Protein AF-A0AAU3BD87-F1 (afdb_monomer)

Nearest PDB structures (foldseek):
  7ux8-assembly1_B  TM=5.134E-01  e=1.910E-01  Streptomyces drozdowiczii
  3jth-assembly1_A  TM=5.938E-01  e=3.793E-01  Vibrio vulnificus CMCP6
  3cta-assembly1_A-2  TM=6.039E-01  e=5.991E-01  Thermoplasma acidophilum DSM 1728
  3f6v-assembly1_A-2  TM=6.103E-01  e=1.715E+00  Rhodococcus jostii RHA1
  7ux6-assembly1_A  TM=3.553E-01  e=5.223E-01  Streptomyces drozdowiczii

Sequence (509 aa):
MDAFKGHGGWPTFHQVDRRLDQYGIDAVAVLGTLTPHLLTGWPDPTRRVPSPETELRLTIAGVAHCPGSADVVDAFVSLVKTMTNLETGWPNPTSRPTLRSPDAIKRVELAHSPRKELLRRAFLLAREEPWAVYSNSGALALPVWDEAQSNRTVDAHGIEGWELGVDRRVRAYREVQDIGDYWNRRSWQLADAQSLVPPPPPPSASELFTPRHVRYPGMEANTALLAVWLLQQTDGDTTRYESPDGFAQERDLPSGRLRGVLVYAQQHHWVEVLDTLSGTSVRLTVAGVEMAEELLRLRSSRRVRFDYLTSALVSVAMDTYPMCRLRVEDFLISPASWLHGDSLTVDEVLRAVEYLREKGLAAIDYGQGGPAVELSLTGLGIDCGTDDDVNVRNFMSNQPGFSIGTVNNYGGAPQIGMNNTQHNTFGSSAKELAEFAQQVLAAAHTIDLPEDQRTRLLQDAQSLADQAESGTPEPGRVRQLMVRVRDSLTQNATDAVVQGLLNAAQNWL

Solvent-accessible surface area (backbone atoms only — not comparable to full-atom values): 29506 Å² total; per-residue (Å²): 108,67,56,40,71,73,70,73,43,66,45,29,40,46,60,51,34,61,58,31,47,77,72,74,39,62,45,62,69,57,57,70,71,55,52,74,71,31,39,42,60,72,57,60,88,90,48,88,68,66,57,56,79,34,49,43,37,58,31,62,62,32,40,69,74,37,90,89,32,61,69,41,51,52,34,30,48,32,44,49,46,44,50,26,52,47,52,72,69,51,88,53,91,92,56,70,44,66,48,39,41,76,54,44,71,74,65,40,79,63,97,61,82,68,53,74,62,35,47,51,53,16,46,62,36,46,64,76,35,90,35,40,41,82,77,81,84,50,96,69,66,77,79,79,80,51,89,91,53,92,70,76,71,48,46,103,81,74,47,76,61,57,75,47,30,43,50,79,64,37,58,78,47,64,80,46,84,46,71,66,51,43,47,61,50,49,51,52,55,50,52,54,54,53,72,72,45,78,72,74,76,74,78,51,77,75,69,57,60,56,70,85,55,70,86,50,73,47,62,63,34,48,27,53,45,49,34,37,50,50,36,67,76,47,74,66,43,54,85,49,72,42,61,57,62,60,60,28,62,79,65,74,47,54,69,74,57,49,52,52,24,52,54,52,26,40,75,70,47,26,31,49,79,46,82,50,98,93,44,60,32,34,23,41,30,73,62,12,47,56,52,21,52,50,44,54,53,48,63,68,30,66,66,55,49,49,56,48,48,43,17,26,55,43,47,58,12,47,76,41,62,92,70,20,46,37,46,54,70,62,43,65,76,33,58,67,29,43,52,89,86,42,75,65,50,71,70,56,53,52,52,34,55,50,50,35,36,78,72,53,27,28,46,77,47,71,45,98,89,55,93,57,47,34,42,30,53,32,75,62,24,47,66,49,40,69,47,95,74,47,44,54,68,63,49,50,55,70,39,95,88,43,86,71,81,86,76,82,82,86,83,78,83,84,82,89,58,101,82,69,87,72,86,72,75,74,91,65,57,50,63,58,50,28,52,50,22,50,50,50,46,61,44,56,75,71,52,97,57,60,69,73,58,37,55,50,41,44,52,36,23,50,54,36,24,55,39,33,68,60,84,68,58,52,70,70,57,51,51,55,32,51,51,52,36,50,55,57,41,59,79,52,54,87,39,74,68,40,45,53,51,52,58,58,54,59,80,76,112

Secondary structure (DSSP, 8-state):
-HHHHHHSSPPBHHHHHHHHHTTT--HHHHHTTS-TTTEES---TTSSS--TT-B-EE-HHHHHTSTT-HHHHHHHHHHHHHHHHHHHT---TTS--EEEHHHHHHHS--SSS-HHHHHHHHHHHHTTSTTEE--TTS--------TT-----B-TTS-B--EEEE-GGGGGGTT--SHHHHHHHHHHHHHHHHHHSPPPPPPPTTGGG-TT--SS--HHHHHHHHHHHHHHHHTT-SS--B-THHHHHHTT--HHHHHHHHHHHHHTTSEEEEEETTEEEEEE-HHHHHHHHHHHHHHH-HHHHHHHHHHHHHHHHHTTTTT-EEEHHHHHTSGGGEETTEEPPHHHHHHHHHHHHHTTSEEEEE-TTSS-EEEEE-HHHHHHHSSSS--HHHHHHTSTT----------------TT--------S-HHHHHHHHHHHHHHHTTS---HHHHHHHHHHHHHHHHHHHSSS--HHHHHHHHHHHHHHHHTTTTSHHHHHHHHHHHTT-

pLDDT: mean 81.14, std 18.24, range [26.39, 97.38]

Mean predicted aligned error: 18.89 Å

Structure (mmCIF, N/CA/C/O backbone):
data_AF-A0AAU3BD87-F1
#
_entry.id   AF-A0AAU3BD87-F1
#
loop_
_atom_site.group_PDB
_atom_site.id
_atom_site.type_symbol
_atom_site.label_atom_id
_atom_site.label_alt_id
_atom_site.label_comp_id
_atom_site.label_asym_id
_atom_site.label_entity_id
_atom_site.label_seq_id
_atom_site.pdbx_PDB_ins_code
_atom_site.Cartn_x
_atom_site.Cartn_y
_atom_site.Cartn_z
_atom_site.occupancy
_atom_site.B_iso_or_equiv
_atom_site.auth_seq_id
_atom_site.auth_comp_id
_atom_site.auth_asym_id
_atom_site.auth_atom_id
_atom_site.pdbx_PDB_model_num
ATOM 1 N N . MET A 1 1 ? -4.354 6.499 -25.940 1.00 84.88 1 MET A N 1
ATOM 2 C CA . MET A 1 1 ? -3.513 6.495 -27.160 1.00 84.88 1 MET A CA 1
ATOM 3 C C . MET A 1 1 ? -3.954 7.540 -28.179 1.00 84.88 1 MET A C 1
ATOM 5 O O . MET A 1 1 ? -3.104 8.271 -28.666 1.00 84.88 1 MET A O 1
ATOM 9 N N . ASP A 1 2 ? -5.247 7.651 -28.491 1.00 82.56 2 ASP A N 1
ATOM 10 C CA . ASP A 1 2 ? -5.723 8.569 -29.542 1.00 82.56 2 ASP A CA 1
ATOM 11 C C . ASP A 1 2 ? -5.400 10.040 -29.265 1.00 82.56 2 ASP A C 1
ATOM 13 O O . ASP A 1 2 ? -4.872 10.710 -30.144 1.00 82.56 2 ASP A O 1
ATOM 17 N N . ALA A 1 3 ? -5.585 10.515 -28.027 1.00 82.69 3 ALA A N 1
ATOM 18 C CA . ALA A 1 3 ? -5.179 11.867 -27.624 1.00 82.69 3 ALA A CA 1
ATOM 19 C C . ALA A 1 3 ? -3.664 12.100 -27.801 1.00 82.69 3 ALA A C 1
ATOM 21 O O . ALA A 1 3 ? -3.246 13.093 -28.392 1.00 82.69 3 ALA A O 1
ATOM 22 N N . PHE A 1 4 ? -2.843 11.124 -27.394 1.00 84.75 4 PHE A N 1
ATOM 23 C CA . PHE A 1 4 ? -1.388 11.152 -27.576 1.00 84.75 4 PHE A CA 1
ATOM 24 C C . PHE A 1 4 ? -0.983 11.198 -29.055 1.00 84.75 4 PHE A C 1
ATOM 26 O O . PHE A 1 4 ? -0.042 11.898 -29.429 1.00 84.75 4 PHE A O 1
ATOM 33 N N . LYS A 1 5 ? -1.727 10.509 -29.928 1.00 83.38 5 LYS A N 1
ATOM 34 C CA . LYS A 1 5 ? -1.525 10.560 -31.380 1.00 83.38 5 LYS A CA 1
ATOM 35 C C . LYS A 1 5 ? -2.082 11.822 -32.043 1.00 83.38 5 LYS A C 1
ATOM 37 O O . LYS A 1 5 ? -1.555 12.219 -33.078 1.00 83.38 5 LYS A O 1
ATOM 42 N N . GLY A 1 6 ? -3.150 12.406 -31.516 1.00 81.00 6 GLY A N 1
ATOM 43 C CA . GLY A 1 6 ? -3.815 13.567 -32.108 1.00 81.00 6 GLY A CA 1
ATOM 44 C C . GLY A 1 6 ? -3.111 14.876 -31.770 1.00 81.00 6 GLY A C 1
ATOM 45 O O . GLY A 1 6 ? -2.877 15.696 -32.652 1.00 81.00 6 GLY A O 1
ATOM 46 N N . HIS A 1 7 ? -2.723 15.037 -30.504 1.00 77.88 7 HIS A N 1
ATOM 47 C CA . HIS A 1 7 ? -2.238 16.310 -29.960 1.00 77.88 7 HIS A CA 1
ATOM 48 C C . HIS A 1 7 ? -0.732 16.288 -29.641 1.00 77.88 7 HIS A C 1
ATOM 50 O O . HIS A 1 7 ? -0.119 17.327 -29.396 1.00 77.88 7 HIS A O 1
ATOM 56 N N . GLY A 1 8 ? -0.102 15.106 -29.660 1.00 74.12 8 GLY A N 1
ATOM 57 C CA . GLY A 1 8 ? 1.319 14.942 -29.336 1.00 74.12 8 GLY A CA 1
ATOM 58 C C . GLY A 1 8 ? 1.657 15.238 -27.868 1.00 74.12 8 GLY A C 1
ATOM 59 O O . GLY A 1 8 ? 2.821 15.479 -27.548 1.00 74.12 8 GLY A O 1
ATOM 60 N N . GLY A 1 9 ? 0.642 15.237 -26.998 1.00 83.69 9 GLY A N 1
ATOM 61 C CA . GLY A 1 9 ? 0.729 15.401 -25.548 1.00 83.69 9 GLY A CA 1
ATOM 62 C C . GLY A 1 9 ? -0.088 14.331 -24.821 1.00 83.69 9 GLY A C 1
ATOM 63 O O . GLY A 1 9 ? -0.907 13.637 -25.430 1.00 83.69 9 GLY A O 1
ATOM 64 N N . TRP A 1 10 ? 0.165 14.159 -23.527 1.00 91.06 10 TRP A N 1
ATOM 65 C CA . TRP A 1 10 ? -0.596 13.229 -22.695 1.00 91.06 10 TRP A CA 1
ATOM 66 C C . TRP A 1 10 ? -1.935 13.853 -22.283 1.00 91.06 10 TRP A C 1
ATOM 68 O O . TRP A 1 10 ? -1.977 15.058 -22.047 1.00 91.06 10 TRP A O 1
ATOM 78 N N . PRO A 1 11 ? -3.033 13.078 -22.218 1.00 94.19 11 PRO A N 1
ATOM 79 C CA . PRO A 1 11 ? -4.310 13.616 -21.777 1.00 94.19 11 PRO A CA 1
ATOM 80 C C . PRO A 1 11 ? -4.310 13.883 -20.268 1.00 94.19 11 PRO A C 1
ATOM 82 O O . PRO A 1 11 ? -3.619 13.199 -19.507 1.00 94.19 11 PRO A O 1
ATOM 85 N N . THR A 1 12 ? -5.131 14.828 -19.820 1.00 94.44 12 THR A N 1
ATOM 86 C CA . THR A 1 12 ? -5.408 15.018 -18.389 1.00 94.44 12 THR A CA 1
ATOM 87 C C . THR A 1 12 ? -6.434 14.003 -17.883 1.00 94.44 12 THR A C 1
ATOM 89 O O . THR A 1 12 ? -7.199 13.427 -18.665 1.00 94.44 12 THR A O 1
ATOM 92 N N . PHE A 1 13 ? -6.487 13.791 -16.565 1.00 94.69 13 PHE A N 1
ATOM 93 C CA . PHE A 1 13 ? -7.501 12.951 -15.930 1.00 94.69 13 PHE A CA 1
ATOM 94 C C . PHE A 1 13 ? -8.907 13.403 -16.328 1.00 94.69 13 PHE A C 1
ATOM 96 O O . PHE A 1 13 ? -9.705 12.568 -16.735 1.00 94.69 13 PHE A O 1
ATOM 103 N N . HIS A 1 14 ? -9.179 14.712 -16.342 1.00 95.00 14 HIS A N 1
ATOM 104 C CA . HIS A 1 14 ? -10.470 15.256 -16.768 1.00 95.00 14 HIS A CA 1
ATOM 105 C C . HIS A 1 14 ? -10.861 14.855 -18.198 1.00 95.00 14 HIS A C 1
ATOM 107 O O . HIS A 1 14 ? -12.013 14.512 -18.461 1.00 95.00 14 HIS A O 1
ATOM 113 N N . GLN A 1 15 ? -9.911 14.885 -19.137 1.00 94.44 15 GLN A N 1
ATOM 114 C CA . GLN A 1 15 ? -10.168 14.494 -20.525 1.00 94.44 15 GLN A CA 1
ATOM 115 C C . GLN A 1 15 ? -10.474 12.998 -20.645 1.00 94.44 15 GLN A C 1
ATOM 117 O O . GLN A 1 15 ? -11.366 12.613 -21.404 1.00 94.44 15 GLN A O 1
ATOM 122 N N . VAL A 1 16 ? -9.744 12.158 -19.904 1.00 94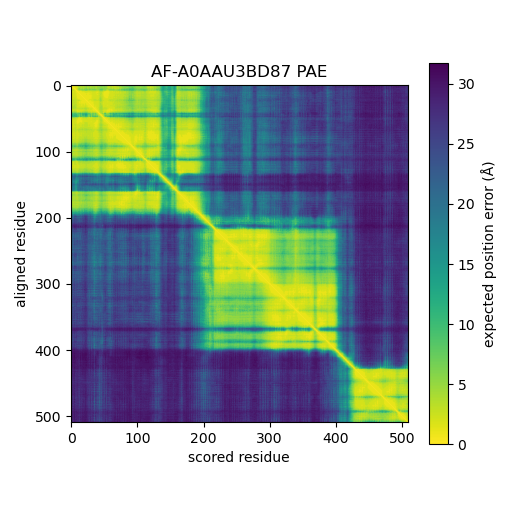.81 16 VAL A N 1
ATOM 123 C CA . VAL A 1 16 ? -9.971 10.706 -19.887 1.00 94.81 16 VAL A CA 1
ATOM 124 C C . VAL A 1 16 ? -11.302 10.374 -19.219 1.00 94.81 16 VAL A C 1
ATOM 126 O O . VAL A 1 16 ? -12.084 9.618 -19.788 1.00 94.81 16 VAL A O 1
ATOM 129 N N . ASP A 1 17 ? -11.584 10.990 -18.075 1.00 95.94 17 ASP A N 1
ATOM 130 C CA . ASP A 1 17 ? -12.817 10.824 -17.308 1.00 95.94 17 ASP A CA 1
ATOM 131 C C . ASP A 1 17 ? -14.051 11.171 -18.146 1.00 95.94 17 ASP A C 1
ATOM 133 O O . ASP A 1 17 ? -14.885 10.307 -18.407 1.00 95.94 17 ASP A O 1
ATOM 137 N N . ARG A 1 18 ? -14.094 12.374 -18.740 1.00 96.00 18 ARG A N 1
ATOM 138 C CA . ARG A 1 18 ? -15.196 12.775 -19.635 1.00 96.00 18 ARG A CA 1
ATOM 139 C C . ARG A 1 18 ? -15.360 11.862 -20.842 1.00 96.00 18 ARG A C 1
ATOM 141 O O . ARG A 1 18 ? -16.466 11.738 -21.368 1.00 96.00 18 ARG A O 1
ATOM 148 N N . ARG A 1 19 ? -14.272 11.270 -21.340 1.00 94.44 19 ARG A N 1
ATOM 149 C CA . ARG A 1 19 ? -14.336 10.350 -22.478 1.00 94.44 19 ARG A CA 1
ATOM 150 C C . ARG A 1 19 ? -14.890 8.990 -22.070 1.00 94.44 19 ARG A C 1
ATOM 152 O O . ARG A 1 19 ? -15.629 8.418 -22.861 1.00 94.44 19 ARG A O 1
ATOM 159 N N . LEU A 1 20 ? -14.543 8.481 -20.890 1.00 94.06 20 LEU A N 1
ATOM 160 C CA . LEU A 1 20 ? -15.052 7.213 -20.359 1.00 94.06 20 LEU A CA 1
ATOM 161 C C . LEU A 1 20 ? -16.508 7.333 -19.884 1.00 94.06 20 LEU A C 1
ATOM 163 O O . LEU A 1 20 ? -17.309 6.441 -20.169 1.00 94.06 20 LEU A O 1
ATOM 167 N N . ASP A 1 21 ? -16.882 8.470 -19.298 1.00 95.94 21 ASP A N 1
ATOM 168 C CA . ASP A 1 21 ? -18.254 8.779 -18.879 1.00 95.94 21 ASP A CA 1
ATOM 169 C C . ASP A 1 21 ? -19.253 8.749 -20.053 1.00 95.94 21 ASP A C 1
ATOM 171 O O . ASP A 1 21 ? -20.356 8.223 -19.929 1.00 95.94 21 ASP A O 1
ATOM 175 N N . GLN A 1 22 ? -18.836 9.166 -21.258 1.00 96.44 22 GLN A N 1
ATOM 176 C CA . GLN A 1 22 ? -19.647 9.032 -22.486 1.00 96.44 22 GLN A CA 1
ATOM 177 C C . GLN A 1 22 ? -20.043 7.583 -22.816 1.00 96.44 22 GLN A C 1
ATOM 179 O O . GLN A 1 22 ? -20.994 7.365 -23.568 1.00 96.44 22 GLN A O 1
ATOM 184 N N . TYR A 1 23 ? -19.313 6.604 -22.283 1.00 95.25 23 TYR A N 1
ATOM 185 C CA . TYR A 1 23 ? -19.591 5.176 -22.427 1.00 95.25 23 TYR A CA 1
ATOM 186 C C . TYR A 1 23 ? -20.171 4.556 -21.145 1.00 95.25 23 TYR A C 1
ATOM 188 O O . TYR A 1 23 ? -20.351 3.340 -21.097 1.00 95.25 23 TYR A O 1
ATOM 196 N N . GLY A 1 24 ? -20.465 5.361 -20.116 1.00 94.25 24 GLY A N 1
ATOM 197 C CA . GLY A 1 24 ? -20.932 4.894 -18.809 1.00 94.25 24 GLY A CA 1
ATOM 198 C C . GLY A 1 24 ? -19.863 4.145 -18.008 1.00 94.25 24 GLY A C 1
ATOM 199 O O . GLY A 1 24 ? -20.199 3.253 -17.231 1.00 94.25 24 GLY A O 1
ATOM 200 N N . ILE A 1 25 ? -18.581 4.449 -18.236 1.00 95.38 25 ILE A N 1
ATOM 201 C CA . ILE A 1 25 ? -17.447 3.794 -17.575 1.00 95.38 25 ILE A CA 1
ATOM 202 C C . ILE A 1 25 ? -16.890 4.717 -16.487 1.00 95.38 25 ILE A C 1
ATOM 204 O O . ILE A 1 25 ? -16.477 5.835 -16.781 1.00 95.38 25 ILE A O 1
ATOM 208 N N . ASP A 1 26 ? -16.811 4.219 -15.250 1.00 93.88 26 ASP A N 1
ATOM 209 C CA . ASP A 1 26 ? -16.150 4.912 -14.137 1.00 93.88 26 ASP A CA 1
ATOM 210 C C . ASP A 1 26 ? -14.623 4.895 -14.329 1.00 93.88 26 ASP A C 1
ATOM 212 O O . ASP A 1 26 ? -13.965 3.850 -14.230 1.00 93.88 26 ASP A O 1
ATOM 216 N N . ALA A 1 27 ? -14.052 6.067 -14.614 1.00 93.25 27 ALA A N 1
ATOM 217 C CA . ALA A 1 27 ? -12.626 6.219 -14.862 1.00 93.25 27 ALA A CA 1
ATOM 218 C C . ALA A 1 27 ? -11.770 5.896 -13.633 1.00 93.25 27 ALA A C 1
ATOM 220 O O . ALA A 1 27 ? -10.684 5.340 -13.792 1.00 93.25 27 ALA A O 1
ATOM 221 N N . VAL A 1 28 ? -12.242 6.197 -12.421 1.00 92.12 28 VAL A N 1
ATOM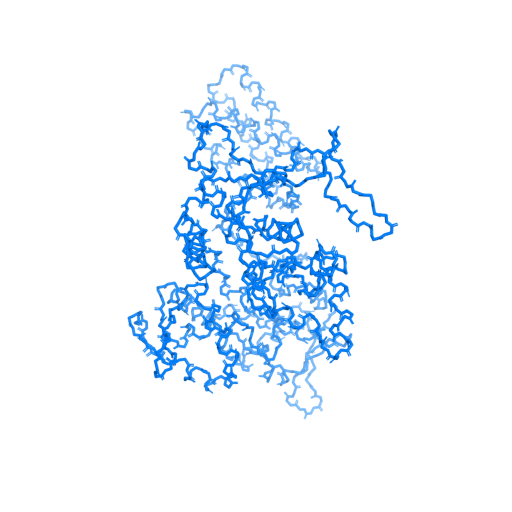 222 C CA . VAL A 1 28 ? -11.503 5.914 -11.183 1.00 92.12 28 VAL A CA 1
ATOM 223 C C . VAL A 1 28 ? -11.431 4.417 -10.948 1.00 92.12 28 VAL A C 1
ATOM 225 O O . VAL A 1 28 ? -10.346 3.887 -10.698 1.00 92.12 28 VAL A O 1
ATOM 228 N N . ALA A 1 29 ? -12.563 3.729 -11.101 1.00 87.44 29 ALA A N 1
ATOM 229 C CA . ALA A 1 29 ? -12.618 2.281 -10.961 1.00 87.44 29 ALA A CA 1
ATOM 230 C C . ALA A 1 29 ? -11.701 1.584 -11.975 1.00 87.44 29 ALA A C 1
ATOM 232 O O . ALA A 1 29 ? -10.932 0.708 -11.594 1.00 87.44 29 ALA A O 1
ATOM 233 N N . VAL A 1 30 ? -11.734 1.986 -13.252 1.00 89.56 30 VAL A N 1
ATOM 234 C CA . VAL A 1 30 ? -10.922 1.343 -14.299 1.00 89.56 30 VAL A CA 1
ATOM 235 C C . VAL A 1 30 ? -9.440 1.674 -14.156 1.00 89.56 30 VAL A C 1
ATOM 237 O O . VAL A 1 30 ? -8.613 0.761 -14.137 1.00 89.56 30 VAL A O 1
ATOM 240 N N . LEU A 1 31 ? -9.078 2.954 -14.041 1.00 90.06 31 LEU A N 1
ATOM 241 C CA . LEU A 1 31 ? -7.672 3.362 -13.976 1.00 90.06 31 LEU A CA 1
ATOM 242 C C . LEU A 1 31 ? -7.001 2.890 -12.681 1.00 90.06 31 LEU A C 1
ATOM 244 O O . LEU A 1 31 ? -5.824 2.541 -12.718 1.00 90.06 31 LEU A O 1
ATOM 248 N N . GLY A 1 32 ? -7.754 2.765 -11.583 1.00 85.94 32 GLY A N 1
ATOM 249 C CA . GLY A 1 32 ? -7.271 2.183 -10.329 1.00 85.94 32 GLY A CA 1
ATOM 250 C C . GLY A 1 32 ? -6.902 0.696 -10.417 1.00 85.94 32 GLY A C 1
ATOM 251 O O . GLY A 1 32 ? -6.167 0.207 -9.564 1.00 85.94 32 GLY A O 1
ATOM 252 N N . THR A 1 33 ? -7.356 -0.029 -11.449 1.00 84.50 33 THR A N 1
ATOM 253 C CA . THR A 1 33 ? -6.918 -1.419 -11.696 1.00 84.50 33 THR A CA 1
ATOM 254 C C . THR A 1 33 ? -5.613 -1.519 -12.484 1.00 84.50 33 THR A C 1
ATOM 256 O O . THR A 1 33 ? -5.022 -2.599 -12.561 1.00 84.50 33 THR A O 1
ATOM 259 N N . LEU A 1 34 ? -5.152 -0.422 -13.095 1.00 85.31 34 LEU A N 1
ATOM 260 C CA . LEU A 1 34 ? -3.943 -0.434 -13.907 1.00 85.31 34 LEU A CA 1
ATOM 261 C C . LEU A 1 34 ? -2.707 -0.396 -13.015 1.00 85.31 34 LEU A C 1
ATOM 263 O O . LEU A 1 34 ? -2.598 0.394 -12.081 1.00 85.31 34 LEU A O 1
ATOM 267 N N . THR A 1 35 ? -1.733 -1.244 -13.334 1.00 83.94 35 THR A N 1
ATOM 268 C CA . THR A 1 35 ? -0.471 -1.248 -12.599 1.00 83.94 35 THR A CA 1
ATOM 269 C C . THR A 1 35 ? 0.341 0.013 -12.930 1.00 83.94 35 THR A C 1
ATOM 271 O O . THR A 1 35 ? 0.304 0.486 -14.074 1.00 83.94 35 THR A O 1
ATOM 274 N N . PRO A 1 36 ? 1.185 0.504 -12.001 1.00 82.00 36 PRO A N 1
ATOM 275 C CA . PRO A 1 36 ? 2.119 1.606 -12.273 1.00 82.00 36 PRO A CA 1
ATOM 276 C C . PRO A 1 36 ? 3.089 1.330 -13.434 1.00 82.00 36 PRO A C 1
ATOM 278 O O . PRO A 1 36 ? 3.767 2.221 -13.934 1.00 82.00 36 PRO A O 1
ATOM 281 N N . HIS A 1 37 ? 3.173 0.068 -13.866 1.00 83.69 37 HIS A N 1
ATOM 282 C CA . HIS A 1 37 ? 4.002 -0.363 -14.982 1.00 83.69 37 HIS A CA 1
ATOM 283 C C . HIS A 1 37 ? 3.365 -0.041 -16.334 1.00 83.69 37 HIS A C 1
ATOM 285 O O . HIS A 1 37 ? 4.077 -0.043 -17.334 1.00 83.69 37 HIS A O 1
ATOM 291 N N . LEU A 1 38 ? 2.058 0.237 -16.383 1.00 89.69 38 LEU A N 1
ATOM 292 C CA . LEU A 1 38 ? 1.317 0.596 -17.595 1.00 89.69 38 LEU A CA 1
ATOM 293 C C . LEU A 1 38 ? 0.983 2.091 -17.650 1.00 89.69 38 LEU A C 1
ATOM 295 O O . LEU A 1 38 ? 0.942 2.663 -18.741 1.00 89.69 38 LEU A O 1
ATOM 299 N N . LEU A 1 39 ? 0.767 2.718 -16.492 1.00 92.31 39 LEU A N 1
ATOM 300 C CA . LEU A 1 39 ? 0.306 4.098 -16.366 1.00 92.31 39 LEU A CA 1
ATOM 301 C C . LEU A 1 39 ? 1.075 4.835 -15.260 1.00 92.31 39 LEU A C 1
ATOM 303 O O . LEU A 1 39 ? 1.208 4.331 -14.149 1.00 92.31 39 LEU A O 1
ATOM 307 N N . THR A 1 40 ? 1.528 6.052 -15.549 1.00 89.44 40 THR A N 1
ATOM 308 C CA . THR A 1 40 ? 2.067 7.009 -14.577 1.00 89.44 40 THR A CA 1
ATOM 309 C C . THR A 1 40 ? 1.184 8.257 -14.511 1.00 89.44 40 THR A C 1
ATOM 311 O O . THR A 1 40 ? 0.343 8.502 -15.381 1.00 89.44 40 THR A O 1
ATOM 314 N N . GLY A 1 41 ? 1.334 9.033 -13.435 1.00 86.31 41 GLY A N 1
ATOM 315 C CA . GLY A 1 41 ? 0.451 10.165 -13.132 1.00 86.31 41 GLY A CA 1
ATOM 316 C C . GLY A 1 41 ? -0.801 9.778 -12.342 1.00 86.31 41 GLY A C 1
ATOM 317 O O . GLY A 1 41 ? -1.520 10.655 -11.880 1.00 86.31 41 GLY A O 1
ATOM 318 N N . TRP A 1 42 ? -1.043 8.485 -12.103 1.00 86.81 42 TRP A N 1
ATOM 319 C CA . TRP A 1 42 ? -2.015 8.065 -11.097 1.00 86.81 42 TRP A CA 1
ATOM 320 C C . TRP A 1 42 ? -1.441 8.317 -9.693 1.00 86.81 42 TRP A C 1
ATOM 322 O O . TRP A 1 42 ? -0.286 7.952 -9.451 1.00 86.81 42 TRP A O 1
ATOM 332 N N . PRO A 1 43 ? -2.178 8.980 -8.786 1.00 75.12 43 PRO A N 1
ATOM 333 C CA . PRO A 1 43 ? -1.676 9.285 -7.460 1.00 75.12 43 PRO A CA 1
ATOM 334 C C . PRO A 1 43 ? -1.516 8.011 -6.620 1.00 75.12 43 PRO A C 1
ATOM 336 O O . PRO A 1 43 ? -2.101 6.968 -6.905 1.00 75.12 43 PRO A O 1
ATOM 339 N N . ASP A 1 44 ? -0.698 8.134 -5.576 1.00 65.12 44 ASP A N 1
ATOM 340 C CA . ASP A 1 44 ? -0.508 7.131 -4.527 1.00 65.12 44 ASP A CA 1
ATOM 341 C C . ASP A 1 44 ? -1.864 6.559 -4.042 1.00 65.12 44 ASP A C 1
ATOM 343 O O . ASP A 1 44 ? -2.826 7.330 -3.945 1.00 65.12 44 ASP A O 1
ATOM 347 N N . PRO A 1 45 ? -1.965 5.251 -3.718 1.00 56.19 45 PRO A N 1
ATOM 348 C CA . PRO A 1 45 ? -3.191 4.608 -3.220 1.00 56.19 45 PRO A CA 1
ATOM 349 C C . PRO A 1 45 ? -3.887 5.333 -2.051 1.00 56.19 45 PRO A C 1
ATOM 351 O O . PRO A 1 45 ? -5.089 5.161 -1.849 1.00 56.19 45 PRO A O 1
ATOM 354 N N . THR A 1 46 ? -3.175 6.180 -1.306 1.00 53.59 46 THR A N 1
ATOM 355 C CA . THR A 1 46 ? -3.740 7.049 -0.257 1.00 53.59 46 THR A CA 1
ATOM 356 C C . THR A 1 46 ? -4.653 8.170 -0.783 1.00 53.59 46 THR A C 1
ATOM 358 O O . THR A 1 46 ? -5.506 8.667 -0.045 1.00 53.59 46 THR A O 1
ATOM 361 N N . ARG A 1 47 ? -4.540 8.571 -2.057 1.00 62.44 47 ARG A N 1
ATOM 362 C CA . ARG A 1 47 ? -5.429 9.548 -2.711 1.00 62.44 47 ARG A CA 1
ATOM 363 C C . ARG A 1 47 ? -6.369 8.835 -3.678 1.00 62.44 47 ARG A C 1
ATOM 365 O O . ARG A 1 47 ? -5.957 8.351 -4.724 1.00 62.44 47 ARG A O 1
ATOM 372 N N . ARG A 1 48 ? -7.666 8.844 -3.357 1.00 69.94 48 ARG A N 1
ATOM 373 C CA . ARG A 1 48 ? -8.685 8.094 -4.115 1.00 69.94 48 ARG A CA 1
ATOM 374 C C . ARG A 1 48 ? -8.935 8.603 -5.541 1.00 69.94 48 ARG A C 1
ATOM 376 O O . ARG A 1 48 ? -9.416 7.826 -6.354 1.00 69.94 48 ARG A O 1
ATOM 383 N N . VAL A 1 49 ? -8.644 9.872 -5.850 1.00 85.81 49 VAL A N 1
ATOM 384 C CA . VAL A 1 49 ? -8.927 10.472 -7.170 1.00 85.81 49 VAL A CA 1
ATOM 385 C C . VAL A 1 49 ? -7.815 11.465 -7.562 1.00 85.81 49 VAL A C 1
ATOM 387 O O . VAL A 1 49 ? -7.454 12.309 -6.733 1.00 85.81 49 VAL A O 1
ATOM 390 N N . PRO A 1 50 ? -7.255 11.399 -8.789 1.00 87.38 50 PRO A N 1
ATOM 391 C CA . PRO A 1 50 ? -6.332 12.413 -9.306 1.00 87.38 50 PRO A CA 1
ATOM 392 C C . PRO A 1 50 ? -6.988 13.796 -9.398 1.00 87.38 50 PRO A C 1
ATOM 394 O O . PRO A 1 50 ? -8.207 13.913 -9.517 1.00 87.38 50 PRO A O 1
ATOM 397 N N . SER A 1 51 ? -6.189 14.868 -9.405 1.00 90.12 51 SER A N 1
ATOM 398 C CA . SER A 1 51 ? -6.753 16.178 -9.749 1.00 90.12 51 SER A CA 1
ATOM 399 C C . SER A 1 51 ? -7.181 16.186 -11.228 1.00 90.12 51 SER A C 1
ATOM 401 O O . SER A 1 51 ? -6.536 15.515 -12.038 1.00 90.12 51 SER A O 1
ATOM 403 N N . PRO A 1 52 ? -8.210 16.963 -11.616 1.00 92.88 52 PRO A N 1
ATOM 404 C CA . PRO A 1 52 ? -8.658 17.063 -13.010 1.00 92.88 52 PRO A CA 1
ATOM 405 C C . PRO A 1 52 ? -7.526 17.362 -14.007 1.00 92.88 52 PRO A C 1
ATOM 407 O O . PRO A 1 52 ? -7.499 16.797 -15.098 1.00 92.88 52 PRO A O 1
ATOM 410 N N . GLU A 1 53 ? -6.555 18.178 -13.592 1.00 93.06 53 GLU A N 1
ATOM 411 C CA . GLU A 1 53 ? -5.410 18.610 -14.406 1.00 93.06 53 GLU A CA 1
ATOM 412 C C . GLU A 1 53 ? -4.224 17.636 -14.386 1.00 93.06 53 GLU A C 1
ATOM 414 O O . GLU A 1 53 ? -3.188 17.895 -14.996 1.00 93.06 53 GLU A O 1
ATOM 419 N N . THR A 1 54 ? -4.332 16.517 -13.668 1.00 91.25 54 THR A N 1
ATOM 420 C CA . THR A 1 54 ? -3.250 15.533 -13.600 1.00 91.25 54 THR A CA 1
ATOM 421 C C . THR A 1 54 ? -3.068 14.875 -14.965 1.00 91.25 54 THR A C 1
ATOM 423 O O . THR A 1 54 ? -3.982 14.223 -15.464 1.00 91.25 54 THR A O 1
ATOM 426 N N . GLU A 1 55 ? -1.891 15.020 -15.575 1.00 92.50 55 GLU A N 1
ATOM 427 C CA . GLU A 1 55 ? -1.552 14.305 -16.807 1.00 92.50 55 GLU A CA 1
ATOM 428 C C . GLU A 1 55 ? -1.450 12.799 -16.551 1.00 92.50 55 GLU A C 1
ATOM 430 O O . GLU A 1 55 ? -0.684 12.349 -15.698 1.00 92.50 55 GLU A O 1
ATOM 435 N N . LEU A 1 56 ? -2.169 12.018 -17.352 1.00 93.31 56 LEU A N 1
ATOM 436 C CA . LEU A 1 56 ? -2.108 10.564 -17.349 1.00 93.31 56 LEU A CA 1
ATOM 437 C C . LEU A 1 56 ? -1.210 10.090 -18.485 1.00 93.31 56 LEU A C 1
ATOM 439 O O . LEU A 1 56 ? -1.519 10.281 -19.666 1.00 93.31 56 LEU A O 1
ATOM 443 N N . ARG A 1 57 ? -0.095 9.447 -18.139 1.00 94.00 57 ARG A N 1
ATOM 444 C CA . ARG A 1 57 ? 0.927 9.056 -19.114 1.00 94.00 57 ARG A CA 1
ATOM 445 C C . ARG A 1 57 ? 1.033 7.547 -19.181 1.00 94.00 57 ARG A C 1
ATOM 447 O O . ARG A 1 57 ? 1.185 6.887 -18.162 1.00 94.00 57 ARG A O 1
ATOM 454 N N . LEU A 1 58 ? 0.972 6.983 -20.381 1.00 93.44 58 LEU A N 1
ATOM 455 C CA . LEU A 1 58 ? 1.263 5.562 -20.543 1.00 93.44 58 LEU A CA 1
ATOM 456 C C . LEU A 1 58 ? 2.776 5.360 -20.554 1.00 93.44 58 LEU A C 1
ATOM 458 O O . LEU A 1 58 ? 3.512 6.117 -21.188 1.00 93.44 58 LEU A O 1
ATOM 462 N N . THR A 1 59 ? 3.229 4.296 -19.904 1.00 92.25 59 THR A N 1
ATOM 463 C CA . THR A 1 59 ? 4.589 3.792 -20.112 1.00 92.25 59 THR A CA 1
ATOM 464 C C . THR A 1 59 ? 4.698 3.171 -21.508 1.00 92.25 59 THR A C 1
ATOM 466 O O . THR A 1 59 ? 3.688 2.942 -22.185 1.00 92.25 59 THR A O 1
ATOM 469 N N . ILE A 1 60 ? 5.909 2.808 -21.944 1.00 94.25 60 ILE A N 1
ATOM 470 C CA . ILE A 1 60 ? 6.059 2.031 -23.183 1.00 94.25 60 ILE A CA 1
ATOM 471 C C . ILE A 1 60 ? 5.272 0.708 -23.147 1.00 94.25 60 ILE A C 1
ATOM 473 O O . ILE A 1 60 ? 4.706 0.323 -24.166 1.00 94.25 60 ILE A O 1
ATOM 477 N N . ALA A 1 61 ? 5.154 0.054 -21.984 1.00 90.25 61 ALA A N 1
ATOM 478 C CA . ALA A 1 61 ? 4.339 -1.153 -21.843 1.00 90.25 61 ALA A CA 1
ATOM 479 C C . ALA A 1 61 ? 2.851 -0.842 -22.058 1.00 90.25 61 ALA A C 1
ATOM 481 O O . ALA A 1 61 ? 2.192 -1.503 -22.859 1.00 90.25 61 ALA A O 1
ATOM 482 N N . GLY A 1 62 ? 2.336 0.224 -21.437 1.00 91.69 62 GLY A N 1
ATOM 483 C CA . GLY A 1 62 ? 0.963 0.683 -21.665 1.00 91.69 62 GLY A CA 1
ATOM 484 C C . GLY A 1 62 ? 0.687 1.025 -23.133 1.00 91.69 62 GLY A C 1
ATOM 485 O O . GLY A 1 62 ? -0.352 0.654 -23.680 1.00 91.69 62 GLY A O 1
ATOM 486 N N . VAL A 1 63 ? 1.638 1.680 -23.807 1.00 94.31 63 VAL A N 1
ATOM 487 C CA . VAL A 1 63 ? 1.534 1.990 -25.241 1.00 94.31 63 VAL A CA 1
ATOM 488 C C . VAL A 1 63 ? 1.561 0.730 -26.106 1.00 94.31 63 VAL A C 1
ATOM 490 O O . VAL A 1 63 ? 0.770 0.641 -27.045 1.00 94.31 63 VAL A O 1
ATOM 493 N N . ALA A 1 64 ? 2.400 -0.259 -25.795 1.00 93.12 64 ALA A N 1
ATOM 494 C CA . ALA A 1 64 ? 2.474 -1.513 -26.549 1.00 93.12 64 ALA A CA 1
ATOM 495 C C . ALA A 1 64 ? 1.151 -2.305 -26.524 1.00 93.12 64 ALA A C 1
ATOM 497 O O . ALA A 1 64 ? 0.827 -2.983 -27.494 1.00 93.12 64 ALA A O 1
ATOM 498 N N . HIS A 1 65 ? 0.343 -2.152 -25.469 1.00 90.56 65 HIS A N 1
ATOM 499 C CA . HIS A 1 65 ? -0.998 -2.744 -25.374 1.00 90.56 65 HIS A CA 1
ATOM 500 C C . HIS A 1 65 ? -2.096 -1.961 -26.117 1.00 90.56 65 HIS A C 1
ATOM 502 O O . HIS A 1 65 ? -3.228 -2.435 -26.222 1.00 90.56 65 HIS A O 1
ATOM 508 N N . CYS A 1 66 ? -1.800 -0.770 -26.644 1.00 92.62 66 CYS A N 1
ATOM 509 C CA . CYS A 1 66 ? -2.782 0.044 -27.356 1.00 92.62 66 CYS A CA 1
ATOM 510 C C . CYS A 1 66 ? -2.845 -0.301 -28.857 1.00 92.62 66 CYS A C 1
ATOM 512 O O . CYS A 1 66 ? -1.807 -0.341 -29.518 1.00 92.62 66 CYS A O 1
ATOM 514 N N . PRO A 1 67 ? -4.043 -0.427 -29.459 1.00 91.06 67 PRO A N 1
ATOM 515 C CA . PRO A 1 67 ? -4.177 -0.618 -30.901 1.00 91.06 67 PRO A CA 1
ATOM 516 C C . PRO A 1 67 ? -3.488 0.478 -31.735 1.00 91.06 67 PRO A C 1
ATOM 518 O O . PRO A 1 67 ? -3.577 1.679 -31.459 1.00 91.06 67 PRO A O 1
ATOM 521 N N . GLY A 1 68 ? -2.794 0.052 -32.794 1.00 90.50 68 GLY A N 1
ATOM 522 C CA . GLY A 1 68 ? -2.097 0.934 -33.733 1.00 90.50 68 GLY A CA 1
ATOM 523 C C . GLY A 1 68 ? -0.855 1.631 -33.162 1.00 90.50 68 GLY A C 1
ATOM 524 O O . GLY A 1 68 ? -0.438 2.647 -33.712 1.00 90.50 68 GLY A O 1
ATOM 525 N N . SER A 1 69 ? -0.289 1.173 -32.049 1.00 93.88 69 SER A N 1
ATOM 526 C CA . SER A 1 69 ? 0.911 1.776 -31.454 1.00 93.88 69 SER A CA 1
ATOM 527 C C . SER A 1 69 ? 2.234 1.343 -32.092 1.00 93.88 69 SER A C 1
ATOM 529 O O . SER A 1 69 ? 3.259 1.926 -31.743 1.00 93.88 69 SER A O 1
ATOM 531 N N . ALA A 1 70 ? 2.210 0.393 -33.036 1.00 92.88 70 ALA A N 1
ATOM 532 C CA . ALA A 1 70 ? 3.392 -0.226 -33.644 1.00 92.88 70 ALA A CA 1
ATOM 533 C C . ALA A 1 70 ? 4.467 0.793 -34.060 1.00 92.88 70 ALA A C 1
ATOM 535 O O . ALA A 1 70 ? 5.578 0.732 -33.552 1.00 92.88 70 ALA A O 1
ATOM 536 N N . ASP A 1 71 ? 4.116 1.814 -34.848 1.00 93.31 71 ASP A N 1
ATOM 537 C CA . ASP A 1 71 ? 5.091 2.813 -35.318 1.00 93.31 71 ASP A CA 1
ATOM 538 C C . ASP A 1 71 ? 5.785 3.583 -34.184 1.00 93.31 71 ASP A C 1
ATOM 540 O O . ASP A 1 71 ? 6.946 3.975 -34.301 1.00 93.31 71 ASP A O 1
ATOM 544 N N . VAL A 1 72 ? 5.067 3.842 -33.086 1.00 93.56 72 VAL A N 1
ATOM 545 C CA . VAL A 1 72 ? 5.608 4.552 -31.918 1.00 93.56 72 VAL A CA 1
ATOM 546 C C . VAL A 1 72 ? 6.503 3.625 -31.102 1.00 93.56 72 VAL A C 1
ATOM 548 O O . VAL A 1 72 ? 7.542 4.065 -30.612 1.00 93.56 72 VAL A O 1
ATOM 551 N N . VAL A 1 73 ? 6.118 2.354 -30.973 1.00 95.38 73 VAL A N 1
ATOM 552 C CA . VAL A 1 73 ? 6.914 1.321 -30.302 1.00 95.38 73 VAL A CA 1
ATOM 553 C C . VAL A 1 73 ? 8.212 1.069 -31.069 1.00 95.38 73 VAL A C 1
ATOM 555 O O . VAL A 1 73 ? 9.285 1.104 -30.469 1.00 95.38 73 VAL A O 1
ATOM 558 N N . ASP A 1 74 ? 8.144 0.932 -32.392 1.00 94.75 74 ASP A N 1
ATOM 559 C CA . ASP A 1 74 ? 9.317 0.785 -33.255 1.00 94.75 74 ASP A CA 1
ATOM 560 C C . ASP A 1 74 ? 10.229 2.009 -33.153 1.00 94.75 74 ASP A C 1
ATOM 562 O O . ASP A 1 74 ? 11.442 1.881 -32.982 1.00 94.75 74 ASP A O 1
ATOM 566 N N . ALA A 1 75 ? 9.650 3.216 -33.178 1.00 94.62 75 ALA A N 1
ATOM 567 C CA . ALA A 1 75 ? 10.419 4.443 -33.013 1.00 94.62 75 ALA A CA 1
ATOM 568 C C . ALA A 1 75 ? 11.096 4.539 -31.641 1.00 94.62 75 ALA A C 1
ATOM 570 O O . ALA A 1 75 ? 12.226 5.022 -31.549 1.00 94.62 75 ALA A O 1
ATOM 571 N N . PHE A 1 76 ? 10.435 4.065 -30.584 1.00 96.25 76 PHE A N 1
ATOM 572 C CA . PHE A 1 76 ? 11.014 3.970 -29.249 1.00 96.25 76 PHE A CA 1
ATOM 573 C C . PHE A 1 76 ? 12.186 2.986 -29.214 1.00 96.25 76 PHE A C 1
ATOM 575 O O . PHE A 1 76 ? 13.258 3.346 -28.732 1.00 96.25 76 PHE A O 1
ATOM 582 N N . VAL A 1 77 ? 12.034 1.782 -29.770 1.00 96.81 77 VAL A N 1
ATOM 583 C CA . VAL A 1 77 ? 13.116 0.785 -29.813 1.00 96.81 77 VAL A CA 1
ATOM 584 C C . VAL A 1 77 ? 14.306 1.306 -30.623 1.00 96.81 77 VAL A C 1
ATOM 586 O O . VAL A 1 77 ? 15.448 1.213 -30.165 1.00 96.81 77 VAL A O 1
ATOM 589 N N . SER A 1 78 ? 14.065 1.930 -31.780 1.00 96.44 78 SER A N 1
ATOM 590 C CA . SER A 1 78 ? 15.123 2.577 -32.564 1.00 96.44 78 SER A CA 1
ATOM 591 C C . SER A 1 78 ? 15.810 3.699 -31.782 1.00 96.44 78 SER A C 1
ATOM 593 O O . SER A 1 78 ? 17.036 3.803 -31.818 1.00 96.44 78 SER A O 1
ATOM 595 N N . LEU A 1 79 ? 15.056 4.504 -31.025 1.00 96.25 79 LEU A N 1
ATOM 596 C CA . LEU A 1 79 ? 15.623 5.536 -30.156 1.00 96.25 79 LEU A CA 1
ATOM 597 C C . LEU A 1 79 ? 16.511 4.921 -29.063 1.00 96.25 79 LEU A C 1
ATOM 599 O O . LEU A 1 79 ? 17.634 5.387 -28.878 1.00 96.25 79 LEU A O 1
ATOM 603 N N . VAL A 1 80 ? 16.069 3.851 -28.392 1.00 96.88 80 VAL A N 1
ATOM 604 C CA . VAL A 1 80 ? 16.876 3.118 -27.397 1.00 96.88 80 VAL A CA 1
ATOM 605 C C . VAL A 1 80 ? 18.183 2.629 -28.021 1.00 96.88 80 VAL A C 1
ATOM 607 O O . VAL A 1 80 ? 19.252 2.918 -27.481 1.00 96.88 80 VAL A O 1
ATOM 610 N N . LYS A 1 81 ? 18.134 1.985 -29.196 1.00 97.00 81 LYS A N 1
ATOM 611 C CA . LYS A 1 81 ? 19.335 1.553 -29.936 1.00 97.00 81 LYS A CA 1
ATOM 612 C C . LYS A 1 81 ? 20.280 2.731 -30.192 1.00 97.00 81 LYS A C 1
ATOM 614 O O . LYS A 1 81 ? 21.466 2.655 -29.864 1.00 97.00 81 LYS A O 1
ATOM 619 N N . THR A 1 82 ? 19.767 3.859 -30.683 1.00 96.88 82 THR A N 1
ATOM 620 C CA . THR A 1 82 ? 20.573 5.073 -30.889 1.00 96.88 82 THR A CA 1
ATOM 621 C C . THR A 1 82 ? 21.205 5.579 -29.589 1.00 96.88 82 THR A C 1
ATOM 623 O O . THR A 1 82 ? 22.388 5.925 -29.595 1.00 96.88 82 THR A O 1
ATOM 626 N N . MET A 1 83 ? 20.473 5.580 -28.470 1.00 96.44 83 MET A N 1
ATOM 627 C CA . MET A 1 83 ? 21.006 6.008 -27.171 1.00 96.44 83 MET A CA 1
ATOM 628 C C . MET A 1 83 ? 22.087 5.062 -26.642 1.00 96.44 83 MET A C 1
ATOM 630 O O . MET A 1 83 ? 23.103 5.528 -26.128 1.00 96.44 83 MET A O 1
ATOM 634 N N . THR A 1 84 ? 21.924 3.748 -26.811 1.00 96.81 84 THR A N 1
ATOM 635 C CA . THR A 1 84 ? 22.949 2.767 -26.411 1.00 96.81 84 THR A CA 1
ATOM 636 C C . THR A 1 84 ? 24.245 2.934 -27.202 1.00 96.81 84 THR A C 1
ATOM 638 O O . THR A 1 84 ? 25.333 2.882 -26.623 1.00 96.81 84 THR A O 1
ATOM 641 N N . ASN A 1 85 ? 24.143 3.206 -28.506 1.00 96.06 85 ASN A N 1
ATOM 642 C CA . ASN A 1 85 ? 25.293 3.468 -29.368 1.00 96.06 85 ASN A CA 1
ATOM 643 C C . ASN A 1 85 ? 25.977 4.789 -29.004 1.00 96.06 85 ASN A C 1
ATOM 645 O O . ASN A 1 85 ? 27.205 4.847 -28.930 1.00 96.06 85 ASN A O 1
ATOM 649 N N . LEU A 1 86 ? 25.186 5.832 -28.727 1.00 95.75 86 LEU A N 1
ATOM 650 C CA . LEU A 1 86 ? 25.696 7.127 -28.284 1.00 95.75 86 LEU A CA 1
ATOM 651 C C . LEU A 1 86 ? 26.480 7.002 -26.973 1.00 95.75 86 LEU A C 1
ATOM 653 O O . LEU A 1 86 ? 27.565 7.562 -26.865 1.00 95.75 86 LEU A O 1
ATOM 657 N N . GLU A 1 87 ? 25.948 6.257 -26.004 1.00 95.81 87 GLU A N 1
ATOM 658 C CA . GLU A 1 87 ? 26.601 6.025 -24.714 1.00 95.81 87 GLU A CA 1
ATOM 659 C C . GLU A 1 87 ? 27.882 5.200 -24.857 1.00 95.81 87 GLU A C 1
ATOM 661 O O . GLU A 1 87 ? 28.904 5.542 -24.269 1.00 95.81 87 GLU A O 1
ATOM 666 N N . THR A 1 88 ? 27.856 4.162 -25.695 1.00 94.56 88 THR A N 1
ATOM 667 C CA . THR A 1 88 ? 29.008 3.272 -25.909 1.00 94.56 88 THR A CA 1
ATOM 668 C C . THR A 1 88 ? 30.176 3.995 -26.580 1.00 94.56 88 THR A C 1
ATOM 670 O O . THR A 1 88 ? 31.331 3.729 -26.256 1.00 94.56 88 THR A O 1
ATOM 673 N N . GLY A 1 89 ? 29.885 4.917 -27.500 1.00 92.94 89 GLY A N 1
ATOM 674 C CA . GLY A 1 89 ? 30.891 5.732 -28.180 1.00 92.94 89 GLY A CA 1
ATOM 675 C C . GLY A 1 89 ? 31.302 6.999 -27.425 1.00 92.94 89 GLY A C 1
ATOM 676 O O . GLY A 1 89 ? 32.068 7.792 -27.974 1.00 92.94 89 GLY A O 1
ATOM 677 N N . TRP A 1 90 ? 30.782 7.242 -26.216 1.00 95.31 90 TRP A N 1
ATOM 678 C CA . TRP A 1 90 ? 30.995 8.508 -25.520 1.00 95.31 90 TRP A CA 1
ATOM 679 C C . TRP A 1 90 ? 32.394 8.580 -24.882 1.00 95.31 90 TRP A C 1
ATOM 681 O O . TRP A 1 90 ? 32.703 7.789 -23.990 1.00 95.31 90 TRP A O 1
ATOM 691 N N . PRO A 1 91 ? 33.257 9.532 -25.289 1.00 92.31 91 PRO A N 1
ATOM 692 C CA . PRO A 1 91 ? 34.664 9.530 -24.887 1.00 92.31 91 PRO A CA 1
ATOM 693 C C . PRO A 1 91 ? 34.904 10.097 -23.484 1.00 92.31 91 PRO A C 1
ATOM 695 O O . PRO A 1 91 ? 35.956 9.852 -22.898 1.00 92.31 91 PRO A O 1
ATOM 698 N N . ASN A 1 92 ? 33.969 10.891 -22.951 1.00 90.62 92 ASN A N 1
ATOM 699 C CA . ASN A 1 92 ? 34.187 11.640 -21.720 1.00 90.62 92 ASN A CA 1
ATOM 700 C C . ASN A 1 92 ? 33.393 11.046 -20.540 1.00 90.62 92 ASN A C 1
ATOM 702 O O . ASN A 1 92 ? 32.188 11.288 -20.455 1.00 90.62 92 ASN A O 1
ATOM 706 N N . PRO A 1 93 ? 34.051 10.373 -19.577 1.00 86.50 93 PRO A N 1
ATOM 707 C CA . PRO A 1 93 ? 33.376 9.745 -18.441 1.00 86.50 93 PRO A CA 1
ATOM 708 C C . PRO A 1 93 ? 32.765 10.743 -17.445 1.00 86.50 93 PRO A C 1
ATOM 710 O O . PRO A 1 93 ? 31.942 10.342 -16.625 1.00 86.50 93 PRO A O 1
ATOM 713 N N . THR A 1 94 ? 33.149 12.026 -17.484 1.00 85.25 94 THR A N 1
ATOM 714 C CA . THR A 1 94 ? 32.640 13.054 -16.554 1.00 85.25 94 THR A CA 1
ATOM 715 C C . THR A 1 94 ? 31.411 13.793 -17.078 1.00 85.25 94 THR A C 1
ATOM 717 O O . THR A 1 94 ? 30.768 14.524 -16.327 1.00 85.25 94 THR A O 1
ATOM 720 N N . SER A 1 95 ? 31.056 13.596 -18.349 1.00 88.88 95 SER A N 1
ATOM 721 C CA . SER A 1 95 ? 29.874 14.201 -18.971 1.00 88.88 95 SER A CA 1
ATOM 722 C C . SER A 1 95 ? 28.897 13.125 -19.415 1.00 88.88 95 SER A C 1
ATOM 724 O O . SER A 1 95 ? 29.284 11.983 -19.658 1.00 88.88 95 SER A O 1
ATOM 726 N N . ARG A 1 96 ? 27.620 13.488 -19.523 1.00 88.56 96 ARG A N 1
ATOM 727 C CA . ARG A 1 96 ? 26.586 12.557 -19.967 1.00 88.56 96 ARG A CA 1
ATOM 728 C C . ARG A 1 96 ? 26.393 12.674 -21.480 1.00 88.56 96 ARG A C 1
ATOM 730 O O . ARG A 1 96 ? 26.354 13.798 -21.982 1.00 88.56 96 ARG A O 1
ATOM 737 N N . PRO A 1 97 ? 26.272 11.548 -22.198 1.00 93.88 97 PRO A N 1
ATOM 738 C CA . PRO A 1 97 ? 25.846 11.560 -23.585 1.00 93.88 97 PRO A CA 1
ATOM 739 C C . PRO A 1 97 ? 24.416 12.084 -23.672 1.00 93.88 97 PRO A C 1
ATOM 741 O O . PRO A 1 97 ? 23.529 11.658 -22.924 1.00 93.88 97 PRO A O 1
ATOM 744 N N . THR A 1 98 ? 24.199 12.971 -24.633 1.00 92.44 98 THR A N 1
ATOM 745 C CA . THR A 1 98 ? 22.915 13.628 -24.817 1.00 92.44 98 THR A CA 1
ATOM 746 C C . THR A 1 98 ? 22.531 13.659 -26.290 1.00 92.44 98 THR A C 1
ATOM 748 O O . THR A 1 98 ? 23.337 14.034 -27.144 1.00 92.44 98 THR A O 1
ATOM 751 N N . LEU A 1 99 ? 21.297 13.256 -26.594 1.00 92.75 99 LEU A N 1
ATOM 752 C CA . LEU A 1 99 ? 20.729 13.295 -27.937 1.00 92.75 99 LEU A CA 1
ATOM 753 C C . LEU A 1 99 ? 19.739 14.454 -28.062 1.00 92.75 99 LEU A C 1
ATOM 755 O O . LEU A 1 99 ? 18.773 14.546 -27.305 1.00 92.75 99 LEU A O 1
ATOM 759 N N . ARG A 1 100 ? 19.963 15.319 -29.053 1.00 90.69 100 ARG A N 1
ATOM 760 C CA . ARG A 1 100 ? 19.066 16.427 -29.400 1.00 90.69 100 ARG A CA 1
ATOM 761 C C . ARG A 1 100 ? 18.160 16.046 -30.561 1.00 90.69 100 ARG A C 1
ATOM 763 O O . ARG A 1 100 ? 18.576 15.311 -31.453 1.00 90.69 100 ARG A O 1
ATOM 770 N N . SER A 1 101 ? 16.953 16.605 -30.600 1.00 89.00 101 SER A N 1
ATOM 771 C CA . SER A 1 101 ? 15.955 16.340 -31.651 1.00 89.00 101 SER A CA 1
ATOM 772 C C . SER A 1 101 ? 16.502 16.422 -33.095 1.00 89.00 101 SER A C 1
ATOM 774 O O . SER A 1 101 ? 16.294 15.467 -33.850 1.00 89.00 101 SER A O 1
ATOM 776 N N . PRO A 1 102 ? 17.269 17.459 -33.508 1.00 86.75 102 PRO A N 1
ATOM 777 C CA . PRO A 1 102 ? 17.829 17.509 -34.864 1.00 86.75 102 PRO A CA 1
ATOM 778 C C . PRO A 1 102 ? 18.801 16.364 -35.176 1.00 86.75 102 PRO A C 1
ATOM 780 O O . PRO A 1 102 ? 18.864 15.901 -36.316 1.00 86.75 102 PRO A O 1
ATOM 783 N N . ASP A 1 103 ? 19.545 15.893 -34.174 1.00 88.88 103 ASP A N 1
ATOM 784 C CA . ASP A 1 103 ? 20.466 14.765 -34.314 1.00 88.88 103 ASP A CA 1
ATOM 785 C C . ASP A 1 103 ? 19.717 13.434 -34.299 1.00 88.88 103 ASP A C 1
ATOM 787 O O . ASP A 1 103 ? 20.050 12.538 -35.072 1.00 88.88 103 ASP A O 1
ATOM 791 N N . ALA A 1 104 ? 18.661 13.319 -33.491 1.00 90.06 104 ALA A N 1
ATOM 792 C CA . ALA A 1 104 ? 17.783 12.155 -33.477 1.00 90.06 104 ALA A CA 1
ATOM 793 C C . ALA A 1 104 ? 17.135 11.925 -34.848 1.00 90.06 104 ALA A C 1
ATOM 795 O O . ALA A 1 104 ? 17.151 10.807 -35.350 1.00 90.06 104 ALA A O 1
ATOM 796 N N . ILE A 1 105 ? 16.656 12.985 -35.509 1.00 88.56 105 ILE A N 1
ATOM 797 C CA . ILE A 1 105 ? 16.070 12.902 -36.860 1.00 88.56 105 ILE A CA 1
ATOM 798 C C . ILE A 1 105 ? 17.062 12.333 -37.887 1.00 88.56 105 ILE A C 1
ATOM 800 O O . ILE A 1 105 ? 16.650 11.655 -38.828 1.00 88.56 105 ILE A O 1
ATOM 804 N N . LYS A 1 106 ? 18.361 12.606 -37.717 1.00 89.00 106 LYS A N 1
ATOM 805 C CA . LYS A 1 106 ? 19.420 12.116 -38.611 1.00 89.00 106 LYS A CA 1
ATOM 806 C C . LYS A 1 106 ? 19.883 10.701 -38.270 1.00 89.00 106 LYS A C 1
ATOM 808 O O . LYS A 1 106 ? 20.296 9.982 -39.171 1.00 89.00 106 LYS A O 1
ATOM 813 N N . ARG A 1 107 ? 19.886 10.339 -36.984 1.00 90.00 107 ARG A N 1
ATOM 814 C CA . ARG A 1 107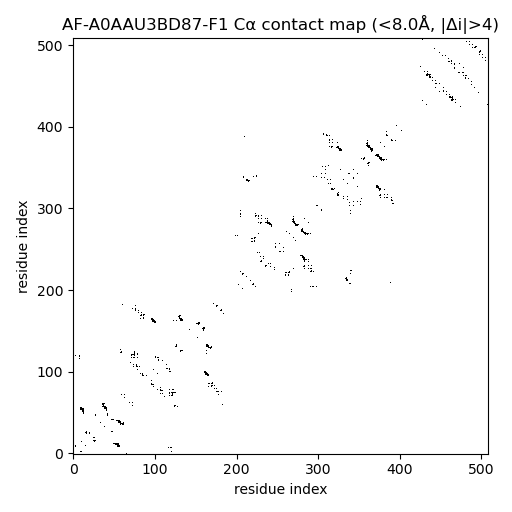 ? 20.531 9.120 -36.465 1.00 90.00 107 ARG A CA 1
ATOM 815 C C . ARG A 1 107 ? 19.571 7.969 -36.195 1.00 90.00 107 ARG A C 1
ATOM 817 O O . ARG A 1 107 ? 20.012 6.827 -36.183 1.00 90.00 107 ARG A O 1
ATOM 824 N N . VAL A 1 108 ? 18.299 8.257 -35.928 1.00 89.88 108 VAL A N 1
ATOM 825 C CA . VAL A 1 108 ? 17.302 7.225 -35.640 1.00 89.88 108 VAL A CA 1
ATOM 826 C C . VAL A 1 108 ? 16.708 6.742 -36.958 1.00 89.88 108 VAL A C 1
ATOM 828 O O . VAL A 1 108 ? 16.048 7.492 -37.682 1.00 89.88 108 VAL A O 1
ATOM 831 N N . GLU A 1 109 ? 16.941 5.473 -37.269 1.00 87.88 109 GLU A N 1
ATOM 832 C CA . GLU A 1 109 ? 16.391 4.830 -38.455 1.00 87.88 109 GLU A CA 1
ATOM 833 C C . GLU A 1 109 ? 14.913 4.496 -38.228 1.00 87.88 109 GLU A C 1
ATOM 835 O O . GLU A 1 109 ? 14.561 3.648 -37.407 1.00 87.88 109 GLU A O 1
ATOM 840 N N . LEU A 1 110 ? 14.038 5.196 -38.956 1.00 86.19 110 LEU A N 1
ATOM 841 C CA . LEU A 1 110 ? 12.595 4.970 -38.946 1.00 86.19 110 LEU A CA 1
ATOM 842 C C . LEU A 1 110 ? 12.102 4.583 -40.340 1.00 86.19 110 LEU A C 1
ATOM 844 O O . LEU A 1 110 ? 12.343 5.308 -41.317 1.00 86.19 110 LEU A O 1
ATOM 848 N N . ALA A 1 111 ? 11.357 3.476 -40.400 1.00 78.06 111 ALA A N 1
ATOM 849 C CA . ALA A 1 111 ? 10.699 2.986 -41.611 1.00 78.06 111 ALA A CA 1
ATOM 850 C C . ALA A 1 111 ? 9.538 3.894 -42.065 1.00 78.06 111 ALA A C 1
ATOM 852 O O . ALA A 1 111 ? 9.264 3.994 -43.259 1.00 78.06 111 ALA A O 1
ATOM 853 N N . HIS A 1 112 ? 8.896 4.603 -41.130 1.00 75.00 112 HIS A N 1
ATOM 854 C CA . HIS A 1 112 ? 7.650 5.333 -41.368 1.00 75.00 112 HIS A CA 1
ATOM 855 C C . HIS A 1 112 ? 7.817 6.865 -41.359 1.00 75.00 112 HIS A C 1
ATOM 857 O O . HIS A 1 112 ? 8.705 7.430 -40.713 1.00 75.00 112 HIS A O 1
ATOM 863 N N . SER A 1 113 ? 6.927 7.550 -42.083 1.00 66.69 113 SER A N 1
ATOM 864 C CA . SER A 1 113 ? 6.752 9.009 -42.097 1.00 66.69 113 SER A CA 1
ATOM 865 C C . SER A 1 113 ? 5.380 9.346 -41.493 1.00 66.69 113 SER A C 1
ATOM 867 O O . SER A 1 113 ? 4.435 8.615 -41.788 1.00 66.69 113 SER A O 1
ATOM 869 N N . PRO A 1 114 ? 5.214 10.417 -40.688 1.00 77.56 114 PRO A N 1
ATOM 870 C CA . PRO A 1 114 ? 6.162 11.502 -40.414 1.00 77.56 114 PRO A CA 1
ATOM 871 C C . PRO A 1 114 ? 7.176 11.197 -39.297 1.00 77.56 114 PRO A C 1
ATOM 873 O O . PRO A 1 114 ? 6.827 11.028 -38.130 1.00 77.56 114 PRO A O 1
ATOM 876 N N . ARG A 1 115 ? 8.473 11.244 -39.644 1.00 81.69 115 ARG A N 1
ATOM 877 C CA . ARG A 1 115 ? 9.590 10.936 -38.727 1.00 81.69 115 ARG A CA 1
ATOM 878 C C . ARG A 1 115 ? 9.663 11.859 -37.507 1.00 81.69 115 ARG A C 1
ATOM 880 O O . ARG A 1 115 ? 9.898 11.386 -36.403 1.00 81.69 115 ARG A O 1
ATOM 887 N N . LYS A 1 116 ? 9.448 13.170 -37.687 1.00 85.94 116 LYS A N 1
ATOM 888 C CA . LYS A 1 116 ? 9.574 14.168 -36.603 1.00 85.94 116 LYS A CA 1
ATOM 889 C C . LYS A 1 116 ? 8.593 13.894 -35.457 1.00 85.94 116 LYS A C 1
ATOM 891 O O . LYS A 1 116 ? 8.977 13.955 -34.294 1.00 85.94 116 LYS A O 1
ATOM 896 N N . GLU A 1 117 ? 7.348 13.571 -35.790 1.00 86.06 117 GLU A N 1
ATOM 897 C CA . GLU A 1 117 ? 6.289 13.360 -34.802 1.00 86.06 117 GLU A CA 1
ATOM 898 C C . GLU A 1 117 ? 6.409 11.992 -34.113 1.00 86.06 117 GLU A C 1
ATOM 900 O O . GLU A 1 117 ? 6.259 11.904 -32.895 1.00 86.06 117 GLU A O 1
ATOM 905 N N . LEU A 1 118 ? 6.776 10.936 -34.851 1.00 90.38 118 LEU A N 1
ATOM 906 C CA . LEU A 1 118 ? 7.075 9.630 -34.251 1.00 90.38 118 LEU A CA 1
ATOM 907 C C . LEU A 1 118 ? 8.248 9.710 -33.265 1.00 90.38 118 LEU A C 1
ATOM 909 O O . LEU A 1 118 ? 8.146 9.195 -32.153 1.00 90.38 118 LEU A O 1
ATOM 913 N N . LEU A 1 119 ? 9.323 10.424 -33.620 1.00 90.62 119 LEU A N 1
ATOM 914 C CA . LEU A 1 119 ? 10.459 10.637 -32.717 1.00 90.62 119 LEU A CA 1
ATOM 915 C C . LEU A 1 119 ? 10.089 11.447 -31.480 1.00 90.62 119 LEU A C 1
ATOM 917 O O . LEU A 1 119 ? 10.568 11.144 -30.391 1.00 90.62 119 LEU A O 1
ATOM 921 N N . ARG A 1 120 ? 9.224 12.455 -31.622 1.00 88.88 120 ARG A N 1
ATOM 922 C CA . ARG A 1 120 ? 8.713 13.215 -30.476 1.00 88.88 120 ARG A CA 1
ATOM 923 C C . ARG A 1 120 ? 7.972 12.303 -29.496 1.00 88.88 120 ARG A C 1
ATOM 925 O O . ARG A 1 120 ? 8.196 12.396 -28.294 1.00 88.88 120 ARG A O 1
ATOM 932 N N . ARG A 1 121 ? 7.129 11.397 -29.994 1.00 91.00 121 ARG A N 1
ATOM 933 C CA . ARG A 1 121 ? 6.392 10.434 -29.156 1.00 91.00 121 ARG A CA 1
ATOM 934 C C . ARG A 1 121 ? 7.316 9.418 -28.498 1.00 91.00 121 ARG A C 1
ATOM 936 O O . ARG A 1 121 ? 7.191 9.177 -27.302 1.00 91.00 121 ARG A O 1
ATOM 943 N N . ALA A 1 122 ? 8.271 8.882 -29.255 1.00 93.69 122 ALA A N 1
ATOM 944 C CA . ALA A 1 122 ? 9.309 8.004 -28.727 1.00 93.69 122 ALA A CA 1
ATOM 945 C C . ALA A 1 122 ? 10.113 8.685 -27.607 1.00 93.69 122 ALA A C 1
ATOM 947 O O . ALA A 1 122 ? 10.357 8.072 -26.573 1.00 93.69 122 ALA A O 1
ATOM 948 N N . PHE A 1 123 ? 10.456 9.967 -27.771 1.00 93.06 123 PHE A N 1
ATOM 949 C CA . PHE A 1 123 ? 11.106 10.771 -26.734 1.00 93.06 123 PHE A CA 1
ATOM 950 C C . PHE A 1 123 ? 10.248 10.901 -25.469 1.00 93.06 123 PHE A C 1
ATOM 952 O O . PHE A 1 123 ? 10.756 10.691 -24.370 1.00 93.06 123 PHE A O 1
ATOM 959 N N . LEU A 1 124 ? 8.955 11.219 -25.606 1.00 91.00 124 LEU A N 1
ATOM 960 C CA . LEU A 1 124 ? 8.053 11.348 -24.455 1.00 91.00 124 LEU A CA 1
ATOM 961 C C . LEU A 1 124 ? 7.941 10.043 -23.660 1.00 91.00 124 LEU A C 1
ATOM 963 O O . LEU A 1 124 ? 7.825 10.103 -22.442 1.00 91.00 124 LEU A O 1
ATOM 967 N N . LEU A 1 125 ? 8.018 8.892 -24.333 1.00 93.44 125 LEU A N 1
ATOM 968 C CA . LEU A 1 125 ? 8.058 7.579 -23.686 1.00 93.44 125 LEU A CA 1
ATOM 969 C C . LEU A 1 125 ? 9.412 7.314 -23.027 1.00 93.44 125 LEU A C 1
ATOM 971 O O . LEU A 1 125 ? 9.462 6.949 -21.859 1.00 93.44 125 LEU A O 1
ATOM 975 N N . ALA A 1 126 ? 10.507 7.561 -23.748 1.00 93.81 126 ALA A N 1
ATOM 976 C CA . ALA A 1 126 ? 11.869 7.400 -23.246 1.00 93.81 126 ALA A CA 1
ATOM 977 C C . ALA A 1 126 ? 12.148 8.237 -21.995 1.00 93.81 126 ALA A C 1
ATOM 979 O O . ALA A 1 126 ? 12.869 7.789 -21.114 1.00 93.81 126 ALA A O 1
ATOM 980 N N . ARG A 1 127 ? 11.558 9.429 -21.881 1.00 90.38 127 ARG A N 1
ATOM 981 C CA . ARG A 1 127 ? 11.716 10.298 -20.707 1.00 90.38 127 ARG A CA 1
ATOM 982 C C . ARG A 1 127 ? 11.214 9.656 -19.409 1.00 90.38 127 ARG A C 1
ATOM 984 O O . ARG A 1 127 ? 11.722 9.988 -18.345 1.00 90.38 127 ARG A O 1
ATOM 991 N N . GLU A 1 128 ? 10.231 8.766 -19.493 1.00 89.38 128 GLU A N 1
ATOM 992 C CA . GLU A 1 128 ? 9.668 8.066 -18.333 1.00 89.38 128 GLU A CA 1
ATOM 993 C C . GLU A 1 128 ? 10.465 6.786 -17.993 1.00 89.38 128 GLU A C 1
ATOM 995 O O . GLU A 1 128 ? 10.107 6.041 -17.079 1.00 89.38 128 GLU A O 1
ATOM 1000 N N . GLU A 1 129 ? 11.549 6.501 -18.725 1.00 91.19 129 GLU A N 1
ATOM 1001 C CA . GLU A 1 129 ? 12.358 5.306 -18.520 1.00 91.19 129 GLU A CA 1
ATOM 1002 C C . GLU A 1 129 ? 13.477 5.519 -17.491 1.00 91.19 129 GLU A C 1
ATOM 1004 O O . GLU A 1 129 ? 14.105 6.578 -17.461 1.00 91.19 129 GLU A O 1
ATOM 1009 N N . PRO A 1 130 ? 13.821 4.494 -16.686 1.00 87.62 130 PRO A N 1
ATOM 1010 C CA . PRO A 1 130 ? 14.805 4.641 -15.615 1.00 87.62 130 PRO A CA 1
ATOM 1011 C C . PRO A 1 130 ? 16.186 5.091 -16.093 1.00 87.62 130 PRO A C 1
ATOM 1013 O O . PRO A 1 130 ? 16.889 5.769 -15.357 1.00 87.62 130 PRO A O 1
ATOM 1016 N N . TRP A 1 131 ? 16.597 4.702 -17.301 1.00 91.31 131 TRP A N 1
ATOM 1017 C CA . TRP A 1 131 ? 17.906 5.037 -17.873 1.00 91.31 131 TRP A CA 1
ATOM 1018 C C . TRP A 1 131 ? 17.978 6.455 -18.456 1.00 91.31 131 TRP A C 1
ATOM 1020 O O . TRP A 1 131 ? 19.076 6.924 -18.781 1.00 91.31 131 TRP A O 1
ATOM 1030 N N . ALA A 1 132 ? 16.837 7.132 -18.600 1.00 91.38 132 ALA A N 1
ATOM 1031 C CA . ALA A 1 132 ? 16.791 8.504 -19.061 1.00 91.38 132 ALA A CA 1
ATOM 1032 C C . ALA A 1 132 ? 17.167 9.460 -17.930 1.00 91.38 132 ALA A C 1
ATOM 1034 O O . ALA A 1 132 ? 16.761 9.327 -16.776 1.00 91.38 132 ALA A O 1
ATOM 1035 N N . VAL A 1 133 ? 17.963 10.457 -18.288 1.00 84.38 133 VAL A N 1
ATOM 1036 C CA . VAL A 1 133 ? 18.373 11.529 -17.397 1.00 84.38 133 VAL A CA 1
ATOM 1037 C C . VAL A 1 133 ? 17.876 12.826 -17.996 1.00 84.38 133 VAL A C 1
ATOM 1039 O O . VAL A 1 133 ? 18.346 13.266 -19.046 1.00 84.38 133 VAL A O 1
ATOM 1042 N N . TYR A 1 134 ? 16.956 13.466 -17.287 1.00 69.81 134 TYR A N 1
ATOM 1043 C CA . TYR A 1 134 ? 16.491 14.798 -17.626 1.00 69.81 134 TYR A CA 1
ATOM 1044 C C . TYR A 1 134 ? 17.089 15.812 -16.650 1.00 69.81 134 TYR A C 1
ATOM 1046 O O . TYR A 1 134 ? 16.907 15.707 -15.436 1.00 69.81 134 TYR A O 1
ATOM 1054 N N . SER A 1 135 ? 17.838 16.789 -17.161 1.00 53.69 135 SER A N 1
ATOM 1055 C CA . SER A 1 135 ? 18.318 17.904 -16.351 1.00 53.69 135 SER A CA 1
ATOM 1056 C C . SER A 1 135 ? 17.243 18.990 -16.295 1.00 53.69 135 SER A C 1
ATOM 1058 O O . SER A 1 135 ? 17.096 19.763 -17.236 1.00 53.69 135 SER A O 1
ATOM 1060 N N . ASN A 1 136 ? 16.549 19.113 -15.161 1.00 48.94 136 ASN A N 1
ATOM 1061 C CA . ASN A 1 136 ? 15.691 20.272 -14.856 1.00 48.94 136 ASN A CA 1
ATOM 1062 C C . ASN A 1 136 ? 16.489 21.588 -14.667 1.00 48.94 136 ASN A C 1
ATOM 1064 O O . ASN A 1 136 ? 15.922 22.603 -14.280 1.00 48.94 136 ASN A O 1
ATOM 1068 N N . SER A 1 137 ? 17.811 21.592 -14.881 1.00 40.12 137 SER A N 1
ATOM 1069 C CA . SER A 1 137 ? 18.711 22.692 -14.505 1.00 40.12 137 SER A CA 1
ATOM 1070 C C . SER A 1 137 ? 18.788 23.847 -15.509 1.00 40.12 137 SER A C 1
ATOM 1072 O O . SER A 1 137 ? 19.538 24.791 -15.282 1.00 40.12 137 SER A O 1
ATOM 1074 N N . GLY A 1 138 ? 18.041 23.802 -16.610 1.00 38.50 138 GLY A N 1
ATOM 1075 C CA . GLY A 1 138 ? 17.832 24.957 -17.478 1.00 38.50 138 GLY A CA 1
ATOM 1076 C C . G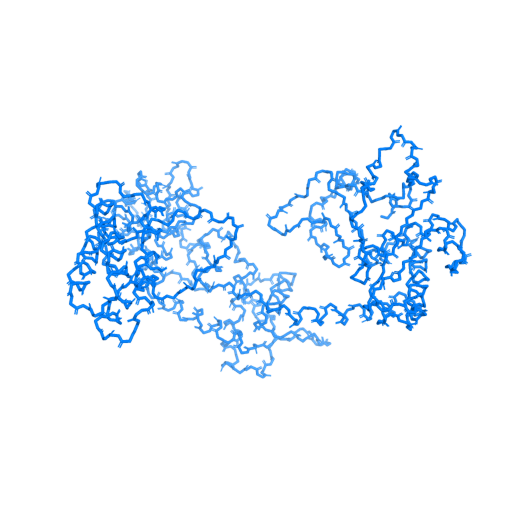LY A 1 138 ? 16.389 25.412 -17.346 1.00 38.50 138 GLY A C 1
ATOM 1077 O O . GLY A 1 138 ? 15.496 24.578 -17.418 1.00 38.50 138 GLY A O 1
ATOM 1078 N N . ALA A 1 139 ? 16.158 26.713 -17.188 1.00 33.00 139 ALA A N 1
ATOM 1079 C CA . ALA A 1 139 ? 14.851 27.371 -17.152 1.00 33.00 139 ALA A CA 1
ATOM 1080 C C . ALA A 1 139 ? 14.045 27.261 -18.471 1.00 33.00 139 ALA A C 1
ATOM 1082 O O . ALA A 1 139 ? 13.391 28.208 -18.897 1.00 33.00 139 ALA A O 1
ATOM 1083 N N . LEU A 1 140 ? 14.076 26.107 -19.132 1.00 40.22 140 LEU A N 1
ATOM 1084 C CA . LEU A 1 140 ? 13.005 25.664 -20.001 1.00 40.22 140 LEU A CA 1
ATOM 1085 C C . LEU A 1 140 ? 11.965 25.054 -19.068 1.00 40.22 140 LEU A C 1
ATOM 1087 O O . LEU A 1 140 ? 12.022 23.871 -18.728 1.00 40.22 140 LEU A O 1
ATOM 1091 N N . ALA A 1 141 ? 11.048 25.907 -18.603 1.00 38.28 141 ALA A N 1
ATOM 1092 C CA . ALA A 1 141 ? 9.775 25.453 -18.072 1.00 38.28 141 ALA A CA 1
ATOM 1093 C C . ALA A 1 141 ? 9.268 24.313 -18.966 1.00 38.28 141 ALA A C 1
ATOM 1095 O O . ALA A 1 141 ? 9.400 24.393 -20.193 1.00 38.28 141 ALA A O 1
ATOM 1096 N N . LEU A 1 142 ? 8.711 23.257 -18.359 1.00 43.44 142 LEU A N 1
ATOM 1097 C CA . LEU A 1 142 ? 7.839 22.340 -19.091 1.00 43.44 142 LEU A CA 1
ATOM 1098 C C . LEU A 1 142 ? 6.986 23.214 -20.014 1.00 43.44 142 LEU A C 1
ATOM 1100 O O . LEU A 1 142 ? 6.410 24.178 -19.501 1.00 43.44 142 LEU A O 1
ATOM 1104 N N . PRO A 1 143 ? 6.956 22.981 -21.338 1.00 43.94 143 PRO A N 1
ATOM 1105 C CA . PRO A 1 143 ? 6.061 23.754 -22.167 1.00 43.94 143 PRO A CA 1
ATOM 1106 C C . PRO A 1 143 ? 4.671 23.482 -21.598 1.00 43.94 143 PRO A C 1
ATOM 1108 O O . PRO A 1 143 ? 4.186 22.352 -21.643 1.00 43.94 143 PRO A O 1
ATOM 1111 N N . VAL A 1 144 ? 4.083 24.488 -20.957 1.00 40.75 144 VAL A N 1
ATOM 1112 C CA . VAL A 1 144 ? 2.657 24.504 -20.675 1.00 40.75 144 VAL A CA 1
ATOM 1113 C C . VAL A 1 144 ? 2.053 24.632 -22.063 1.00 40.75 144 V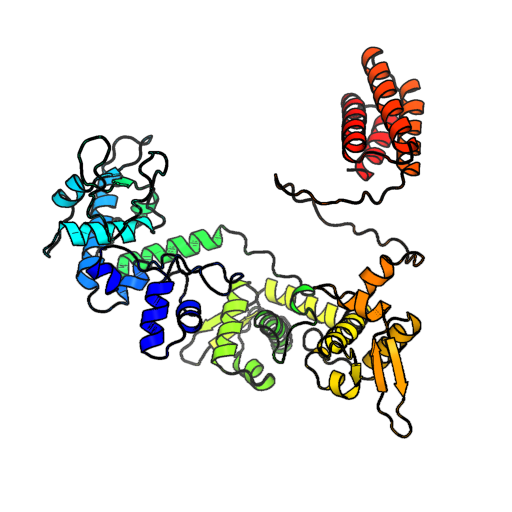AL A C 1
ATOM 1115 O O . VAL A 1 144 ? 2.095 25.701 -22.669 1.00 40.75 144 VAL A O 1
ATOM 1118 N N . TRP A 1 145 ? 1.664 23.495 -22.637 1.00 49.03 145 TRP A N 1
ATOM 1119 C CA . TRP A 1 145 ? 1.091 23.435 -23.974 1.00 49.03 145 TRP A CA 1
ATOM 1120 C C . TRP A 1 145 ? -0.343 23.955 -23.880 1.00 49.03 145 TRP A C 1
ATOM 1122 O O . TRP A 1 145 ? -1.281 23.187 -23.702 1.00 49.03 145 TRP A O 1
ATOM 1132 N N . ASP A 1 146 ? -0.497 25.274 -23.938 1.00 42.09 146 ASP A N 1
ATOM 1133 C CA . ASP A 1 146 ? -1.795 25.911 -24.127 1.00 42.09 146 ASP A CA 1
ATOM 1134 C C . ASP A 1 146 ? -2.243 25.681 -25.581 1.00 42.09 146 ASP A C 1
ATOM 1136 O O . ASP A 1 146 ? -1.603 26.151 -26.527 1.00 42.09 146 ASP A O 1
ATOM 1140 N N . GLU A 1 147 ? -3.333 24.931 -25.770 1.00 44.75 147 GLU A N 1
ATOM 1141 C CA . GLU A 1 147 ? -3.942 24.651 -27.080 1.00 44.75 147 GLU A CA 1
ATOM 1142 C C . GLU A 1 147 ? -4.328 25.933 -27.842 1.00 44.75 147 GLU A C 1
ATOM 1144 O O . GLU A 1 147 ? -4.447 25.903 -29.069 1.00 44.75 147 GLU A O 1
ATOM 1149 N N . ALA A 1 148 ? -4.477 27.070 -27.150 1.00 41.09 148 ALA A N 1
ATOM 1150 C CA . ALA A 1 148 ? -4.848 28.341 -27.763 1.00 41.09 148 ALA A CA 1
ATOM 1151 C C . ALA A 1 148 ? -3.668 29.124 -28.374 1.00 41.09 148 ALA A C 1
ATOM 1153 O O . ALA A 1 148 ? -3.897 30.087 -29.112 1.00 41.09 148 ALA A O 1
ATOM 1154 N N . GLN A 1 149 ? -2.411 28.725 -28.136 1.00 37.12 149 GLN A N 1
ATOM 1155 C CA . GLN A 1 149 ? -1.249 29.343 -28.779 1.00 37.12 149 GLN A CA 1
ATOM 1156 C C . GLN A 1 149 ? -0.269 28.293 -29.299 1.00 37.12 149 GLN A C 1
ATOM 1158 O O . GLN A 1 149 ? 0.513 27.700 -28.565 1.00 37.12 149 GLN A O 1
ATOM 1163 N N . SER A 1 150 ? -0.218 28.156 -30.623 1.00 37.38 150 SER A N 1
ATOM 1164 C CA . SER A 1 150 ? 0.799 27.423 -31.384 1.00 37.38 150 SER A CA 1
ATOM 1165 C C . SER A 1 150 ? 2.205 28.053 -31.296 1.00 37.38 150 SER A C 1
ATOM 1167 O O . SER A 1 150 ? 2.906 28.157 -32.308 1.00 37.38 150 SER A O 1
ATOM 1169 N N . ASN A 1 151 ? 2.628 28.520 -30.121 1.00 35.56 151 ASN A N 1
ATOM 1170 C CA . ASN A 1 151 ? 3.973 29.024 -29.901 1.00 35.56 151 ASN A CA 1
ATOM 1171 C C . ASN A 1 151 ? 4.897 27.848 -29.598 1.00 35.56 151 ASN A C 1
ATOM 1173 O O . ASN A 1 151 ? 5.013 27.360 -28.478 1.00 35.56 151 ASN A O 1
ATOM 1177 N N . ARG A 1 152 ? 5.559 27.399 -30.667 1.00 47.47 152 ARG A N 1
ATOM 1178 C CA . ARG A 1 152 ? 6.776 26.589 -30.649 1.00 47.47 152 ARG A CA 1
ATOM 1179 C C . ARG A 1 152 ? 7.676 27.113 -29.527 1.00 47.47 152 ARG A C 1
ATOM 1181 O O . ARG A 1 152 ? 8.153 28.240 -29.620 1.00 47.47 152 ARG A O 1
ATOM 1188 N N . THR A 1 153 ? 7.908 26.336 -28.472 1.00 43.78 153 THR A N 1
ATOM 1189 C CA . THR A 1 153 ? 8.972 26.656 -27.516 1.00 43.78 153 THR A CA 1
ATOM 1190 C C . THR A 1 153 ? 10.290 26.442 -28.230 1.00 43.78 153 THR A C 1
ATOM 1192 O O . THR A 1 153 ? 10.790 25.325 -28.367 1.00 43.78 153 THR A O 1
ATOM 1195 N N . VAL A 1 154 ? 10.775 27.538 -28.781 1.00 49.06 154 VAL A N 1
ATOM 1196 C CA . VAL A 1 154 ? 12.106 27.668 -29.320 1.00 49.06 154 VAL A CA 1
ATOM 1197 C C . VAL A 1 154 ? 13.030 27.858 -28.122 1.00 49.06 154 VAL A C 1
ATOM 1199 O O . VAL A 1 154 ? 12.720 28.666 -27.244 1.00 49.06 154 VAL A O 1
ATOM 1202 N N . ASP A 1 155 ? 14.117 27.095 -28.026 1.00 55.03 155 ASP A N 1
ATOM 1203 C CA . ASP A 1 155 ? 15.107 27.373 -26.985 1.00 55.03 155 ASP A CA 1
ATOM 1204 C C . ASP A 1 155 ? 15.693 28.791 -27.160 1.00 55.03 155 ASP A C 1
ATOM 1206 O O . ASP A 1 155 ? 15.456 29.471 -28.165 1.00 55.03 155 ASP A O 1
ATOM 1210 N N . ALA A 1 156 ? 16.493 29.254 -26.194 1.00 43.69 156 ALA A N 1
ATOM 1211 C CA . ALA A 1 156 ? 17.148 30.568 -26.254 1.00 43.69 156 ALA A CA 1
ATOM 1212 C C . ALA A 1 156 ? 18.026 30.788 -27.515 1.00 43.69 156 ALA A C 1
ATOM 1214 O O . ALA A 1 156 ? 18.523 31.892 -27.725 1.00 43.69 156 ALA A O 1
ATOM 1215 N N . HIS A 1 157 ? 18.219 29.755 -28.345 1.00 43.19 157 HIS A N 1
ATOM 1216 C CA . HIS A 1 157 ? 19.041 29.744 -29.551 1.00 43.19 157 HIS A CA 1
ATOM 1217 C C . HIS A 1 157 ? 18.222 29.606 -30.842 1.00 43.19 157 HIS A C 1
ATOM 1219 O O . HIS A 1 157 ? 18.807 29.466 -31.917 1.00 43.19 157 HIS A O 1
ATOM 1225 N N . GLY A 1 158 ? 16.889 29.653 -30.790 1.00 45.97 158 GLY A N 1
ATOM 1226 C CA . GLY A 1 158 ? 16.093 29.579 -32.014 1.00 45.97 158 GLY A CA 1
ATOM 1227 C C . GLY A 1 158 ? 15.838 28.146 -32.519 1.00 45.97 158 GLY A C 1
ATOM 1228 O O . GLY A 1 158 ? 15.310 27.982 -33.621 1.00 45.97 158 GLY A O 1
ATOM 1229 N N . ILE A 1 159 ? 16.155 27.109 -31.731 1.00 46.69 159 ILE A N 1
ATOM 1230 C CA . ILE A 1 159 ? 16.004 25.705 -32.129 1.00 46.69 159 ILE A CA 1
ATOM 1231 C C . ILE A 1 159 ? 14.752 25.091 -31.484 1.00 46.69 159 ILE A C 1
ATOM 1233 O O . ILE A 1 159 ? 14.645 24.950 -30.268 1.00 46.69 159 ILE A O 1
ATOM 1237 N N . GLU A 1 160 ? 13.795 24.667 -32.315 1.00 61.88 160 GLU A N 1
ATOM 1238 C CA . GLU A 1 160 ? 12.754 23.719 -31.901 1.00 61.88 160 GLU A CA 1
ATOM 1239 C C . GLU A 1 160 ? 13.403 22.362 -31.599 1.00 61.88 160 GLU A C 1
ATOM 1241 O O . GLU A 1 160 ? 13.827 21.650 -32.517 1.00 61.88 160 GLU A O 1
ATOM 1246 N N . GLY A 1 161 ? 13.460 21.951 -30.334 1.00 71.81 161 GLY A N 1
ATOM 1247 C CA . GLY A 1 161 ? 14.024 20.648 -30.016 1.00 71.81 161 GLY A CA 1
ATOM 1248 C C . GLY A 1 161 ? 13.798 20.189 -28.589 1.00 71.81 161 GLY A C 1
ATOM 1249 O O . GLY A 1 161 ? 13.684 20.980 -27.664 1.00 71.81 161 GLY A O 1
ATOM 1250 N N . TRP A 1 162 ? 13.743 18.873 -28.431 1.00 85.94 162 TRP A N 1
ATOM 1251 C CA . TRP A 1 162 ? 13.905 18.201 -27.152 1.00 85.94 162 TRP A CA 1
ATOM 1252 C C . TRP A 1 162 ? 15.349 17.712 -27.009 1.00 85.94 162 TRP A C 1
ATOM 1254 O O . TRP A 1 162 ? 16.056 17.514 -28.005 1.00 85.94 162 TRP A O 1
ATOM 1264 N N . GLU A 1 163 ? 15.768 17.508 -25.765 1.00 88.94 163 GLU A N 1
ATOM 1265 C CA . GLU A 1 163 ? 17.074 16.979 -25.390 1.00 88.94 163 GLU A CA 1
ATOM 1266 C C . GLU A 1 163 ? 16.874 15.794 -24.430 1.00 88.94 163 GLU A C 1
ATOM 1268 O O . GLU A 1 163 ? 16.098 15.890 -23.478 1.00 88.94 163 GLU A O 1
ATOM 1273 N N . LEU A 1 164 ? 17.540 14.667 -24.699 1.00 91.19 164 LEU A N 1
ATOM 1274 C CA . LEU A 1 164 ? 17.469 13.450 -23.888 1.00 91.19 164 LEU A CA 1
ATOM 1275 C C . LEU A 1 164 ? 18.878 13.009 -23.487 1.00 91.19 164 LEU A C 1
ATOM 1277 O O . LEU A 1 164 ? 19.651 12.546 -24.328 1.00 91.19 164 LEU A O 1
ATOM 1281 N N . GLY A 1 165 ? 19.208 13.153 -22.204 1.00 92.62 165 GLY A N 1
ATOM 1282 C CA . GLY A 1 165 ? 20.421 12.592 -21.618 1.00 92.62 165 GLY A CA 1
ATOM 1283 C C . GLY A 1 165 ? 20.215 11.137 -21.203 1.00 92.62 165 GLY A C 1
ATOM 1284 O O . GLY A 1 165 ? 19.094 10.729 -20.890 1.00 92.62 165 GLY A O 1
ATOM 1285 N N . VAL A 1 166 ? 21.289 10.350 -21.169 1.00 94.25 166 VAL A N 1
ATOM 1286 C CA . VAL A 1 166 ? 21.256 8.972 -20.641 1.00 94.25 166 VAL A CA 1
ATOM 1287 C C . VAL A 1 166 ? 22.420 8.692 -19.708 1.00 94.25 166 VAL A C 1
ATOM 1289 O O . VAL A 1 166 ? 23.466 9.342 -19.772 1.00 94.25 166 VAL A O 1
ATOM 1292 N N . ASP A 1 167 ? 22.229 7.717 -18.824 1.00 90.94 167 ASP A N 1
ATOM 1293 C CA . ASP A 1 167 ? 23.288 7.185 -17.971 1.00 90.94 167 ASP A CA 1
ATOM 1294 C C . ASP A 1 167 ? 23.651 5.733 -18.319 1.00 90.94 167 ASP A C 1
ATOM 1296 O O . ASP A 1 167 ? 23.115 5.122 -19.245 1.00 90.94 167 ASP A O 1
ATOM 1300 N N . ARG A 1 168 ? 24.578 5.159 -17.540 1.00 92.44 168 ARG A N 1
ATOM 1301 C CA . ARG A 1 168 ? 25.098 3.799 -17.737 1.00 92.44 168 ARG A CA 1
ATOM 1302 C C . ARG A 1 168 ? 24.022 2.705 -17.755 1.00 92.44 168 ARG A C 1
ATOM 1304 O O . ARG A 1 168 ? 24.299 1.623 -18.264 1.00 92.44 168 ARG A O 1
ATOM 1311 N N . ARG A 1 169 ? 22.828 2.935 -17.195 1.00 93.38 169 ARG A N 1
ATOM 1312 C CA . ARG A 1 169 ? 21.736 1.946 -17.158 1.00 93.38 169 ARG A CA 1
ATOM 1313 C C . ARG A 1 169 ? 21.206 1.636 -18.552 1.00 93.38 169 ARG A C 1
ATOM 1315 O O . ARG A 1 169 ? 20.719 0.527 -18.764 1.00 93.38 169 ARG A O 1
ATOM 1322 N N . VAL A 1 170 ? 21.385 2.550 -19.515 1.00 95.62 170 VAL A N 1
ATOM 1323 C CA . VAL A 1 170 ? 21.020 2.303 -20.917 1.00 95.62 170 VAL A CA 1
ATOM 1324 C C . VAL A 1 170 ? 21.821 1.131 -21.510 1.00 95.62 170 VAL A C 1
ATOM 1326 O O . VAL A 1 170 ? 21.329 0.428 -22.384 1.00 95.62 170 VAL A O 1
ATOM 1329 N N . ARG A 1 171 ? 23.023 0.826 -20.989 1.00 94.88 171 ARG A N 1
ATOM 1330 C CA . ARG A 1 171 ? 23.887 -0.268 -21.482 1.00 94.88 171 ARG A CA 1
ATOM 1331 C C . ARG A 1 171 ? 23.235 -1.644 -21.435 1.00 94.88 171 ARG A C 1
ATOM 1333 O O . ARG A 1 171 ? 23.566 -2.488 -22.264 1.00 94.88 171 ARG A O 1
ATOM 1340 N N . ALA A 1 172 ? 22.311 -1.866 -20.501 1.00 94.50 172 ALA A N 1
ATOM 1341 C CA . ALA A 1 172 ? 21.583 -3.127 -20.406 1.00 94.50 172 ALA A CA 1
ATOM 1342 C C . ALA A 1 172 ? 20.761 -3.423 -21.671 1.00 94.50 172 ALA A C 1
ATOM 1344 O O . ALA A 1 172 ? 20.451 -4.582 -21.927 1.00 94.50 172 ALA A O 1
ATOM 1345 N N . TYR A 1 173 ? 20.466 -2.403 -22.482 1.00 96.19 173 TYR A N 1
ATOM 1346 C CA . TYR A 1 173 ? 19.598 -2.481 -23.653 1.00 96.19 173 TYR A CA 1
ATOM 1347 C C . TYR A 1 173 ? 20.353 -2.553 -24.996 1.00 96.19 173 TYR A C 1
ATOM 1349 O O . TYR A 1 173 ? 19.721 -2.467 -26.043 1.00 96.19 173 TYR A O 1
ATOM 1357 N N . ARG A 1 174 ? 21.688 -2.729 -25.006 1.00 94.50 174 ARG A N 1
ATOM 1358 C CA . ARG A 1 174 ? 22.521 -2.736 -26.239 1.00 94.50 174 ARG A CA 1
ATOM 1359 C C . ARG A 1 174 ? 22.085 -3.742 -27.309 1.00 94.50 174 ARG A C 1
ATOM 1361 O O . ARG A 1 174 ? 22.291 -3.501 -28.491 1.00 94.50 174 ARG A O 1
ATOM 1368 N N . GLU A 1 175 ? 21.518 -4.866 -26.895 1.00 94.94 175 GLU A N 1
ATOM 1369 C CA . GLU A 1 175 ? 21.154 -5.973 -27.789 1.00 94.94 175 GLU A CA 1
ATOM 1370 C C . GLU A 1 175 ? 19.651 -6.045 -28.074 1.00 94.94 175 GLU A C 1
ATOM 1372 O O . GLU A 1 175 ? 19.212 -6.966 -28.754 1.00 94.94 175 GLU A O 1
ATOM 1377 N N . VAL A 1 176 ? 18.863 -5.095 -27.560 1.00 96.06 176 VAL A N 1
ATOM 1378 C CA . VAL A 1 176 ? 17.409 -5.060 -27.757 1.00 96.06 176 VAL A CA 1
ATOM 1379 C C . VAL A 1 176 ? 17.101 -4.983 -29.244 1.00 96.06 176 VAL A C 1
ATOM 1381 O O . VAL A 1 176 ? 17.499 -4.009 -29.881 1.00 96.06 176 VAL A O 1
ATOM 1384 N N . GLN A 1 177 ? 16.385 -5.965 -29.797 1.00 95.12 177 GLN A N 1
ATOM 1385 C CA . GLN A 1 177 ? 15.943 -5.923 -31.192 1.00 95.12 177 GLN A CA 1
ATOM 1386 C C . GLN A 1 177 ? 14.527 -5.390 -31.342 1.00 95.12 177 GLN A C 1
ATOM 1388 O O . GLN A 1 177 ? 14.287 -4.602 -32.262 1.00 95.12 177 GLN A O 1
ATOM 1393 N N . ASP A 1 178 ? 13.652 -5.761 -30.415 1.00 93.69 178 ASP A N 1
ATOM 1394 C CA . ASP A 1 178 ? 12.235 -5.424 -30.397 1.00 93.69 178 ASP A CA 1
ATOM 1395 C C . ASP A 1 178 ? 11.751 -5.056 -28.981 1.00 93.69 178 ASP A C 1
ATOM 1397 O O . ASP A 1 178 ? 12.524 -4.940 -28.026 1.00 93.69 178 ASP A O 1
ATOM 1401 N N . ILE A 1 179 ? 10.445 -4.830 -28.840 1.00 93.50 179 ILE A N 1
ATOM 1402 C CA . ILE A 1 179 ? 9.845 -4.457 -27.558 1.00 93.50 179 ILE A CA 1
ATOM 1403 C C . ILE A 1 179 ? 9.827 -5.602 -26.530 1.00 93.50 179 ILE A C 1
ATOM 1405 O O . ILE A 1 179 ? 9.854 -5.337 -25.327 1.00 93.50 179 ILE A O 1
ATOM 1409 N N . GLY A 1 180 ? 9.815 -6.862 -26.973 1.00 87.44 180 GLY A N 1
ATOM 1410 C CA . GLY A 1 180 ? 9.865 -8.030 -26.093 1.00 87.44 180 GLY A CA 1
ATOM 1411 C C . GLY A 1 180 ? 11.226 -8.152 -25.410 1.00 87.44 180 GLY A C 1
ATOM 1412 O O . GLY A 1 180 ? 11.295 -8.272 -24.184 1.00 87.44 180 GLY A O 1
ATOM 1413 N N . ASP A 1 181 ? 12.308 -8.009 -26.178 1.00 91.50 181 ASP A N 1
ATOM 1414 C CA . ASP A 1 181 ? 13.678 -7.962 -25.648 1.00 91.50 181 ASP A CA 1
ATOM 1415 C C . ASP A 1 181 ? 13.863 -6.824 -24.642 1.00 91.50 181 ASP A C 1
ATOM 1417 O O . ASP A 1 181 ? 14.483 -6.997 -23.585 1.00 91.50 181 ASP A O 1
ATOM 1421 N N . TYR A 1 182 ? 13.323 -5.648 -24.979 1.00 94.00 182 TYR A N 1
ATOM 1422 C CA . TYR A 1 182 ? 13.355 -4.482 -24.107 1.00 94.00 182 TYR A CA 1
ATOM 1423 C C . TYR A 1 182 ? 12.697 -4.787 -22.760 1.00 94.00 182 TYR A C 1
ATOM 1425 O O . TYR A 1 182 ? 13.281 -4.517 -21.707 1.00 94.00 182 TYR A O 1
ATOM 1433 N N . TRP A 1 183 ? 11.496 -5.371 -22.791 1.00 88.31 183 TRP A N 1
ATOM 1434 C CA . TRP A 1 183 ? 10.723 -5.647 -21.586 1.00 88.31 183 TRP A CA 1
ATOM 1435 C C . TRP A 1 183 ? 11.388 -6.687 -20.693 1.00 88.31 183 TRP A C 1
ATOM 1437 O O . TRP A 1 183 ? 11.528 -6.445 -19.495 1.00 88.31 183 TRP A O 1
ATOM 1447 N N . ASN A 1 184 ? 11.886 -7.778 -21.282 1.00 83.94 184 ASN A N 1
ATOM 1448 C CA . ASN A 1 184 ? 12.621 -8.805 -20.548 1.00 83.94 184 ASN A CA 1
ATOM 1449 C C . ASN A 1 184 ? 13.802 -8.200 -19.780 1.00 83.94 184 ASN A C 1
ATOM 1451 O O . ASN A 1 184 ? 14.018 -8.515 -18.617 1.00 83.94 184 ASN A O 1
ATOM 1455 N N . ARG A 1 185 ? 14.555 -7.283 -20.394 1.00 90.38 185 ARG A N 1
ATOM 1456 C CA . ARG A 1 185 ? 15.695 -6.619 -19.735 1.00 90.38 185 ARG A CA 1
ATOM 1457 C C . ARG A 1 185 ? 15.250 -5.611 -18.677 1.00 90.38 185 ARG A C 1
ATOM 1459 O O . ARG A 1 185 ? 15.887 -5.500 -17.630 1.00 90.38 185 ARG A O 1
ATOM 1466 N N . ARG A 1 186 ? 14.152 -4.895 -18.923 1.00 86.62 186 ARG A N 1
ATOM 1467 C CA . ARG A 1 186 ? 13.590 -3.929 -17.973 1.00 86.62 186 ARG A CA 1
ATOM 1468 C C . ARG A 1 186 ? 13.057 -4.606 -16.710 1.00 86.62 186 ARG A C 1
ATOM 1470 O O . ARG A 1 186 ? 13.269 -4.074 -15.623 1.00 86.62 186 ARG A O 1
ATOM 1477 N N . SER A 1 187 ? 12.408 -5.765 -16.826 1.00 77.44 187 SER A N 1
ATOM 1478 C CA . SER A 1 187 ? 11.874 -6.491 -15.667 1.00 77.44 187 SER A CA 1
ATOM 1479 C C . SER A 1 187 ? 12.976 -6.948 -14.711 1.00 77.44 187 SER A C 1
ATOM 1481 O O . SER A 1 187 ? 12.797 -6.833 -13.503 1.00 77.44 187 SER A O 1
ATOM 1483 N N . TRP A 1 188 ? 14.141 -7.362 -15.226 1.00 74.69 188 TRP A N 1
ATOM 1484 C CA . TRP A 1 188 ? 15.309 -7.672 -14.387 1.00 74.69 188 TRP A CA 1
ATOM 1485 C C . TRP A 1 188 ? 15.782 -6.458 -13.582 1.00 74.69 188 TRP A C 1
ATOM 1487 O O . TRP A 1 188 ? 16.006 -6.569 -12.384 1.00 74.69 188 TRP A O 1
ATOM 1497 N N . GLN A 1 189 ? 15.857 -5.275 -14.202 1.00 74.88 189 GLN A N 1
ATOM 1498 C CA . GLN A 1 189 ? 16.256 -4.054 -13.488 1.00 74.88 189 GLN A CA 1
ATOM 1499 C C . GLN A 1 189 ? 15.257 -3.646 -12.401 1.00 74.88 189 GLN A C 1
ATOM 1501 O O . GLN A 1 189 ? 15.662 -3.103 -11.374 1.00 74.88 189 GLN A O 1
ATOM 1506 N N . LEU A 1 190 ? 13.962 -3.878 -12.626 1.00 70.25 190 LEU A N 1
ATOM 1507 C CA . LEU A 1 190 ? 12.927 -3.613 -11.627 1.00 70.25 190 LEU A CA 1
ATOM 1508 C C . LEU A 1 190 ? 13.001 -4.609 -10.466 1.00 70.25 190 LEU A C 1
ATOM 1510 O O . LEU A 1 190 ? 12.893 -4.183 -9.320 1.00 70.25 190 LEU A O 1
ATOM 1514 N N . ALA A 1 191 ? 13.243 -5.891 -10.747 1.00 66.88 191 ALA A N 1
ATOM 1515 C CA . ALA A 1 191 ? 13.448 -6.911 -9.720 1.00 66.88 191 ALA A CA 1
ATOM 1516 C C . ALA A 1 191 ? 14.692 -6.609 -8.865 1.00 66.88 191 ALA A C 1
ATOM 1518 O O . ALA A 1 191 ? 14.611 -6.611 -7.637 1.00 66.88 191 ALA A O 1
ATOM 1519 N N . ASP A 1 192 ? 15.810 -6.241 -9.498 1.00 65.56 192 ASP A N 1
ATOM 1520 C CA . ASP A 1 192 ? 17.033 -5.841 -8.795 1.00 65.56 192 ASP A CA 1
ATOM 1521 C C . ASP A 1 192 ? 16.802 -4.582 -7.943 1.00 65.56 192 ASP A C 1
ATOM 1523 O O . ASP A 1 192 ? 17.212 -4.529 -6.785 1.00 65.56 192 ASP A O 1
ATOM 1527 N N . ALA A 1 193 ? 16.102 -3.572 -8.472 1.00 57.62 193 ALA A N 1
ATOM 1528 C CA . ALA A 1 193 ? 15.789 -2.356 -7.722 1.00 57.62 193 ALA A CA 1
ATOM 1529 C C . ALA A 1 193 ? 14.862 -2.621 -6.524 1.00 57.62 193 ALA A C 1
ATOM 1531 O O . ALA A 1 193 ? 15.062 -2.030 -5.464 1.00 57.62 193 ALA A O 1
ATOM 1532 N N . GLN A 1 194 ? 13.887 -3.523 -6.669 1.00 55.84 194 GLN A N 1
ATOM 1533 C CA . GLN A 1 194 ? 13.016 -3.951 -5.571 1.00 55.84 194 GLN A CA 1
ATOM 1534 C C . GLN A 1 194 ? 13.775 -4.769 -4.521 1.00 55.84 194 GLN A C 1
ATOM 1536 O O . GLN A 1 194 ? 13.494 -4.623 -3.341 1.00 55.84 194 GLN A O 1
ATOM 1541 N N . SER A 1 195 ? 14.784 -5.552 -4.916 1.00 53.81 195 SER A N 1
ATOM 1542 C CA . SER A 1 195 ? 15.626 -6.299 -3.968 1.00 53.81 195 SER A CA 1
ATOM 1543 C C . SER A 1 195 ? 16.542 -5.409 -3.111 1.00 53.81 195 SER A C 1
ATOM 1545 O O . SER A 1 195 ? 16.982 -5.823 -2.040 1.00 53.81 195 SER A O 1
ATOM 1547 N N . LEU A 1 196 ? 16.831 -4.184 -3.570 1.00 47.84 196 LEU A N 1
ATOM 1548 C CA . LEU A 1 196 ? 17.701 -3.220 -2.884 1.00 47.84 196 LEU A CA 1
ATOM 1549 C C . LEU A 1 196 ? 16.948 -2.283 -1.932 1.00 47.84 196 LEU A C 1
ATOM 1551 O O . LEU A 1 196 ? 17.578 -1.639 -1.090 1.00 47.84 196 LEU A O 1
ATOM 1555 N N . VAL A 1 197 ? 15.624 -2.182 -2.060 1.00 40.03 197 VAL A N 1
ATOM 1556 C CA . VAL A 1 197 ? 14.785 -1.485 -1.086 1.00 40.03 197 VAL A CA 1
ATOM 1557 C C . VAL A 1 197 ? 14.380 -2.528 -0.050 1.00 40.03 197 VAL A C 1
ATOM 1559 O O . VAL A 1 197 ? 13.679 -3.470 -0.416 1.00 40.03 197 VAL A O 1
ATOM 1562 N N . PRO A 1 198 ? 14.816 -2.421 1.222 1.00 42.88 198 PRO A N 1
ATOM 1563 C CA . PRO A 1 198 ? 14.289 -3.307 2.248 1.00 42.88 198 PRO A CA 1
ATOM 1564 C C . PRO A 1 198 ? 12.762 -3.171 2.218 1.00 42.88 198 PRO A C 1
ATOM 1566 O O . PRO A 1 198 ? 12.277 -2.033 2.162 1.00 42.88 198 PRO A O 1
ATOM 1569 N N . PRO A 1 199 ? 12.008 -4.285 2.184 1.00 48.56 199 PRO A N 1
ATOM 1570 C CA . PRO A 1 199 ? 10.557 -4.212 2.167 1.00 48.56 199 PRO A CA 1
ATOM 1571 C C . PRO A 1 199 ? 10.109 -3.302 3.316 1.00 48.56 199 PRO A C 1
ATOM 1573 O O . PRO A 1 199 ? 10.766 -3.292 4.368 1.00 48.56 199 PRO A O 1
ATOM 1576 N N . PRO A 1 200 ? 9.044 -2.499 3.127 1.00 45.12 200 PRO A N 1
ATOM 1577 C CA . PRO A 1 200 ? 8.502 -1.725 4.232 1.00 45.12 200 PRO A CA 1
ATOM 1578 C C . PRO A 1 200 ? 8.309 -2.677 5.418 1.00 45.12 200 PRO A C 1
ATOM 1580 O O . PRO A 1 200 ? 7.899 -3.825 5.195 1.00 45.12 200 PRO A O 1
ATOM 1583 N N . PRO A 1 201 ? 8.658 -2.253 6.649 1.00 47.62 201 PRO A N 1
ATOM 1584 C CA . PRO A 1 201 ? 8.453 -3.103 7.808 1.00 47.62 201 PRO A CA 1
ATOM 1585 C C . PRO A 1 201 ? 7.000 -3.585 7.768 1.00 47.62 201 PRO A C 1
ATOM 1587 O O . PRO A 1 201 ? 6.114 -2.770 7.480 1.00 47.62 201 PRO A O 1
ATOM 1590 N N . PRO A 1 202 ? 6.751 -4.894 7.945 1.00 52.75 202 PRO A N 1
ATOM 1591 C CA . PRO A 1 202 ? 5.394 -5.405 7.902 1.00 52.75 202 PRO A CA 1
ATOM 1592 C C . PRO A 1 202 ? 4.548 -4.580 8.879 1.00 52.75 202 PRO A C 1
ATOM 1594 O O . PRO A 1 202 ? 5.030 -4.308 9.986 1.00 52.75 202 PRO A O 1
ATOM 1597 N N . PRO A 1 203 ? 3.338 -4.140 8.482 1.00 52.28 203 PRO A N 1
ATOM 1598 C CA . PRO A 1 203 ? 2.439 -3.487 9.422 1.00 52.28 203 PRO A CA 1
ATOM 1599 C C . PRO A 1 203 ? 2.310 -4.394 10.641 1.00 52.28 203 PRO A C 1
ATOM 1601 O O . PRO A 1 203 ? 2.181 -5.618 10.506 1.00 52.28 203 PRO A O 1
ATOM 1604 N N . SER A 1 204 ? 2.420 -3.813 11.830 1.00 57.91 204 SER A N 1
ATOM 1605 C CA . SER A 1 204 ? 2.348 -4.601 13.051 1.00 57.91 204 SER A CA 1
ATOM 1606 C C . SER A 1 204 ? 0.999 -5.316 13.103 1.00 57.91 204 SER A C 1
ATOM 1608 O O . SER A 1 204 ? -0.025 -4.796 12.655 1.00 57.91 204 SER A O 1
ATOM 1610 N N . ALA A 1 205 ? 0.973 -6.517 13.677 1.00 56.62 205 ALA A N 1
ATOM 1611 C CA . ALA A 1 205 ? -0.255 -7.296 13.805 1.00 56.62 205 ALA A CA 1
ATOM 1612 C C . ALA A 1 205 ? -1.400 -6.503 14.478 1.00 56.62 205 ALA A C 1
ATOM 1614 O O . ALA A 1 205 ? -2.570 -6.742 14.187 1.00 56.62 205 ALA A O 1
ATOM 1615 N N . SER A 1 206 ? -1.059 -5.522 15.321 1.00 56.06 206 SER A N 1
ATOM 1616 C CA . SER A 1 206 ? -1.982 -4.582 15.965 1.00 56.06 206 SER A CA 1
ATOM 1617 C C . SER A 1 206 ? -2.594 -3.544 15.009 1.00 56.06 206 SER A C 1
ATOM 1619 O O . SER A 1 206 ? -3.758 -3.189 15.176 1.00 56.06 206 SER A O 1
ATOM 1621 N N . GLU A 1 207 ? -1.851 -3.066 14.006 1.00 56.16 207 GLU A N 1
ATOM 1622 C CA . GLU A 1 207 ? -2.315 -2.063 13.024 1.00 56.16 207 GLU A CA 1
ATOM 1623 C C . GLU A 1 207 ? -3.284 -2.660 11.995 1.00 56.16 207 GLU A C 1
ATOM 1625 O O . GLU A 1 207 ? -4.168 -1.973 11.489 1.00 56.16 207 GLU A O 1
ATOM 1630 N N . LEU A 1 208 ? -3.164 -3.961 11.724 1.00 52.06 208 LEU A N 1
ATOM 1631 C CA . LEU A 1 208 ? -3.943 -4.671 10.704 1.00 52.06 208 LEU A CA 1
ATOM 1632 C C . LEU A 1 208 ? -5.438 -4.842 11.028 1.00 52.06 208 LEU A C 1
ATOM 1634 O O . LEU A 1 208 ? -6.209 -5.259 10.162 1.00 52.06 208 LEU A O 1
ATOM 1638 N N . PHE A 1 209 ? -5.854 -4.571 12.268 1.00 56.09 209 PHE A N 1
ATOM 1639 C CA . PHE A 1 209 ? -7.195 -4.903 12.763 1.00 56.09 209 PHE A CA 1
ATOM 1640 C C . PHE A 1 209 ? -7.843 -3.771 13.567 1.00 56.09 209 PHE A C 1
ATOM 1642 O O . PHE A 1 209 ? -8.611 -4.032 14.495 1.00 56.09 209 PHE A O 1
ATOM 1649 N N . THR A 1 210 ? -7.573 -2.509 13.219 1.00 58.25 210 THR A N 1
ATOM 1650 C CA . THR A 1 210 ? -8.291 -1.387 13.837 1.00 58.25 210 THR A CA 1
ATOM 1651 C C . THR A 1 210 ? -9.812 -1.516 13.613 1.00 58.25 210 THR A C 1
ATOM 1653 O O . THR A 1 210 ? -10.243 -1.968 12.544 1.00 58.25 210 THR A O 1
ATOM 1656 N N . PRO A 1 211 ? -10.658 -1.136 14.596 1.00 49.62 211 PRO A N 1
ATOM 1657 C CA . PRO A 1 211 ? -12.102 -1.430 14.607 1.00 49.62 211 PRO A CA 1
ATOM 1658 C C . PRO A 1 211 ? -12.927 -0.915 13.413 1.00 49.62 211 PRO A C 1
ATOM 1660 O O . PRO A 1 211 ? -14.086 -1.288 13.267 1.00 49.62 211 PRO A O 1
ATOM 1663 N N . ARG A 1 212 ? -12.353 -0.082 12.537 1.00 52.91 212 ARG A N 1
ATOM 1664 C CA . ARG A 1 212 ? -13.048 0.598 11.432 1.00 52.91 212 ARG A CA 1
ATOM 1665 C C . ARG A 1 212 ? -13.307 -0.257 10.177 1.00 52.91 212 ARG A C 1
ATOM 1667 O O . ARG A 1 212 ? -13.855 0.258 9.204 1.00 52.91 212 ARG A O 1
ATOM 1674 N N . HIS A 1 213 ? -12.929 -1.539 10.138 1.00 45.12 213 HIS A N 1
ATOM 1675 C CA . HIS A 1 213 ? -13.002 -2.329 8.897 1.00 45.12 213 HIS A CA 1
ATOM 1676 C C . HIS A 1 213 ? -14.312 -3.131 8.757 1.00 45.12 213 HIS A C 1
ATOM 1678 O O . HIS A 1 213 ? -14.555 -4.154 9.393 1.00 45.12 213 HIS A O 1
ATOM 1684 N N . VAL A 1 214 ? -15.158 -2.599 7.872 1.00 43.69 214 VAL A N 1
ATOM 1685 C CA . VAL A 1 214 ? -16.550 -2.950 7.567 1.00 43.69 214 VAL A CA 1
ATOM 1686 C C . VAL A 1 214 ? -16.679 -4.265 6.782 1.00 43.69 214 VAL A C 1
ATOM 1688 O O . VAL A 1 214 ? -16.140 -4.404 5.689 1.00 43.69 214 VAL A O 1
ATOM 1691 N N . ARG A 1 215 ? -17.508 -5.183 7.300 1.00 40.91 215 ARG A N 1
ATOM 1692 C CA . ARG A 1 215 ? -18.175 -6.350 6.655 1.00 40.91 215 ARG A CA 1
ATOM 1693 C C . ARG A 1 215 ? -17.330 -7.451 6.013 1.00 40.91 215 ARG A C 1
ATOM 1695 O O . ARG A 1 215 ? -17.791 -8.584 5.974 1.00 40.91 215 ARG A O 1
ATOM 1702 N N . TYR A 1 216 ? -16.115 -7.158 5.585 1.00 48.62 216 TYR A N 1
ATOM 1703 C CA . TYR A 1 216 ? -15.107 -8.129 5.191 1.00 48.62 216 TYR A CA 1
ATOM 1704 C C . TYR A 1 216 ? -13.780 -7.653 5.771 1.00 48.62 216 TYR A C 1
ATOM 1706 O O . TYR A 1 216 ? -13.496 -6.458 5.666 1.00 48.62 216 TYR A O 1
ATOM 1714 N N . PRO A 1 217 ? -12.942 -8.545 6.325 1.00 62.31 217 PRO A N 1
ATOM 1715 C CA . PRO A 1 217 ? -11.589 -8.158 6.689 1.00 62.31 217 PRO A CA 1
ATOM 1716 C C . PRO A 1 217 ? -10.926 -7.476 5.478 1.00 62.31 217 PRO A C 1
ATOM 1718 O O . PRO A 1 217 ? -11.175 -7.875 4.328 1.00 62.31 217 PRO A O 1
ATOM 1721 N N . GLY A 1 218 ? -10.123 -6.435 5.713 1.00 72.44 218 GLY A N 1
ATOM 1722 C CA . GLY A 1 218 ? -9.299 -5.811 4.673 1.00 72.44 218 GLY A CA 1
ATOM 1723 C C . GLY A 1 218 ? -8.458 -6.846 3.914 1.00 72.44 218 GLY A C 1
ATOM 1724 O O . GLY A 1 218 ? -8.394 -8.027 4.285 1.00 72.44 218 GLY A O 1
ATOM 1725 N N . MET A 1 219 ? -7.831 -6.436 2.815 1.00 78.56 219 MET A N 1
ATOM 1726 C CA . MET A 1 219 ? -6.920 -7.333 2.091 1.00 78.56 219 MET A CA 1
ATOM 1727 C C . MET A 1 219 ? -5.805 -7.804 3.028 1.00 78.56 219 MET A C 1
ATOM 1729 O O . MET A 1 219 ? -5.494 -8.990 3.093 1.00 78.56 219 MET A O 1
ATOM 1733 N N . GLU A 1 220 ? -5.322 -6.888 3.850 1.00 78.06 220 GLU A N 1
ATOM 1734 C CA . GLU A 1 220 ? -4.288 -7.047 4.855 1.00 78.06 220 GLU A CA 1
ATOM 1735 C C . GLU A 1 220 ? -4.713 -8.036 5.948 1.00 78.06 220 GLU A C 1
ATOM 1737 O O . GLU A 1 220 ? -3.995 -8.983 6.265 1.00 78.06 220 GLU A O 1
ATOM 1742 N N . ALA A 1 221 ? -5.939 -7.891 6.455 1.00 78.25 221 ALA A N 1
ATOM 1743 C CA . ALA A 1 221 ? -6.489 -8.804 7.445 1.00 78.25 221 ALA A CA 1
ATOM 1744 C C . ALA A 1 221 ? -6.653 -10.222 6.875 1.00 78.25 221 ALA A C 1
ATOM 1746 O O . ALA A 1 221 ? -6.216 -11.181 7.501 1.00 78.25 221 ALA A O 1
ATOM 1747 N N . ASN A 1 222 ? -7.206 -10.385 5.666 1.00 86.81 222 ASN A N 1
ATOM 1748 C CA . ASN A 1 222 ? -7.286 -11.711 5.033 1.00 86.81 222 ASN A CA 1
ATOM 1749 C C . ASN A 1 222 ? -5.902 -12.320 4.776 1.00 86.81 222 ASN A C 1
ATOM 1751 O O . ASN A 1 222 ? -5.746 -13.532 4.872 1.00 86.81 222 ASN A O 1
ATOM 1755 N N . THR A 1 223 ? -4.901 -11.489 4.502 1.00 88.44 223 THR A N 1
ATOM 1756 C CA . THR A 1 223 ? -3.514 -11.918 4.297 1.00 88.44 223 THR A CA 1
ATOM 1757 C C . THR A 1 223 ? -2.900 -12.464 5.586 1.00 88.44 223 THR A C 1
ATOM 1759 O O . THR A 1 223 ? -2.340 -13.559 5.588 1.00 88.44 223 THR A O 1
ATOM 1762 N N . ALA A 1 224 ? -3.081 -11.770 6.711 1.00 86.88 224 ALA A N 1
ATOM 1763 C CA . ALA A 1 224 ? -2.642 -12.264 8.016 1.00 86.88 224 ALA A CA 1
ATOM 1764 C C . ALA A 1 224 ? -3.389 -13.549 8.427 1.00 86.88 224 ALA A C 1
ATOM 1766 O O . ALA A 1 224 ? -2.813 -14.461 9.021 1.00 86.88 224 ALA A O 1
ATOM 1767 N N . LEU A 1 225 ? -4.675 -13.653 8.077 1.00 89.94 225 LEU A N 1
ATOM 1768 C CA . LEU A 1 225 ? -5.479 -14.850 8.329 1.00 89.94 225 LEU A CA 1
ATOM 1769 C C . LEU A 1 225 ? -5.054 -16.041 7.474 1.00 89.94 225 LEU A C 1
ATOM 1771 O O . LEU A 1 225 ? -5.040 -17.154 7.993 1.00 89.94 225 LEU A O 1
ATOM 1775 N N . LEU A 1 226 ? -4.679 -15.808 6.215 1.00 94.94 226 LEU A N 1
ATOM 1776 C CA . LEU A 1 226 ? -4.097 -16.829 5.350 1.00 94.94 226 LEU A CA 1
ATOM 1777 C C . LEU A 1 226 ? -2.795 -17.364 5.954 1.00 94.94 226 LEU A C 1
ATOM 1779 O O . LEU A 1 226 ? -2.607 -18.575 5.989 1.00 94.94 226 LEU A O 1
ATOM 1783 N N . ALA A 1 227 ? -1.926 -16.488 6.470 1.00 94.44 227 ALA A N 1
ATOM 1784 C CA . ALA A 1 227 ? -0.679 -16.911 7.105 1.00 94.44 227 ALA A CA 1
ATOM 1785 C C . ALA A 1 227 ? -0.935 -17.813 8.326 1.00 94.44 227 ALA A C 1
ATOM 1787 O O . ALA A 1 227 ? -0.328 -18.874 8.444 1.00 94.44 227 ALA A O 1
ATOM 1788 N N . VAL A 1 228 ? -1.888 -17.451 9.195 1.00 94.38 228 VAL A N 1
ATOM 1789 C CA . VAL A 1 228 ? -2.273 -18.314 10.328 1.00 94.38 228 VAL A CA 1
ATOM 1790 C C . VAL A 1 228 ? -2.907 -19.623 9.873 1.00 94.38 228 VAL A C 1
ATOM 1792 O O . VAL A 1 228 ? -2.604 -20.667 10.445 1.00 94.38 228 VAL A O 1
ATOM 1795 N N . TRP A 1 229 ? -3.770 -19.585 8.858 1.00 95.81 229 TRP A N 1
ATOM 1796 C CA . TRP A 1 229 ? -4.374 -20.797 8.312 1.00 95.81 229 TRP A CA 1
ATOM 1797 C C . TRP A 1 229 ? -3.294 -21.748 7.788 1.00 95.81 229 TRP A C 1
ATOM 1799 O O . TRP A 1 229 ? -3.269 -22.909 8.186 1.00 95.81 229 TRP A O 1
ATOM 1809 N N . LEU A 1 230 ? -2.339 -21.250 6.996 1.00 96.88 230 LEU A N 1
ATOM 1810 C CA . LEU A 1 230 ? -1.220 -22.055 6.504 1.00 96.88 230 LEU A CA 1
ATOM 1811 C C . LEU A 1 230 ? -0.390 -22.633 7.651 1.00 96.88 230 LEU A C 1
ATOM 1813 O O . LEU A 1 230 ? -0.063 -23.813 7.608 1.00 96.88 230 LEU A O 1
ATOM 1817 N N . LEU A 1 231 ? -0.114 -21.840 8.693 1.00 96.31 231 LEU A N 1
ATOM 1818 C CA . LEU A 1 231 ? 0.670 -22.282 9.849 1.00 96.31 231 LEU A CA 1
ATOM 1819 C C . LEU A 1 231 ? 0.014 -23.496 10.514 1.00 96.31 231 LEU A C 1
ATOM 1821 O O . LEU A 1 231 ? 0.695 -24.448 10.880 1.00 96.31 231 LEU A O 1
ATOM 1825 N N . GLN A 1 232 ? -1.315 -23.472 10.631 1.00 94.81 232 GLN A N 1
ATOM 1826 C CA . GLN A 1 232 ? -2.103 -24.555 11.214 1.00 94.81 232 GLN A CA 1
ATOM 1827 C C . GLN A 1 232 ? -2.175 -25.790 10.307 1.00 94.81 232 GLN A C 1
ATOM 1829 O O . GLN A 1 232 ? -2.140 -26.908 10.814 1.00 94.81 232 GLN A O 1
ATOM 1834 N N . GLN A 1 233 ? -2.261 -25.612 8.985 1.00 96.56 233 GLN A N 1
ATOM 1835 C CA . GLN A 1 233 ? -2.308 -26.734 8.037 1.00 96.56 233 GLN A CA 1
ATOM 1836 C C . GLN A 1 233 ? -0.956 -27.442 7.888 1.00 96.56 233 GLN A C 1
ATOM 1838 O O . GLN A 1 233 ? -0.909 -28.661 7.696 1.00 96.56 233 GLN A O 1
ATOM 1843 N N . THR A 1 234 ? 0.146 -26.690 7.961 1.00 95.56 234 THR A N 1
ATOM 1844 C CA . THR A 1 234 ? 1.498 -27.224 7.754 1.00 95.56 234 THR A CA 1
ATOM 1845 C C . THR A 1 234 ? 2.257 -27.503 9.047 1.00 95.56 234 THR A C 1
ATOM 1847 O O . THR A 1 234 ? 3.362 -28.030 8.971 1.00 95.56 234 THR A O 1
ATOM 1850 N N . ASP A 1 235 ? 1.685 -27.184 10.213 1.00 93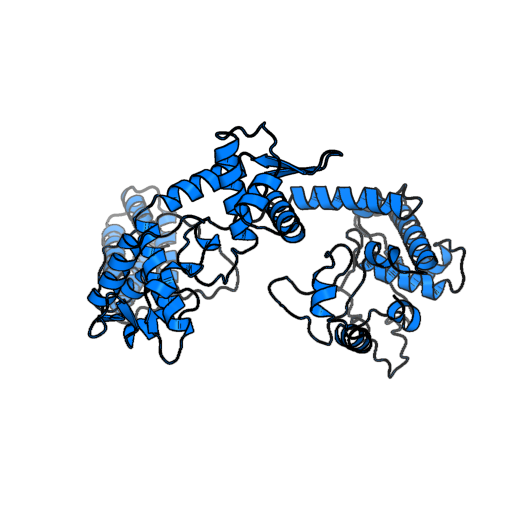.56 235 ASP A N 1
ATOM 1851 C CA . ASP A 1 235 ? 2.352 -27.269 11.523 1.00 93.56 235 ASP A CA 1
ATOM 1852 C C . ASP A 1 235 ? 3.687 -26.494 11.545 1.00 93.56 235 ASP A C 1
ATOM 1854 O O . ASP A 1 235 ? 4.708 -26.950 12.055 1.00 93.56 235 ASP A O 1
ATOM 1858 N N . GLY A 1 236 ? 3.702 -25.325 10.892 1.00 90.75 236 GLY A N 1
ATOM 1859 C CA . GLY A 1 236 ? 4.899 -24.488 10.754 1.00 90.75 236 GLY A CA 1
ATOM 1860 C C . GLY A 1 236 ? 5.914 -24.940 9.701 1.00 90.75 236 GLY A C 1
ATOM 1861 O O . GLY A 1 236 ? 6.939 -24.276 9.531 1.00 90.75 236 GLY A O 1
ATOM 1862 N N . ASP A 1 237 ? 5.655 -26.018 8.954 1.00 93.50 237 ASP A N 1
ATOM 1863 C CA . ASP A 1 237 ? 6.545 -26.453 7.876 1.00 93.50 237 ASP A CA 1
ATOM 1864 C C . ASP A 1 237 ? 6.539 -25.442 6.712 1.00 93.50 237 ASP A C 1
ATOM 1866 O O . ASP A 1 237 ? 5.564 -25.308 5.970 1.00 93.50 237 ASP A O 1
ATOM 1870 N N . THR A 1 238 ? 7.663 -24.738 6.545 1.00 94.81 238 THR A N 1
ATOM 1871 C CA . THR A 1 238 ? 7.903 -23.743 5.478 1.00 94.81 238 THR A CA 1
ATOM 1872 C C . THR A 1 238 ? 8.316 -24.371 4.143 1.00 94.81 238 THR A C 1
ATOM 1874 O O . THR A 1 238 ? 8.514 -23.677 3.144 1.00 94.81 238 THR A O 1
ATOM 1877 N N . THR A 1 239 ? 8.477 -25.693 4.083 1.00 94.44 239 THR A N 1
ATOM 1878 C CA . THR A 1 239 ? 8.808 -26.414 2.844 1.00 94.44 239 THR A CA 1
ATOM 1879 C C . THR A 1 239 ? 7.571 -26.935 2.121 1.00 94.44 239 THR A C 1
ATOM 1881 O O . THR A 1 239 ? 7.621 -27.187 0.914 1.00 94.44 239 THR A O 1
ATOM 1884 N N . ARG A 1 240 ? 6.451 -27.047 2.836 1.00 95.62 240 ARG A N 1
ATOM 1885 C CA . ARG A 1 240 ? 5.212 -27.638 2.346 1.00 95.62 240 ARG A CA 1
ATOM 1886 C C . ARG A 1 240 ? 4.340 -26.614 1.623 1.00 95.62 240 ARG A C 1
ATOM 1888 O O . ARG A 1 240 ? 4.052 -25.543 2.146 1.00 95.62 240 ARG A O 1
ATOM 1895 N N . TYR A 1 241 ? 3.905 -26.980 0.421 1.00 95.81 241 TYR A N 1
ATOM 1896 C CA . TYR A 1 241 ? 2.930 -26.223 -0.357 1.00 95.81 241 TYR A CA 1
ATOM 1897 C C . TYR A 1 241 ? 1.512 -26.728 -0.085 1.00 95.81 241 TYR A C 1
ATOM 1899 O O . TYR A 1 241 ? 1.285 -27.935 -0.034 1.00 95.81 241 TYR A O 1
ATOM 1907 N N . GLU A 1 242 ? 0.568 -25.800 0.013 1.00 97.19 242 GLU A N 1
ATOM 1908 C CA . GLU A 1 242 ? -0.858 -26.043 0.208 1.00 97.19 242 GLU A CA 1
ATOM 1909 C C . GLU A 1 242 ? -1.687 -25.301 -0.842 1.00 97.19 242 GLU A C 1
ATOM 1911 O O . GLU A 1 242 ? -1.269 -24.269 -1.371 1.00 97.19 242 GLU A O 1
ATOM 1916 N N . SER A 1 243 ? -2.878 -25.818 -1.153 1.00 96.38 243 SER A N 1
ATOM 1917 C CA . SER A 1 243 ? -3.818 -25.085 -2.007 1.00 96.38 243 SER A CA 1
ATOM 1918 C C . SER A 1 243 ? -4.529 -23.997 -1.189 1.00 96.38 243 SER A C 1
ATOM 1920 O O . SER A 1 243 ? -5.128 -24.313 -0.157 1.00 96.38 243 SER A O 1
ATOM 1922 N N . PRO A 1 244 ? -4.537 -22.728 -1.640 1.00 96.12 244 PRO A N 1
ATOM 1923 C CA . PRO A 1 244 ? -5.251 -21.649 -0.965 1.00 96.12 244 PRO A CA 1
ATOM 1924 C C . PRO A 1 244 ? -6.779 -21.740 -1.145 1.00 96.12 244 PRO A C 1
ATOM 1926 O O . PRO A 1 244 ? -7.512 -20.966 -0.528 1.00 96.12 244 PRO A O 1
ATOM 1929 N N . ASP A 1 245 ? -7.279 -22.679 -1.958 1.00 95.12 245 ASP A N 1
ATOM 1930 C CA . ASP A 1 245 ? -8.716 -22.868 -2.179 1.00 95.12 245 ASP A CA 1
ATOM 1931 C C . ASP A 1 245 ? -9.440 -23.322 -0.904 1.00 95.12 245 ASP A C 1
ATOM 1933 O O . ASP A 1 245 ? -10.584 -22.929 -0.680 1.00 95.12 245 ASP A O 1
ATOM 1937 N N . GLY A 1 246 ? -8.765 -24.087 -0.033 1.00 93.69 246 GLY A N 1
ATOM 1938 C CA . GLY A 1 246 ? -9.310 -24.484 1.270 1.00 93.69 246 GLY A CA 1
ATOM 1939 C C . GLY A 1 246 ? -9.599 -23.270 2.156 1.00 93.69 246 GLY A C 1
ATOM 1940 O O . GLY A 1 246 ? -10.715 -23.107 2.648 1.00 93.69 246 GLY A O 1
ATOM 1941 N N . PHE A 1 247 ? -8.634 -22.352 2.257 1.00 94.62 247 PHE A N 1
ATOM 1942 C CA . PHE A 1 247 ? -8.815 -21.072 2.944 1.00 94.62 247 PHE A CA 1
ATOM 1943 C C . PHE A 1 247 ? -9.953 -20.246 2.331 1.00 94.62 247 PHE A C 1
ATOM 1945 O O . PHE A 1 247 ? -10.774 -19.677 3.054 1.00 94.62 247 PHE A O 1
ATOM 1952 N N . ALA A 1 248 ? -10.024 -20.181 0.999 1.00 93.25 248 ALA A N 1
ATOM 1953 C CA . ALA A 1 248 ? -11.068 -19.428 0.316 1.00 93.25 248 ALA A CA 1
ATOM 1954 C C . ALA A 1 248 ? -12.466 -19.999 0.581 1.00 93.25 248 ALA A C 1
ATOM 1956 O O . ALA A 1 248 ? -13.396 -19.231 0.817 1.00 93.25 248 ALA A O 1
ATOM 1957 N N . GLN A 1 249 ? -12.606 -21.325 0.603 1.00 91.75 249 GLN A N 1
ATOM 1958 C CA . GLN A 1 249 ? -13.865 -21.999 0.904 1.00 91.75 249 GLN A CA 1
ATOM 1959 C C . GLN A 1 249 ? -14.295 -21.788 2.362 1.00 91.75 249 GLN A C 1
ATOM 1961 O O . GLN A 1 249 ? -15.452 -21.456 2.607 1.00 91.75 249 GLN A O 1
ATOM 1966 N N . GLU A 1 250 ? -13.377 -21.930 3.324 1.00 88.50 250 GLU A N 1
ATOM 1967 C CA . GLU A 1 250 ? -13.658 -21.693 4.751 1.00 88.50 250 GLU A CA 1
ATOM 1968 C C . GLU A 1 250 ? -14.129 -20.259 5.030 1.00 88.50 250 GLU A C 1
ATOM 1970 O O . GLU A 1 250 ? -14.886 -20.012 5.970 1.00 88.50 250 GLU A O 1
ATOM 1975 N N . ARG A 1 251 ? -13.669 -19.305 4.218 1.00 85.81 251 ARG A N 1
ATOM 1976 C CA . ARG A 1 251 ? -13.937 -17.873 4.377 1.00 85.81 251 ARG A CA 1
ATOM 1977 C C . ARG A 1 251 ? -14.986 -17.315 3.419 1.00 85.81 251 ARG A C 1
ATOM 1979 O O . ARG A 1 251 ? -15.236 -16.112 3.477 1.00 85.81 251 ARG A O 1
ATOM 1986 N N . ASP A 1 252 ? -15.562 -18.150 2.555 1.00 87.62 252 ASP A N 1
ATOM 1987 C CA . ASP A 1 252 ? -16.459 -17.736 1.466 1.00 87.62 252 ASP A CA 1
ATOM 1988 C C . ASP A 1 252 ? -15.863 -16.586 0.617 1.00 87.62 252 ASP A C 1
ATOM 1990 O O . ASP A 1 252 ? -16.503 -15.576 0.317 1.00 87.62 252 ASP A O 1
ATOM 1994 N N . LEU A 1 253 ? -14.570 -16.694 0.280 1.00 86.06 253 LEU A N 1
ATOM 1995 C CA . LEU A 1 253 ? -13.837 -15.674 -0.473 1.00 86.06 253 LEU A CA 1
ATOM 1996 C C . LEU A 1 253 ? -13.969 -15.897 -1.988 1.00 86.06 253 LEU A C 1
ATOM 1998 O O . LEU A 1 253 ? -13.534 -16.930 -2.500 1.00 86.06 253 LEU A O 1
ATOM 2002 N N . PRO A 1 254 ? -14.449 -14.897 -2.756 1.00 89.19 254 PRO A N 1
ATOM 2003 C CA . PRO A 1 254 ? -14.445 -14.968 -4.214 1.00 89.19 254 PRO A CA 1
ATOM 2004 C C . PRO A 1 254 ? -13.021 -15.084 -4.775 1.00 89.19 254 PRO A C 1
ATOM 2006 O O . PRO A 1 254 ? -12.104 -14.417 -4.289 1.00 89.19 254 PRO A O 1
ATOM 2009 N N . SER A 1 255 ? -12.837 -15.825 -5.873 1.00 86.44 255 SER A N 1
ATOM 2010 C CA . SER A 1 255 ? -11.513 -16.087 -6.471 1.00 86.44 255 SER A CA 1
ATOM 2011 C C . SER A 1 255 ? -10.722 -14.815 -6.807 1.00 86.44 255 SER A C 1
ATOM 2013 O O . SER A 1 255 ? -9.508 -14.765 -6.622 1.00 86.44 255 SER A O 1
ATOM 2015 N N . GLY A 1 256 ? -11.401 -13.751 -7.255 1.00 84.44 256 GLY A N 1
ATOM 2016 C CA . GLY A 1 256 ? -10.758 -12.458 -7.513 1.00 84.44 256 GLY A CA 1
ATOM 2017 C C . GLY A 1 256 ? -10.180 -11.816 -6.246 1.00 84.44 256 GLY A C 1
ATOM 2018 O O . GLY A 1 256 ? -9.096 -11.236 -6.284 1.00 84.44 256 GLY A O 1
ATOM 2019 N N . ARG A 1 257 ? -10.863 -11.976 -5.105 1.00 85.88 257 ARG A N 1
ATOM 2020 C CA . ARG A 1 257 ? -10.394 -11.479 -3.807 1.00 85.88 257 ARG A CA 1
ATOM 2021 C C . ARG A 1 257 ? -9.260 -12.340 -3.264 1.00 85.88 257 ARG A C 1
ATOM 2023 O O . ARG A 1 257 ? -8.283 -11.776 -2.785 1.00 85.88 257 ARG A O 1
ATOM 2030 N N . LEU A 1 258 ? -9.347 -13.665 -3.414 1.00 93.00 258 LEU A N 1
ATOM 2031 C CA . LEU A 1 258 ? -8.253 -14.576 -3.069 1.00 93.00 258 LEU A CA 1
ATOM 2032 C C . LEU A 1 258 ? -6.966 -14.191 -3.803 1.00 93.00 258 LEU A C 1
ATOM 2034 O O . LEU A 1 258 ? -5.924 -14.044 -3.176 1.00 93.00 258 LEU A O 1
ATOM 2038 N N . ARG A 1 259 ? -7.045 -13.934 -5.114 1.00 91.44 259 ARG A N 1
ATOM 2039 C CA . ARG A 1 259 ? -5.883 -13.498 -5.899 1.00 91.44 259 ARG A CA 1
ATOM 2040 C C . ARG A 1 259 ? -5.257 -12.214 -5.349 1.00 91.44 259 ARG A C 1
ATOM 2042 O O . ARG A 1 259 ? -4.038 -12.130 -5.270 1.00 91.44 259 ARG A O 1
ATOM 2049 N N . GLY A 1 260 ? -6.075 -11.241 -4.943 1.00 86.69 260 GLY A N 1
ATOM 2050 C CA . GLY A 1 260 ? -5.594 -10.023 -4.283 1.00 86.69 260 GLY A CA 1
ATOM 2051 C C . GLY A 1 260 ? -4.857 -10.314 -2.971 1.00 86.69 260 GLY A C 1
ATOM 2052 O O . GLY A 1 260 ? -3.758 -9.809 -2.768 1.00 86.69 260 GLY A O 1
ATOM 2053 N N . VAL A 1 261 ? -5.417 -11.190 -2.130 1.00 91.44 261 VAL A N 1
ATOM 2054 C CA . VAL A 1 261 ? -4.791 -11.640 -0.873 1.00 91.44 261 VAL A CA 1
ATOM 2055 C C . VAL A 1 261 ? -3.440 -12.310 -1.130 1.00 91.44 261 VAL A C 1
ATOM 2057 O O . VAL A 1 261 ? -2.470 -11.997 -0.451 1.00 91.44 261 VAL A O 1
ATOM 2060 N N . LEU A 1 262 ? -3.345 -13.184 -2.137 1.00 94.44 262 LEU A N 1
ATOM 2061 C CA . LEU A 1 262 ? -2.093 -13.862 -2.488 1.00 94.44 262 LEU A CA 1
ATOM 2062 C C . LEU A 1 262 ? -1.017 -12.889 -2.976 1.00 94.44 262 LEU A C 1
ATOM 2064 O O . LEU A 1 262 ? 0.127 -12.971 -2.535 1.00 94.44 262 LEU A O 1
ATOM 2068 N N . VAL A 1 263 ? -1.387 -11.946 -3.848 1.00 89.50 263 VAL A N 1
ATOM 2069 C CA . VAL A 1 263 ? -0.465 -10.912 -4.341 1.00 89.50 263 VAL A CA 1
ATOM 2070 C C . VAL A 1 263 ? 0.048 -10.058 -3.185 1.00 89.50 263 VAL A C 1
ATOM 2072 O O . VAL A 1 263 ? 1.252 -9.829 -3.087 1.00 89.50 263 VAL A O 1
ATOM 2075 N N . TYR A 1 264 ? -0.841 -9.632 -2.286 1.00 87.06 264 TYR A N 1
ATOM 2076 C CA . TYR A 1 264 ? -0.462 -8.848 -1.113 1.00 87.06 264 TYR A CA 1
ATOM 2077 C C . TYR A 1 264 ? 0.458 -9.651 -0.175 1.00 87.06 264 TYR A C 1
ATOM 2079 O O . TYR A 1 264 ? 1.516 -9.172 0.226 1.00 87.06 264 TYR A O 1
ATOM 2087 N N . ALA A 1 265 ? 0.123 -10.914 0.106 1.00 93.00 265 ALA A N 1
ATOM 2088 C CA . ALA A 1 265 ? 0.924 -11.795 0.961 1.00 93.00 265 ALA A CA 1
ATOM 2089 C C . ALA A 1 265 ? 2.340 -12.014 0.416 1.00 93.00 265 ALA A C 1
ATOM 2091 O O . ALA A 1 265 ? 3.310 -12.041 1.178 1.00 93.00 265 ALA A O 1
ATOM 2092 N N . GLN A 1 266 ? 2.457 -12.147 -0.905 1.00 92.50 266 GLN A N 1
ATOM 2093 C CA . GLN A 1 266 ? 3.732 -12.311 -1.590 1.00 92.50 266 GLN A CA 1
ATOM 2094 C C . GLN A 1 266 ? 4.565 -11.022 -1.567 1.00 92.50 266 GLN A C 1
ATOM 2096 O O . GLN A 1 266 ? 5.771 -11.085 -1.338 1.00 92.50 266 GLN A O 1
ATOM 2101 N N . GLN A 1 267 ? 3.936 -9.854 -1.748 1.00 87.62 267 GLN A N 1
ATOM 2102 C CA . GLN A 1 267 ? 4.603 -8.546 -1.658 1.00 87.62 267 GLN A CA 1
ATOM 2103 C C . GLN A 1 267 ? 5.190 -8.276 -0.268 1.00 87.62 267 GLN A C 1
ATOM 2105 O O . GLN A 1 267 ? 6.254 -7.674 -0.160 1.00 87.62 267 GLN A O 1
ATOM 2110 N N . HIS A 1 268 ? 4.527 -8.758 0.785 1.00 85.44 268 HIS A N 1
ATOM 2111 C CA . HIS A 1 268 ? 5.012 -8.670 2.166 1.00 85.44 268 HIS A CA 1
ATOM 2112 C C . HIS A 1 268 ? 5.919 -9.838 2.579 1.00 85.44 268 HIS A C 1
ATOM 2114 O O . HIS A 1 268 ? 6.314 -9.933 3.739 1.00 85.44 268 HIS A O 1
ATOM 2120 N N . HIS A 1 269 ? 6.271 -10.720 1.638 1.00 92.44 269 HIS A N 1
ATOM 2121 C CA . HIS A 1 269 ? 7.120 -11.888 1.863 1.00 92.44 269 HIS A CA 1
ATOM 2122 C C . HIS A 1 269 ? 6.614 -12.846 2.948 1.00 92.44 269 HIS A C 1
ATOM 2124 O O . HIS A 1 269 ? 7.419 -13.562 3.537 1.00 92.44 269 HIS A O 1
ATOM 2130 N N . TRP A 1 270 ? 5.310 -12.898 3.225 1.00 94.50 270 TRP A N 1
ATOM 2131 C CA . TRP A 1 270 ? 4.742 -13.851 4.191 1.00 94.50 270 TRP A CA 1
ATOM 2132 C C . TRP A 1 270 ? 4.493 -15.221 3.567 1.00 94.50 270 TRP A C 1
ATOM 2134 O O . TRP A 1 270 ? 4.572 -16.245 4.243 1.00 94.50 270 TRP A O 1
ATOM 2144 N N . VAL A 1 271 ? 4.220 -15.249 2.265 1.00 96.50 271 VAL A N 1
ATOM 2145 C CA . VAL A 1 271 ? 4.020 -16.488 1.514 1.00 96.50 271 VAL A CA 1
ATOM 2146 C C . VAL A 1 271 ? 4.816 -16.467 0.219 1.00 96.50 271 VAL A C 1
ATOM 2148 O O . VAL A 1 271 ? 5.111 -15.410 -0.341 1.00 96.50 271 VAL A O 1
ATOM 2151 N N . GLU A 1 272 ? 5.119 -17.656 -0.280 1.00 95.88 272 GLU A N 1
ATOM 2152 C CA . GLU A 1 272 ? 5.572 -17.868 -1.647 1.00 95.88 272 GLU A CA 1
ATOM 2153 C C . GLU A 1 272 ? 4.447 -18.530 -2.439 1.00 95.88 272 GLU A C 1
ATOM 2155 O O . GLU A 1 272 ? 3.843 -19.504 -1.984 1.00 95.88 272 GLU A O 1
ATOM 2160 N N . VAL A 1 273 ? 4.154 -17.974 -3.614 1.00 95.94 273 VAL A N 1
ATOM 2161 C CA . VAL A 1 273 ? 3.077 -18.426 -4.496 1.00 95.94 273 VAL A CA 1
ATOM 2162 C C . VAL A 1 273 ? 3.695 -19.104 -5.713 1.00 95.94 273 VAL A C 1
ATOM 2164 O O . VAL A 1 273 ? 4.547 -18.524 -6.387 1.00 95.94 273 VAL A O 1
ATOM 2167 N N . LEU A 1 274 ? 3.247 -20.321 -5.999 1.00 95.06 274 LEU A N 1
ATOM 2168 C CA . LEU A 1 274 ? 3.640 -21.114 -7.153 1.00 95.06 274 LEU A CA 1
ATOM 2169 C C . LEU A 1 274 ? 2.402 -21.432 -7.994 1.00 95.06 274 LEU A C 1
ATOM 2171 O O . LEU A 1 274 ? 1.562 -22.243 -7.604 1.00 95.06 274 LEU A O 1
ATOM 2175 N N . ASP A 1 275 ? 2.309 -20.825 -9.173 1.00 92.12 275 ASP A N 1
ATOM 2176 C CA . ASP A 1 275 ? 1.268 -21.158 -10.143 1.00 92.12 275 ASP A CA 1
ATOM 2177 C C . ASP A 1 275 ? 1.679 -22.391 -10.959 1.00 92.12 275 ASP A C 1
ATOM 2179 O O . ASP A 1 275 ? 2.719 -22.417 -11.620 1.00 92.12 275 ASP A O 1
ATOM 2183 N N . THR A 1 276 ? 0.846 -23.429 -10.922 1.00 88.56 276 THR A N 1
ATOM 2184 C CA . THR A 1 276 ? 1.044 -24.691 -11.646 1.00 88.56 276 THR A CA 1
ATOM 2185 C C . THR A 1 276 ? -0.118 -24.957 -12.602 1.00 88.56 276 THR A C 1
ATOM 2187 O O . THR A 1 276 ? -1.181 -24.348 -12.503 1.00 88.56 276 THR A O 1
ATOM 2190 N N . LEU A 1 277 ? 0.041 -25.922 -13.515 1.00 85.88 277 LEU A N 1
ATOM 2191 C CA . LEU A 1 277 ? -1.064 -26.368 -14.379 1.00 85.88 277 LEU A CA 1
ATOM 2192 C C . LEU A 1 277 ? -2.253 -26.937 -13.582 1.00 85.88 277 LEU A C 1
ATOM 2194 O O . LEU A 1 277 ? -3.377 -26.924 -14.074 1.00 85.88 277 LEU A O 1
ATOM 2198 N N . SER A 1 278 ? -2.005 -27.434 -12.368 1.00 87.56 278 SER A N 1
ATOM 2199 C CA . SER A 1 278 ? -3.019 -27.960 -11.447 1.00 87.56 278 SER A CA 1
ATOM 2200 C C . SER A 1 278 ? -3.697 -26.894 -10.583 1.00 87.56 278 SER A C 1
ATOM 2202 O O . SER A 1 278 ? -4.612 -27.233 -9.840 1.00 87.56 278 SER A O 1
ATOM 2204 N N . GLY A 1 279 ? -3.271 -25.631 -10.672 1.00 91.62 279 GLY A N 1
ATOM 2205 C CA . GLY A 1 279 ? -3.774 -24.533 -9.850 1.00 91.62 279 GLY A CA 1
ATOM 2206 C C . GLY A 1 279 ? -2.662 -23.785 -9.120 1.00 91.62 279 GLY A C 1
ATOM 2207 O O . GLY A 1 279 ? -1.471 -24.007 -9.357 1.00 91.62 279 GLY A O 1
ATOM 2208 N N . THR A 1 280 ? -3.061 -22.881 -8.235 1.00 94.75 280 THR A N 1
ATOM 2209 C CA . THR A 1 280 ? -2.138 -22.095 -7.418 1.00 94.75 280 THR A CA 1
ATOM 2210 C C . THR A 1 280 ? -1.817 -22.856 -6.137 1.00 94.75 280 THR A C 1
ATOM 2212 O O . THR A 1 280 ? -2.720 -23.297 -5.434 1.00 94.75 280 THR A O 1
ATOM 2215 N N . SER A 1 281 ? -0.534 -22.987 -5.824 1.00 96.25 281 SER A N 1
ATOM 2216 C CA . SER A 1 281 ? -0.042 -23.549 -4.568 1.00 96.25 281 SER A CA 1
ATOM 2217 C C . SER A 1 281 ? 0.703 -22.474 -3.794 1.00 96.25 281 SER A C 1
ATOM 2219 O O . SER A 1 281 ? 1.409 -21.655 -4.379 1.00 96.25 281 SER A O 1
ATOM 2221 N N . VAL A 1 282 ? 0.571 -22.470 -2.475 1.00 97.38 282 VAL A N 1
ATOM 2222 C CA . VAL A 1 282 ? 1.180 -21.465 -1.603 1.00 97.38 282 VAL A CA 1
ATOM 2223 C C . VAL A 1 282 ? 1.911 -22.131 -0.451 1.00 97.38 282 VAL A C 1
ATOM 2225 O O . VAL A 1 282 ? 1.483 -23.170 0.039 1.00 97.38 282 VAL A O 1
ATOM 2228 N N . ARG A 1 283 ? 3.011 -21.539 0.003 1.00 97.12 283 ARG A N 1
ATOM 2229 C CA . ARG A 1 283 ? 3.702 -21.971 1.223 1.00 97.12 283 ARG A CA 1
ATOM 2230 C C . ARG A 1 283 ? 4.059 -20.785 2.099 1.00 97.12 283 ARG A C 1
ATOM 2232 O O . ARG A 1 283 ? 4.248 -19.680 1.592 1.00 97.12 283 ARG A O 1
ATOM 2239 N N . LEU A 1 284 ? 4.187 -21.024 3.399 1.00 97.31 284 LEU A N 1
ATOM 2240 C CA . LEU A 1 284 ? 4.690 -20.021 4.333 1.00 97.31 284 LEU A CA 1
ATOM 2241 C C . LEU A 1 284 ? 6.190 -19.802 4.164 1.00 97.31 284 LEU A C 1
ATOM 2243 O O . LEU A 1 284 ? 6.960 -20.748 3.998 1.00 97.31 284 LEU A O 1
ATOM 2247 N N . THR A 1 285 ? 6.607 -18.547 4.278 1.00 96.56 285 THR A N 1
ATOM 2248 C CA . THR A 1 285 ? 8.011 -18.190 4.495 1.00 96.56 285 THR A CA 1
ATOM 2249 C C . THR A 1 285 ? 8.313 -18.137 5.997 1.00 96.56 285 THR A C 1
ATOM 2251 O O . THR A 1 285 ? 7.406 -18.184 6.827 1.00 96.56 285 THR A O 1
ATOM 2254 N N . VAL A 1 286 ? 9.586 -17.955 6.363 1.00 93.62 286 VAL A N 1
ATOM 2255 C CA . VAL A 1 286 ? 9.986 -17.711 7.763 1.00 93.62 286 VAL A CA 1
ATOM 2256 C C . VAL A 1 286 ? 9.301 -16.462 8.334 1.00 93.62 286 VAL A C 1
ATOM 2258 O O . VAL A 1 286 ? 8.741 -16.516 9.423 1.00 93.62 286 VAL A O 1
ATOM 2261 N N . ALA A 1 287 ? 9.261 -15.364 7.572 1.00 90.06 287 ALA A N 1
ATOM 2262 C CA . ALA A 1 287 ? 8.586 -14.134 7.994 1.00 90.06 287 ALA A CA 1
ATOM 2263 C C . ALA A 1 287 ? 7.067 -14.331 8.158 1.00 90.06 287 ALA A C 1
ATOM 2265 O O . ALA A 1 287 ? 6.449 -13.745 9.045 1.00 90.06 287 ALA A O 1
ATOM 2266 N N . GLY A 1 288 ? 6.460 -15.179 7.321 1.00 93.56 288 GLY A N 1
ATOM 2267 C CA . GLY A 1 288 ? 5.058 -15.558 7.461 1.00 93.56 288 GLY A CA 1
ATOM 2268 C C . GLY A 1 288 ? 4.778 -16.346 8.738 1.00 93.56 288 GLY A C 1
ATOM 2269 O O . GLY A 1 288 ? 3.753 -16.105 9.372 1.00 93.56 288 GLY A O 1
ATOM 2270 N N . VAL A 1 289 ? 5.685 -17.250 9.130 1.00 94.94 289 VAL A N 1
ATOM 2271 C CA . VAL A 1 289 ? 5.584 -18.006 10.391 1.00 94.94 289 VAL A CA 1
ATOM 2272 C C . VAL A 1 289 ? 5.637 -17.061 11.587 1.00 94.94 289 VAL A C 1
ATOM 2274 O O . VAL A 1 289 ? 4.719 -17.084 12.401 1.00 94.94 289 VAL A O 1
ATOM 2277 N N . GLU A 1 290 ? 6.639 -16.179 11.657 1.00 90.38 290 GLU A N 1
ATOM 2278 C CA . GLU A 1 290 ? 6.781 -15.212 12.759 1.00 90.38 290 GLU A CA 1
ATOM 2279 C C . GLU A 1 290 ? 5.535 -14.324 12.903 1.00 90.38 290 GLU A C 1
ATOM 2281 O O . GLU A 1 290 ? 5.007 -14.141 14.001 1.00 90.38 290 GLU A O 1
ATOM 2286 N N . MET A 1 291 ? 5.014 -13.817 11.782 1.00 90.44 291 MET A N 1
ATOM 2287 C CA . MET A 1 291 ? 3.783 -13.027 11.759 1.00 90.44 291 MET A CA 1
ATOM 2288 C C . MET A 1 291 ? 2.566 -13.843 12.223 1.00 90.44 291 MET A C 1
ATOM 2290 O O . MET A 1 291 ? 1.752 -13.360 13.012 1.00 90.44 291 MET A O 1
ATOM 2294 N N . ALA A 1 292 ? 2.420 -15.083 11.751 1.00 92.62 292 ALA A N 1
ATOM 2295 C CA . ALA A 1 292 ? 1.308 -15.949 12.130 1.00 92.62 292 ALA A CA 1
ATOM 2296 C C . ALA A 1 292 ? 1.338 -16.311 13.626 1.00 92.62 292 ALA A C 1
ATOM 2298 O O . ALA A 1 292 ? 0.302 -16.252 14.295 1.00 92.62 292 ALA A O 1
ATOM 2299 N N . GLU A 1 293 ? 2.514 -16.630 14.168 1.00 92.44 293 GLU A N 1
ATOM 2300 C CA . GLU A 1 293 ? 2.713 -16.897 15.595 1.00 92.44 293 GLU A CA 1
ATOM 2301 C C . GLU A 1 293 ? 2.423 -15.663 16.451 1.00 92.44 293 GLU A C 1
ATOM 2303 O O . GLU A 1 293 ? 1.708 -15.760 17.452 1.00 92.44 293 GLU A O 1
ATOM 2308 N N . GLU A 1 294 ? 2.900 -14.489 16.034 1.00 88.44 294 GLU A N 1
ATOM 2309 C CA . GLU A 1 294 ? 2.596 -13.228 16.708 1.00 88.44 294 GLU A CA 1
ATOM 2310 C C . GLU A 1 294 ? 1.086 -12.955 16.712 1.00 88.44 294 GLU A C 1
ATOM 2312 O O . GLU A 1 294 ? 0.517 -12.596 17.748 1.00 88.44 294 GLU A O 1
ATOM 2317 N N . LEU A 1 295 ? 0.393 -13.215 15.598 1.00 86.81 295 LEU A N 1
ATOM 2318 C CA . LEU A 1 295 ? -1.061 -13.076 15.530 1.00 86.81 295 LEU A CA 1
ATOM 2319 C C . LEU A 1 295 ? -1.772 -14.044 16.488 1.00 86.81 295 LEU A C 1
ATOM 2321 O O . LEU A 1 295 ? -2.712 -13.644 17.176 1.00 86.81 295 LEU A O 1
ATOM 2325 N N . LEU A 1 296 ? -1.327 -15.302 16.578 1.00 88.69 296 LEU A N 1
ATOM 2326 C CA . LEU A 1 296 ? -1.862 -16.283 17.533 1.00 88.69 296 LEU A CA 1
ATOM 2327 C C . LEU A 1 296 ? -1.600 -15.871 18.992 1.00 88.69 296 LEU A C 1
ATOM 2329 O O . LEU A 1 296 ? -2.474 -16.016 19.860 1.00 88.69 296 LEU A O 1
ATOM 2333 N N . ARG A 1 297 ? -0.427 -15.297 19.275 1.00 88.25 297 ARG A N 1
ATOM 2334 C CA . ARG A 1 297 ? -0.080 -14.752 20.593 1.00 88.25 297 ARG A CA 1
ATOM 2335 C C . ARG A 1 297 ? -0.980 -13.572 20.963 1.00 88.25 297 ARG A C 1
ATOM 2337 O O . ARG A 1 297 ? -1.469 -13.497 22.091 1.00 88.25 297 ARG A O 1
ATOM 2344 N N . LEU A 1 298 ? -1.257 -12.675 20.020 1.00 83.12 298 LEU A N 1
ATOM 2345 C CA . LEU A 1 298 ? -2.164 -11.546 20.238 1.00 83.12 298 LEU A CA 1
ATOM 2346 C C . LEU A 1 298 ? -3.617 -12.001 20.402 1.00 83.12 298 LEU A C 1
ATOM 2348 O O . LEU A 1 298 ? -4.288 -11.541 21.327 1.00 83.12 298 LEU A O 1
ATOM 2352 N N . ARG A 1 299 ? -4.080 -12.971 19.598 1.00 85.50 299 ARG A N 1
ATOM 2353 C CA . ARG A 1 299 ? -5.417 -13.588 19.728 1.00 85.50 299 ARG A CA 1
ATOM 2354 C C . ARG A 1 299 ? -5.672 -14.173 21.107 1.00 85.50 299 ARG A C 1
ATOM 2356 O O . ARG A 1 299 ? -6.787 -14.067 21.605 1.00 85.50 299 ARG A O 1
ATOM 2363 N N . SER A 1 300 ? -4.661 -14.799 21.709 1.00 86.50 300 SER A N 1
ATOM 2364 C CA . SER A 1 300 ? -4.762 -15.430 23.032 1.00 86.50 300 SER A CA 1
ATOM 2365 C C . SER A 1 300 ? -4.540 -14.452 24.194 1.00 86.50 300 SER A C 1
ATOM 2367 O O . SER A 1 300 ? -4.858 -14.760 25.348 1.00 86.50 300 SER A O 1
ATOM 2369 N N . SER A 1 301 ? -4.045 -13.243 23.916 1.00 89.19 301 SER A N 1
ATOM 2370 C CA . SER A 1 301 ? -3.802 -12.226 24.934 1.00 89.19 301 SER A CA 1
ATOM 2371 C C . SER A 1 301 ? -5.105 -11.599 25.425 1.00 89.19 301 SER A C 1
ATOM 2373 O O . SER A 1 301 ? -5.665 -10.694 24.807 1.00 89.19 301 SER A O 1
ATOM 2375 N N . ARG A 1 302 ? -5.555 -12.017 26.615 1.00 89.50 302 ARG A N 1
ATOM 2376 C CA . ARG A 1 302 ? -6.746 -11.456 27.286 1.00 89.50 302 ARG A CA 1
ATOM 2377 C C . ARG A 1 302 ? -6.719 -9.930 27.378 1.00 89.50 302 ARG A C 1
ATOM 2379 O O . ARG A 1 302 ? -7.757 -9.293 27.248 1.00 89.50 302 ARG A O 1
ATOM 2386 N N . ARG A 1 303 ? -5.535 -9.349 27.603 1.00 87.81 303 ARG A N 1
ATOM 2387 C CA . ARG A 1 303 ? -5.355 -7.894 27.684 1.00 87.81 303 ARG A CA 1
ATOM 2388 C C . ARG A 1 303 ? -5.641 -7.221 26.342 1.00 87.81 303 ARG A C 1
ATOM 2390 O O . ARG A 1 303 ? -6.395 -6.259 26.316 1.00 87.81 303 ARG A O 1
ATOM 2397 N N . VAL A 1 304 ? -5.067 -7.736 25.254 1.00 85.62 304 VAL A N 1
ATOM 2398 C CA . VAL A 1 304 ? -5.252 -7.177 23.902 1.00 85.62 304 VAL A CA 1
ATOM 2399 C C . VAL A 1 304 ? -6.708 -7.314 23.468 1.00 85.62 304 VAL A C 1
ATOM 2401 O O . VAL A 1 304 ? -7.297 -6.342 23.007 1.00 85.62 304 VAL A O 1
ATOM 2404 N N . ARG A 1 305 ? -7.320 -8.482 23.708 1.00 90.69 305 ARG A N 1
ATOM 2405 C CA . ARG A 1 305 ? -8.747 -8.715 23.444 1.00 90.69 305 ARG A CA 1
ATOM 2406 C C . ARG A 1 305 ? -9.638 -7.707 24.160 1.00 90.69 305 ARG A C 1
ATOM 2408 O O . ARG A 1 305 ? -10.537 -7.145 23.548 1.00 90.69 305 ARG A O 1
ATOM 2415 N N . PHE A 1 306 ? -9.373 -7.457 25.440 1.00 91.69 306 PHE A N 1
ATOM 2416 C CA . PHE A 1 306 ? -10.149 -6.513 26.239 1.00 91.69 306 PHE A CA 1
ATOM 2417 C C . PHE A 1 306 ? -9.984 -5.056 25.772 1.00 91.69 306 PHE A C 1
ATOM 2419 O O . PHE A 1 306 ? -10.973 -4.331 25.638 1.00 91.69 306 PHE A O 1
ATOM 2426 N N . ASP A 1 307 ? -8.751 -4.632 25.483 1.00 89.00 307 ASP A N 1
ATOM 2427 C CA . ASP A 1 307 ? -8.460 -3.280 24.985 1.00 89.00 307 ASP A CA 1
ATOM 2428 C C . ASP A 1 307 ? -9.110 -3.034 23.609 1.00 89.00 307 ASP A C 1
ATOM 2430 O O . ASP A 1 307 ? -9.722 -1.986 23.384 1.00 89.00 307 ASP A O 1
ATOM 2434 N N . TYR A 1 308 ? -9.042 -4.022 22.711 1.00 89.56 308 TYR A N 1
ATOM 2435 C CA . TYR A 1 308 ? -9.742 -3.986 21.426 1.00 89.56 308 TYR A CA 1
ATOM 2436 C C . TYR A 1 308 ? -11.251 -3.880 21.624 1.00 89.56 308 TYR A C 1
ATOM 2438 O O . TYR A 1 308 ? -11.886 -2.990 21.074 1.00 89.56 308 TYR A O 1
ATOM 2446 N N . LEU A 1 309 ? -11.821 -4.766 22.438 1.00 93.75 309 LEU A N 1
ATOM 2447 C CA . LEU A 1 309 ? -13.260 -4.890 22.620 1.00 93.75 309 LEU A CA 1
ATOM 2448 C C . LEU A 1 309 ? -13.890 -3.611 23.190 1.00 93.75 309 LEU A C 1
ATOM 2450 O O . LEU A 1 309 ? -14.922 -3.166 22.696 1.00 93.75 309 LEU A O 1
ATOM 2454 N N . THR A 1 310 ? -13.262 -2.995 24.195 1.00 94.88 310 THR A N 1
ATOM 2455 C CA . THR A 1 310 ? -13.730 -1.710 24.747 1.00 94.88 310 THR A CA 1
ATOM 2456 C C . THR A 1 310 ? -13.726 -0.605 23.691 1.00 94.88 310 THR A C 1
ATOM 2458 O O . THR A 1 310 ? -14.695 0.144 23.586 1.00 94.88 310 THR A O 1
ATOM 2461 N N . SER A 1 311 ? -12.684 -0.547 22.863 1.00 92.81 311 SER A N 1
ATOM 2462 C CA . SER A 1 311 ? -12.558 0.441 21.787 1.00 92.81 311 SER A CA 1
ATOM 2463 C C . SER A 1 311 ? -13.529 0.176 20.630 1.00 92.81 311 SER A C 1
ATOM 2465 O O . SER A 1 311 ? -14.149 1.103 20.114 1.00 92.81 311 SER A O 1
ATOM 2467 N N . ALA A 1 312 ? -13.730 -1.092 20.264 1.00 91.38 312 ALA A N 1
ATOM 2468 C CA . ALA A 1 312 ? -14.660 -1.513 19.224 1.00 91.38 312 ALA A CA 1
ATOM 2469 C C . ALA A 1 312 ? -16.115 -1.212 19.603 1.00 91.38 312 ALA A C 1
ATOM 2471 O O . ALA A 1 312 ? -16.855 -0.686 18.779 1.00 91.38 312 ALA A O 1
ATOM 2472 N N . LEU A 1 313 ? -16.521 -1.472 20.851 1.00 94.81 313 LEU A N 1
ATOM 2473 C CA . LEU A 1 313 ? -17.865 -1.136 21.335 1.00 94.81 313 LEU A CA 1
ATOM 2474 C C . LEU A 1 313 ? -18.150 0.370 21.243 1.00 94.81 313 LEU A C 1
ATOM 2476 O O . LEU A 1 313 ? -19.227 0.756 20.791 1.00 94.81 313 LEU A O 1
ATOM 2480 N N . VAL A 1 314 ? -17.186 1.216 21.626 1.00 94.31 314 VAL A N 1
ATOM 2481 C CA . VAL A 1 314 ? -17.310 2.679 21.498 1.00 94.31 314 VAL A CA 1
ATOM 2482 C C . VAL A 1 314 ? -17.381 3.090 20.027 1.00 94.31 314 VAL A C 1
ATOM 2484 O O . VAL A 1 314 ? -18.288 3.829 19.653 1.00 94.31 314 VAL A O 1
ATOM 2487 N N . SER A 1 315 ? -16.487 2.569 19.182 1.00 91.12 315 SER A N 1
ATOM 2488 C CA . SER A 1 315 ? -16.467 2.880 17.746 1.00 91.12 315 SER A CA 1
ATOM 2489 C C . SER A 1 315 ? -17.780 2.499 17.054 1.00 91.12 315 SER A C 1
ATOM 2491 O O . SER A 1 315 ? -18.352 3.314 16.341 1.00 91.12 315 SER A O 1
ATOM 2493 N N . VAL A 1 316 ? -18.294 1.290 17.292 1.00 91.69 316 VAL A N 1
ATOM 2494 C CA . VAL A 1 316 ? -19.543 0.823 16.667 1.00 91.69 316 VAL A CA 1
ATOM 2495 C C . VAL A 1 316 ? -20.750 1.600 17.193 1.00 91.69 316 VAL A C 1
ATOM 2497 O O . VAL A 1 316 ? -21.672 1.893 16.436 1.00 91.69 316 VAL A O 1
ATOM 2500 N N . ALA A 1 317 ? -20.762 1.980 18.474 1.00 94.00 317 ALA A N 1
ATOM 2501 C CA . ALA A 1 317 ? -21.809 2.858 18.984 1.00 94.00 317 ALA A CA 1
ATOM 2502 C C . ALA A 1 317 ? -21.757 4.237 18.299 1.00 94.00 317 ALA A C 1
ATOM 2504 O O . ALA A 1 317 ? -22.806 4.746 17.903 1.00 94.00 317 ALA A O 1
ATOM 2505 N N . MET A 1 318 ? -20.564 4.808 18.087 1.00 93.31 318 MET A N 1
ATOM 2506 C CA . MET A 1 318 ? -20.377 6.082 17.375 1.00 93.31 318 MET A CA 1
ATOM 2507 C C . MET A 1 318 ? -20.877 6.059 15.925 1.00 93.31 318 MET A C 1
ATOM 2509 O O . MET A 1 318 ? -21.355 7.088 15.448 1.00 93.31 318 MET A O 1
ATOM 2513 N N . ASP A 1 319 ? -20.878 4.907 15.249 1.00 90.06 319 ASP A N 1
ATOM 2514 C CA . ASP A 1 319 ? -21.436 4.779 13.890 1.00 90.06 319 ASP A CA 1
ATOM 2515 C C . ASP A 1 319 ? -22.942 5.112 13.821 1.00 90.06 319 ASP A C 1
ATOM 2517 O O . ASP A 1 319 ? -23.478 5.399 12.750 1.00 90.06 319 ASP A O 1
ATOM 2521 N N . THR A 1 320 ? -23.640 5.116 14.964 1.00 90.12 320 THR A N 1
ATOM 2522 C CA . THR A 1 320 ? -25.062 5.493 15.077 1.00 90.12 320 THR A CA 1
ATOM 2523 C C . THR A 1 320 ? -25.277 6.946 15.522 1.00 90.12 320 THR A C 1
ATOM 2525 O O . THR A 1 320 ? -26.370 7.313 15.973 1.00 90.12 320 THR A O 1
ATOM 2528 N N . TYR A 1 321 ? -24.249 7.796 15.431 1.00 87.56 321 TYR A N 1
ATOM 2529 C CA . TYR A 1 321 ? -24.348 9.221 15.753 1.00 87.56 321 TYR A CA 1
ATOM 2530 C C . TYR A 1 321 ? -25.534 9.881 15.014 1.00 87.56 321 TYR A C 1
ATOM 2532 O O . TYR A 1 321 ? -25.725 9.645 13.818 1.00 87.56 321 TYR A O 1
ATOM 2540 N N . PRO A 1 322 ? -26.351 10.721 15.683 1.00 89.56 322 PRO A N 1
ATOM 2541 C CA . PRO A 1 322 ? -26.150 11.295 17.020 1.00 89.56 322 PRO A CA 1
ATOM 2542 C C . PRO A 1 322 ? -26.706 10.466 18.186 1.00 89.56 322 PRO A C 1
ATOM 2544 O O . PRO A 1 322 ? -26.641 10.919 19.325 1.00 89.56 322 PRO A O 1
ATOM 2547 N N . MET A 1 323 ? -27.299 9.295 17.936 1.00 91.12 323 MET A N 1
ATOM 2548 C CA . MET A 1 323 ? -27.918 8.500 19.005 1.00 91.12 323 MET A CA 1
ATOM 2549 C C . MET A 1 323 ? -26.880 7.756 19.852 1.00 91.12 323 MET A C 1
ATOM 2551 O O . MET A 1 323 ? -27.105 7.577 21.047 1.00 91.12 323 MET A O 1
ATOM 2555 N N . CYS A 1 324 ? -25.760 7.354 19.244 1.00 95.00 324 CYS A N 1
ATOM 2556 C CA . CYS A 1 324 ? -24.639 6.670 19.894 1.00 95.00 324 CYS A CA 1
ATOM 2557 C C . CYS A 1 324 ? -25.062 5.451 20.736 1.00 95.00 324 CYS A C 1
ATOM 2559 O O . CYS A 1 324 ? -24.628 5.289 21.882 1.00 95.00 324 CYS A O 1
ATOM 2561 N N . ARG A 1 325 ? -25.945 4.615 20.171 1.00 93.81 325 ARG A N 1
ATOM 2562 C CA . ARG A 1 325 ? -26.505 3.420 20.814 1.00 93.81 325 ARG A CA 1
ATOM 2563 C C . ARG A 1 325 ? -26.098 2.147 20.095 1.00 93.81 325 ARG A C 1
ATOM 2565 O O . ARG A 1 325 ? -25.988 2.113 18.874 1.00 93.81 325 ARG A O 1
ATOM 2572 N N . LEU A 1 326 ? -25.938 1.080 20.864 1.00 94.06 326 LEU A N 1
ATOM 2573 C CA . LEU A 1 326 ? -25.549 -0.232 20.373 1.00 94.06 326 LEU A CA 1
ATOM 2574 C C . LEU A 1 326 ? -26.250 -1.322 21.177 1.00 94.06 326 LEU A C 1
ATOM 2576 O O . LEU A 1 326 ? -26.113 -1.393 22.398 1.00 94.06 326 LEU A O 1
ATOM 2580 N N . ARG A 1 327 ? -26.952 -2.227 20.496 1.00 93.69 327 ARG A N 1
ATOM 2581 C CA . ARG A 1 327 ? -27.408 -3.473 21.117 1.00 93.69 327 ARG A CA 1
ATOM 2582 C C . ARG A 1 327 ? -26.264 -4.478 21.111 1.00 93.69 327 ARG A C 1
ATOM 2584 O O . ARG A 1 327 ? -25.644 -4.708 20.075 1.00 93.69 327 ARG A O 1
ATOM 2591 N N . VAL A 1 328 ? -26.009 -5.117 22.252 1.00 92.19 328 VAL A N 1
ATOM 2592 C CA . VAL A 1 328 ? -24.925 -6.111 22.381 1.00 92.19 328 VAL A CA 1
ATOM 2593 C C . VAL A 1 328 ? -25.121 -7.295 21.423 1.00 92.19 328 VAL A C 1
ATOM 2595 O O . VAL A 1 328 ? -24.156 -7.807 20.863 1.00 92.19 328 VAL A O 1
ATOM 2598 N N . GLU A 1 329 ? -26.369 -7.694 21.181 1.00 91.25 329 GLU A N 1
ATOM 2599 C CA . GLU A 1 329 ? -26.729 -8.743 20.216 1.00 91.25 329 GLU A CA 1
ATOM 2600 C C . GLU A 1 329 ? -26.310 -8.375 18.786 1.00 91.25 329 GLU A C 1
ATOM 2602 O O . GLU A 1 329 ? -25.719 -9.196 18.086 1.00 91.25 329 GLU A O 1
ATOM 2607 N N . ASP A 1 330 ? -26.552 -7.123 18.383 1.00 91.06 330 ASP A N 1
ATOM 2608 C CA . ASP A 1 330 ? -26.181 -6.616 17.061 1.00 91.06 330 ASP A CA 1
ATOM 2609 C C . ASP A 1 330 ? -24.653 -6.528 16.922 1.00 91.06 330 ASP A C 1
ATOM 2611 O O . ASP A 1 330 ? -24.104 -6.842 15.866 1.00 91.06 330 ASP A O 1
ATOM 2615 N N . PHE A 1 331 ? -23.946 -6.179 18.004 1.00 92.75 331 PHE A N 1
ATOM 2616 C CA . PHE A 1 331 ? -22.483 -6.194 18.032 1.00 92.75 331 PHE A CA 1
ATOM 2617 C C . PHE A 1 331 ? -21.918 -7.604 17.831 1.00 92.75 331 PHE A C 1
ATOM 2619 O O . PHE A 1 331 ? -21.005 -7.773 17.026 1.00 92.75 331 PHE A O 1
ATOM 2626 N N . LEU A 1 332 ? -22.466 -8.617 18.511 1.00 90.44 332 LEU A N 1
ATOM 2627 C CA . LEU A 1 332 ? -21.989 -10.007 18.445 1.00 90.44 332 LEU A CA 1
ATOM 2628 C C . LEU A 1 332 ? -22.113 -10.636 17.051 1.00 90.44 332 LEU A C 1
ATOM 2630 O O . LEU A 1 332 ? -21.343 -11.530 16.715 1.00 90.44 332 LEU A O 1
ATOM 2634 N N . ILE A 1 333 ? -23.064 -10.177 16.236 1.00 86.81 333 ILE A N 1
ATOM 2635 C CA . ILE A 1 333 ? -23.189 -10.594 14.828 1.00 86.81 333 ILE A CA 1
ATOM 2636 C C . ILE A 1 333 ? -22.458 -9.651 13.867 1.00 86.81 333 ILE A C 1
ATOM 2638 O O . ILE A 1 333 ? -22.397 -9.907 12.662 1.00 86.81 333 ILE A O 1
ATOM 2642 N N . SER A 1 334 ? -21.915 -8.546 14.378 1.00 84.81 334 SER A N 1
ATOM 2643 C CA . SER A 1 334 ? -21.183 -7.576 13.577 1.00 84.81 334 SER A CA 1
ATOM 2644 C C . SER A 1 334 ? -19.748 -8.049 13.301 1.00 84.81 334 SER A C 1
ATOM 2646 O O . SER A 1 334 ? -19.165 -8.791 14.095 1.00 84.81 334 SER A O 1
ATOM 2648 N N . PRO A 1 335 ? -19.118 -7.560 12.223 1.00 79.50 335 PRO A N 1
ATOM 2649 C CA . PRO A 1 335 ? -17.698 -7.792 11.947 1.00 79.50 335 PRO A CA 1
ATOM 2650 C C . PRO A 1 335 ? -16.761 -7.324 13.071 1.00 79.50 335 PRO A C 1
ATOM 2652 O O . PRO A 1 335 ? -15.696 -7.904 13.248 1.00 79.50 335 PRO A O 1
ATOM 2655 N N . ALA A 1 336 ? -17.163 -6.319 13.855 1.00 84.44 336 ALA A N 1
ATOM 2656 C CA . ALA A 1 336 ? -16.379 -5.788 14.972 1.00 84.44 336 ALA A CA 1
ATOM 2657 C C . ALA A 1 336 ? -16.309 -6.741 16.182 1.00 84.44 336 ALA A C 1
ATOM 2659 O O . ALA A 1 336 ? -15.525 -6.518 17.102 1.00 84.44 336 ALA A O 1
ATOM 2660 N N . SER A 1 337 ? -17.094 -7.826 16.185 1.00 87.81 337 SER A N 1
ATOM 2661 C CA . SER A 1 337 ? -16.966 -8.907 17.172 1.00 87.81 337 SER A CA 1
ATOM 2662 C C . SER A 1 337 ? -15.812 -9.871 16.882 1.00 87.81 337 SER A C 1
ATOM 2664 O O . SER A 1 337 ? -15.633 -10.837 17.619 1.00 87.81 337 SER A O 1
ATOM 2666 N N . TRP A 1 338 ? -15.016 -9.635 15.837 1.00 85.19 338 TRP A N 1
ATOM 2667 C CA . TRP A 1 338 ? -13.909 -10.505 15.451 1.00 85.19 338 TRP A CA 1
ATOM 2668 C C . TRP A 1 338 ? -12.574 -9.799 15.656 1.00 85.19 338 TRP A C 1
ATOM 2670 O O . TRP A 1 338 ? -12.269 -8.822 14.976 1.00 85.19 338 TRP A O 1
ATOM 2680 N N . LEU A 1 339 ? -11.730 -10.339 16.535 1.00 83.69 339 LEU A N 1
ATOM 2681 C CA . LEU A 1 339 ? -10.367 -9.853 16.726 1.00 83.69 339 LEU A CA 1
ATOM 2682 C C . LEU A 1 339 ? -9.376 -10.814 16.085 1.00 83.69 339 LEU A C 1
ATOM 2684 O O . LEU A 1 339 ? -9.314 -11.993 16.432 1.00 83.69 339 LEU A O 1
ATOM 2688 N N . HIS A 1 340 ? -8.579 -10.302 15.148 1.00 80.06 340 HIS A N 1
ATOM 2689 C CA . HIS A 1 340 ? -7.578 -11.086 14.428 1.00 80.06 340 HIS A CA 1
ATOM 2690 C C . HIS A 1 340 ? -8.161 -12.359 13.787 1.00 80.06 340 HIS A C 1
ATOM 2692 O O . HIS A 1 340 ? -7.427 -13.315 13.578 1.00 80.06 340 HIS A O 1
ATOM 2698 N N . GLY A 1 341 ? -9.461 -12.388 13.467 1.00 73.31 341 GLY A N 1
ATOM 2699 C CA . GLY A 1 341 ? -10.178 -13.539 12.904 1.00 73.31 341 GLY A CA 1
ATOM 2700 C C . GLY A 1 341 ? -10.645 -14.598 13.897 1.00 73.31 341 GLY A C 1
ATOM 2701 O O . GLY A 1 341 ? -11.107 -15.640 13.442 1.00 73.31 341 GLY A O 1
ATOM 2702 N N . ASP A 1 342 ? -10.548 -14.331 15.197 1.00 83.00 342 ASP A N 1
ATOM 2703 C CA . ASP A 1 342 ? -11.196 -15.105 16.252 1.00 83.00 342 ASP A CA 1
ATOM 2704 C C . ASP A 1 342 ? -12.405 -14.332 16.801 1.00 83.00 342 ASP A C 1
ATOM 2706 O O . ASP A 1 342 ? -12.349 -13.108 16.952 1.00 83.00 342 ASP A O 1
ATOM 2710 N N . SER A 1 343 ? -13.506 -15.030 17.073 1.00 85.38 343 SER A N 1
ATOM 2711 C CA . SER A 1 343 ? -14.724 -14.396 17.584 1.00 85.38 343 SER A CA 1
ATOM 2712 C C . SER A 1 343 ? -14.563 -14.028 19.058 1.00 85.38 343 SER A C 1
ATOM 2714 O O . SER A 1 343 ? -14.033 -14.803 19.861 1.00 85.38 343 SER A O 1
ATOM 2716 N N . LEU A 1 344 ? -15.056 -12.857 19.437 1.00 89.81 344 LEU A N 1
ATOM 2717 C CA . LEU A 1 344 ? -15.171 -12.437 20.826 1.00 89.81 344 LEU A CA 1
ATOM 2718 C C . LEU A 1 344 ? -16.328 -13.191 21.485 1.00 89.81 344 LEU A C 1
ATOM 2720 O O . LEU A 1 344 ? -17.421 -13.308 20.932 1.00 89.81 344 LEU A O 1
ATOM 2724 N N . THR A 1 345 ? -16.087 -13.717 22.681 1.00 91.50 345 THR A N 1
ATOM 2725 C CA . THR A 1 345 ? -17.110 -14.463 23.422 1.00 91.50 345 THR A CA 1
ATOM 2726 C C . THR A 1 345 ? -18.106 -13.513 24.084 1.00 91.50 345 THR A C 1
ATOM 2728 O O . THR A 1 345 ? -17.754 -12.398 24.465 1.00 91.50 345 THR A O 1
ATOM 2731 N N . VAL A 1 346 ? -19.345 -13.967 24.292 1.00 92.06 346 VAL A N 1
ATOM 2732 C CA . VAL A 1 346 ? -20.393 -13.172 24.964 1.00 92.06 346 VAL A CA 1
ATOM 2733 C C . VAL A 1 346 ? -19.925 -12.667 26.335 1.00 92.06 346 VAL A C 1
ATOM 2735 O O . VAL A 1 346 ? -20.109 -11.495 26.655 1.00 92.06 346 VAL A O 1
ATOM 2738 N N . ASP A 1 347 ? -19.248 -13.516 27.110 1.00 92.44 347 ASP A N 1
ATOM 2739 C CA . ASP A 1 347 ? -18.699 -13.152 28.420 1.00 92.44 347 ASP A CA 1
ATOM 2740 C C . ASP A 1 347 ? -17.649 -12.039 28.337 1.00 92.44 347 ASP A C 1
ATOM 2742 O O . ASP A 1 347 ? -17.585 -11.183 29.220 1.00 92.44 347 ASP A O 1
ATOM 2746 N N . GLU A 1 348 ? -16.806 -12.042 27.300 1.00 94.75 348 GLU A N 1
ATOM 2747 C CA . GLU A 1 348 ? -15.845 -10.962 27.074 1.00 94.75 348 GLU A CA 1
ATOM 2748 C C . GLU A 1 348 ? -16.580 -9.657 26.788 1.00 94.75 348 GLU A C 1
ATOM 2750 O O . GLU A 1 348 ? -16.315 -8.665 27.471 1.00 94.75 348 GLU A O 1
ATOM 2755 N N . VAL A 1 349 ? -17.542 -9.682 25.853 1.00 95.31 349 VAL A N 1
ATOM 2756 C CA . VAL A 1 349 ? -18.354 -8.513 25.476 1.00 95.31 349 VAL A CA 1
ATOM 2757 C C . VAL A 1 349 ? -19.051 -7.910 26.692 1.00 95.31 349 VAL A C 1
ATOM 2759 O O . VAL A 1 349 ? -18.901 -6.717 26.952 1.00 95.31 349 VAL A O 1
ATOM 2762 N N . LEU A 1 350 ? -19.740 -8.727 27.491 1.00 93.56 350 LEU A N 1
ATOM 2763 C CA . LEU A 1 350 ? -20.447 -8.257 28.684 1.00 93.56 350 LEU A CA 1
ATOM 2764 C C . LEU A 1 350 ? -19.501 -7.653 29.733 1.00 93.56 350 LEU A C 1
ATOM 2766 O O . LEU A 1 350 ? -19.834 -6.632 30.334 1.00 93.56 350 LEU A O 1
ATOM 2770 N N . ARG A 1 351 ? -18.298 -8.214 29.925 1.00 94.12 351 ARG A N 1
ATOM 2771 C CA . ARG A 1 351 ? -17.294 -7.626 30.834 1.00 94.12 351 ARG A CA 1
ATOM 2772 C C . ARG A 1 351 ? -16.783 -6.272 30.349 1.00 94.12 351 ARG A C 1
ATOM 2774 O O . ARG A 1 351 ? -16.559 -5.389 31.172 1.00 94.12 351 ARG A O 1
ATOM 2781 N N . ALA A 1 352 ? -16.577 -6.094 29.044 1.00 95.88 352 ALA A N 1
ATOM 2782 C CA . ALA A 1 352 ? -16.165 -4.798 28.506 1.00 95.88 352 ALA A CA 1
ATOM 2783 C C . ALA A 1 352 ? -17.286 -3.758 28.594 1.00 95.88 352 ALA A C 1
ATOM 2785 O O . ALA A 1 352 ? -17.019 -2.615 28.952 1.00 95.88 352 ALA A O 1
ATOM 2786 N N . VAL A 1 353 ? -18.533 -4.156 28.333 1.00 95.69 353 VAL A N 1
ATOM 2787 C CA . VAL A 1 353 ? -19.717 -3.304 28.519 1.00 95.69 353 VAL A CA 1
ATOM 2788 C C . VAL A 1 353 ? -19.815 -2.821 29.972 1.00 95.69 353 VAL A C 1
ATOM 2790 O O . VAL A 1 353 ? -19.974 -1.625 30.214 1.00 95.69 353 VAL A O 1
ATOM 2793 N N . GLU A 1 354 ? -19.639 -3.724 30.939 1.00 94.50 354 GLU A N 1
ATOM 2794 C CA . GLU A 1 354 ? -19.623 -3.378 32.362 1.00 94.50 354 GLU A CA 1
ATOM 2795 C C . GLU A 1 354 ? -18.473 -2.421 32.709 1.00 94.50 354 GLU A C 1
ATOM 2797 O O . GLU A 1 354 ? -18.685 -1.405 33.364 1.00 94.50 354 GLU A O 1
ATOM 2802 N N . TYR A 1 355 ? -17.271 -2.664 32.184 1.00 95.12 355 TYR A N 1
ATOM 2803 C CA . TYR A 1 355 ? -16.141 -1.752 32.366 1.00 95.12 355 TYR A CA 1
ATOM 2804 C C . TYR A 1 355 ? -16.418 -0.343 31.821 1.00 95.12 355 TYR A C 1
ATOM 2806 O O . TYR A 1 355 ? -16.126 0.648 32.493 1.00 95.12 355 TYR A O 1
ATOM 2814 N N . LEU A 1 356 ? -17.000 -0.229 30.621 1.00 96.38 356 LEU A N 1
ATOM 2815 C CA . LEU A 1 356 ? -17.369 1.0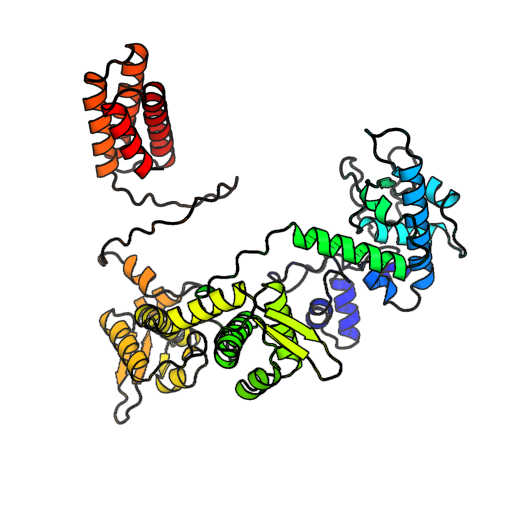67 30.041 1.00 96.38 356 LEU A CA 1
ATOM 2816 C C . LEU A 1 356 ? -18.402 1.796 30.914 1.00 96.38 356 LEU A C 1
ATOM 2818 O O . LEU A 1 356 ? -18.313 3.018 31.067 1.00 96.38 356 LEU A O 1
ATOM 2822 N N . ARG A 1 357 ? -19.331 1.058 31.538 1.00 95.62 357 ARG A N 1
ATOM 2823 C CA . ARG A 1 357 ? -20.263 1.607 32.531 1.00 95.62 357 ARG A CA 1
ATOM 2824 C C . ARG A 1 357 ? -19.542 2.107 33.778 1.00 95.62 357 ARG A C 1
ATOM 2826 O O . ARG A 1 357 ? -19.753 3.249 34.179 1.00 95.62 357 ARG A O 1
ATOM 2833 N N . GLU A 1 358 ? -18.681 1.290 34.379 1.00 94.88 358 GLU A N 1
ATOM 2834 C CA . GLU A 1 358 ? -17.925 1.653 35.587 1.00 94.88 358 GLU A CA 1
ATOM 2835 C C . GLU A 1 358 ? -17.032 2.884 35.379 1.00 94.88 358 GLU A C 1
ATOM 2837 O O . GLU A 1 358 ? -16.830 3.671 36.305 1.00 94.88 358 GLU A O 1
ATOM 2842 N N . LYS A 1 359 ? -16.499 3.071 34.165 1.00 94.00 359 LYS A N 1
ATOM 2843 C CA . LYS A 1 359 ? -15.708 4.255 33.791 1.00 94.00 359 LYS A CA 1
ATOM 2844 C C . LYS A 1 359 ? -16.546 5.460 33.370 1.00 94.00 359 LYS A C 1
ATOM 2846 O O . LYS A 1 359 ? -15.976 6.501 33.061 1.00 94.00 359 LYS A O 1
ATOM 2851 N N . GLY A 1 360 ? -17.873 5.344 33.373 1.00 95.12 360 GLY A N 1
ATOM 2852 C CA . GLY A 1 360 ? -18.779 6.427 32.999 1.00 95.12 360 GLY A CA 1
ATOM 2853 C C . GLY A 1 360 ? -18.748 6.778 31.510 1.00 95.12 360 GLY A C 1
ATOM 2854 O O . GLY A 1 360 ? -19.234 7.843 31.139 1.00 95.12 360 GLY A O 1
ATOM 2855 N N . LEU A 1 361 ? -18.195 5.906 30.659 1.00 96.12 361 LEU A N 1
ATOM 2856 C CA . LEU A 1 361 ? -18.165 6.074 29.201 1.00 96.12 361 LEU A CA 1
ATOM 2857 C C . LEU A 1 361 ? -19.484 5.641 28.554 1.00 96.12 361 LEU A C 1
ATOM 2859 O O . LEU A 1 361 ? -19.852 6.139 27.494 1.00 96.12 361 LEU A O 1
ATOM 2863 N N . ALA A 1 362 ? -20.220 4.738 29.200 1.00 96.81 362 ALA A N 1
ATOM 2864 C CA . ALA A 1 362 ? -21.507 4.270 28.714 1.00 96.81 362 ALA A CA 1
ATOM 2865 C C . ALA A 1 362 ? -22.550 4.155 29.832 1.00 96.81 362 ALA A C 1
ATOM 2867 O O . ALA A 1 362 ? -22.233 3.881 30.988 1.00 96.81 362 ALA A O 1
ATOM 2868 N N . ALA A 1 363 ? -23.814 4.329 29.466 1.00 95.62 363 ALA A N 1
ATOM 2869 C CA . ALA A 1 363 ? -24.967 3.908 30.241 1.00 95.62 363 ALA A CA 1
ATOM 2870 C C . ALA A 1 363 ? -25.510 2.599 29.654 1.00 95.62 363 ALA A C 1
ATOM 2872 O O . ALA A 1 363 ? -25.509 2.412 28.436 1.00 95.62 363 ALA A O 1
ATOM 2873 N N . ILE A 1 364 ? -25.972 1.701 30.523 1.00 93.50 364 ILE A N 1
ATOM 2874 C CA . ILE A 1 364 ? -26.585 0.433 30.120 1.00 93.50 364 ILE A CA 1
ATOM 2875 C C . ILE A 1 364 ? -28.072 0.496 30.446 1.00 93.50 364 ILE A C 1
ATOM 2877 O O . ILE A 1 364 ? -28.429 0.740 31.601 1.00 93.50 364 ILE A O 1
ATOM 2881 N N . ASP A 1 365 ? -28.909 0.234 29.447 1.00 88.75 365 ASP A N 1
ATOM 2882 C CA . ASP A 1 365 ? -30.327 -0.048 29.638 1.00 88.75 365 ASP A CA 1
ATOM 2883 C C . ASP A 1 365 ? -30.556 -1.561 29.529 1.00 88.75 365 ASP A C 1
ATOM 2885 O O . ASP A 1 365 ? -30.230 -2.206 28.527 1.00 88.75 365 ASP A O 1
ATOM 2889 N N . TYR A 1 366 ? -31.092 -2.132 30.604 1.00 81.75 366 TYR A N 1
ATOM 2890 C CA . TYR A 1 366 ? -31.575 -3.504 30.630 1.00 81.75 366 TYR A CA 1
ATOM 2891 C C . TYR A 1 366 ? -33.066 -3.408 30.333 1.00 81.75 366 TYR A C 1
ATOM 2893 O O . TYR A 1 366 ? -33.857 -3.154 31.245 1.00 81.75 366 TYR A O 1
ATOM 2901 N N . GLY A 1 367 ? -33.434 -3.520 29.054 1.00 71.81 367 GLY A N 1
ATOM 2902 C CA . GLY A 1 367 ? -34.790 -3.234 28.590 1.00 71.81 367 GLY A CA 1
ATOM 2903 C C . GLY A 1 367 ? -35.864 -3.860 29.487 1.00 71.81 367 GLY A C 1
ATOM 2904 O O . GLY A 1 367 ? -35.736 -5.001 29.937 1.00 71.81 367 GLY A O 1
ATOM 2905 N N . GLN A 1 368 ? -36.934 -3.107 29.757 1.00 53.00 368 GLN A N 1
ATOM 2906 C CA . GLN A 1 368 ? -38.040 -3.518 30.630 1.00 53.00 368 GLN A CA 1
ATOM 2907 C C . GLN A 1 368 ? -38.735 -4.780 30.074 1.00 53.00 368 GLN A C 1
ATOM 2909 O O . GLN A 1 368 ? -39.696 -4.689 29.315 1.00 53.00 368 GLN A O 1
ATOM 2914 N N . GLY A 1 369 ? -38.237 -5.967 30.441 1.00 58.41 369 GLY A N 1
ATOM 2915 C CA . GLY A 1 369 ? -38.840 -7.265 30.120 1.00 58.41 369 GLY A CA 1
ATOM 2916 C C . GLY A 1 369 ? -38.074 -8.183 29.155 1.00 58.41 369 GLY A C 1
ATOM 2917 O O . GLY A 1 369 ? -38.654 -9.186 28.742 1.00 58.41 369 GLY A O 1
ATOM 2918 N N . GLY A 1 370 ? -36.809 -7.908 28.805 1.00 58.25 370 GLY A N 1
ATOM 2919 C CA . GLY A 1 370 ? -36.019 -8.789 27.926 1.00 58.25 370 GLY A CA 1
ATOM 2920 C C . GLY A 1 370 ? -34.534 -8.911 28.306 1.00 58.25 370 GLY A C 1
ATOM 2921 O O . GLY A 1 370 ? -34.025 -8.066 29.035 1.00 58.25 370 GLY A O 1
ATOM 2922 N N . PRO A 1 371 ? -33.819 -9.945 27.813 1.00 63.00 371 PRO A N 1
ATOM 2923 C CA . PRO A 1 371 ? -32.382 -10.140 28.054 1.00 63.00 371 PRO A CA 1
ATOM 2924 C C . PRO A 1 371 ? -31.479 -9.211 27.219 1.00 63.00 371 PRO A C 1
ATOM 2926 O O . PRO A 1 371 ? -30.256 -9.313 27.302 1.00 63.00 371 PRO A O 1
ATOM 2929 N N . ALA A 1 372 ? -32.062 -8.331 26.402 1.00 76.06 372 ALA A N 1
ATOM 2930 C CA . ALA A 1 372 ? -31.320 -7.451 25.514 1.00 76.06 372 ALA A CA 1
ATOM 2931 C C . ALA A 1 372 ? -30.635 -6.332 26.313 1.00 76.06 372 ALA A C 1
ATOM 2933 O O . ALA A 1 372 ? -31.291 -5.525 26.972 1.00 76.06 372 ALA A O 1
ATOM 2934 N N . VAL A 1 373 ? -29.306 -6.293 26.227 1.00 87.38 373 VAL A N 1
ATOM 2935 C CA . VAL A 1 373 ? -28.469 -5.238 26.804 1.00 87.38 373 VAL A CA 1
ATOM 2936 C C . VAL A 1 373 ? -28.255 -4.164 25.739 1.00 87.38 373 VAL A C 1
ATOM 2938 O O . VAL A 1 373 ? -27.674 -4.442 24.683 1.00 87.38 373 VAL A O 1
ATOM 2941 N N . GLU A 1 374 ? -28.731 -2.948 26.004 1.00 92.94 374 GLU A N 1
ATOM 2942 C CA . GLU A 1 374 ? -28.495 -1.780 25.153 1.00 92.94 374 GLU A CA 1
ATOM 2943 C C . GLU A 1 374 ? -27.462 -0.861 25.812 1.00 92.94 374 GLU A C 1
ATOM 2945 O O . GLU A 1 374 ? -27.607 -0.440 26.961 1.00 92.94 374 GLU A O 1
ATOM 2950 N N . LEU A 1 375 ? -26.395 -0.563 25.077 1.00 94.88 375 LEU A N 1
ATOM 2951 C CA . LEU A 1 375 ? -25.334 0.353 25.466 1.00 94.88 375 LEU A CA 1
ATOM 2952 C C . LEU A 1 375 ? -25.588 1.713 24.809 1.00 94.88 375 LEU A C 1
ATOM 2954 O O . LEU A 1 375 ? -25.789 1.786 23.600 1.00 94.88 375 LEU A O 1
ATOM 2958 N N . SER A 1 376 ? -25.556 2.793 25.587 1.00 96.69 376 SER A N 1
ATOM 2959 C CA . SER A 1 376 ? -25.615 4.176 25.091 1.00 96.69 376 SER A CA 1
ATOM 2960 C C . SER A 1 376 ? -24.392 4.949 25.573 1.00 96.69 376 SER A C 1
ATOM 2962 O O . SER A 1 376 ? -24.124 4.966 26.775 1.00 96.69 376 SER A O 1
ATOM 2964 N N . LEU A 1 377 ? -23.646 5.596 24.675 1.00 96.69 377 LEU A N 1
ATOM 2965 C CA . LEU A 1 377 ? -22.485 6.395 25.083 1.00 96.69 377 LEU A CA 1
ATOM 2966 C C . LEU A 1 377 ? -22.917 7.631 25.885 1.00 96.69 377 LEU A C 1
ATOM 2968 O O . LEU A 1 377 ? -23.906 8.291 25.568 1.00 96.69 377 LEU A O 1
ATOM 2972 N N . THR A 1 378 ? -22.164 7.946 26.938 1.00 96.56 378 THR A N 1
ATOM 2973 C CA . THR A 1 378 ? -22.302 9.214 27.673 1.00 96.56 378 THR A CA 1
ATOM 2974 C C . THR A 1 378 ? -21.580 10.337 26.920 1.00 96.56 378 THR A C 1
ATOM 2976 O O . THR A 1 378 ? -20.900 10.080 25.931 1.00 96.56 378 THR A O 1
ATOM 2979 N N . GLY A 1 379 ? -21.648 11.582 27.410 1.00 92.44 379 GLY A N 1
ATOM 2980 C CA . GLY A 1 379 ? -20.827 12.671 26.858 1.00 92.44 379 GLY A CA 1
ATOM 2981 C C . GLY A 1 379 ? -19.330 12.328 26.833 1.00 92.44 379 GLY A C 1
ATOM 2982 O O . GLY A 1 379 ? -18.688 12.486 25.804 1.00 92.44 379 GLY A O 1
ATOM 2983 N N . LEU A 1 380 ? -18.812 11.729 27.913 1.00 93.56 380 LEU A N 1
ATOM 2984 C CA . LEU A 1 380 ? -17.415 11.290 27.990 1.00 93.56 380 LEU A CA 1
ATOM 2985 C C . LEU A 1 380 ? -17.106 10.143 27.010 1.00 93.56 380 LEU A C 1
ATOM 2987 O O . LEU A 1 380 ? -16.014 10.079 26.452 1.00 93.56 380 LEU A O 1
ATOM 2991 N N . GLY A 1 381 ? -18.060 9.233 26.793 1.00 94.19 381 GLY A N 1
ATOM 2992 C CA . GLY A 1 381 ? -17.934 8.174 25.789 1.00 94.19 381 GLY A CA 1
ATOM 2993 C C . GLY A 1 381 ? -17.904 8.707 24.359 1.00 94.19 381 GLY A C 1
ATOM 2994 O O . GLY A 1 381 ? -17.147 8.194 23.541 1.00 94.19 381 GLY A O 1
ATOM 2995 N N . ILE A 1 382 ? -18.686 9.751 24.073 1.00 94.25 382 ILE A N 1
ATOM 2996 C CA . ILE A 1 382 ? -18.669 10.444 22.780 1.00 94.25 382 ILE A CA 1
ATOM 2997 C C . ILE A 1 382 ? -17.319 11.138 22.580 1.00 94.25 382 ILE A C 1
ATOM 2999 O O . ILE A 1 382 ? -16.716 10.939 21.533 1.00 94.25 382 ILE A O 1
ATOM 3003 N N . ASP A 1 383 ? -16.801 11.848 23.589 1.00 91.56 383 ASP A N 1
ATOM 3004 C CA . ASP A 1 383 ? -15.470 12.479 23.534 1.00 91.56 383 ASP A CA 1
ATOM 3005 C C . ASP A 1 383 ? -14.347 11.446 23.319 1.00 91.56 383 ASP A C 1
ATOM 3007 O O . ASP A 1 383 ? -13.376 11.700 22.612 1.00 91.56 383 ASP A O 1
ATOM 3011 N N . CYS A 1 384 ? -14.477 10.244 23.890 1.00 91.06 384 CYS A N 1
ATOM 3012 C CA . CYS A 1 384 ? -13.556 9.138 23.613 1.00 91.06 384 CYS A CA 1
ATOM 3013 C C . CYS A 1 384 ? -13.669 8.626 22.167 1.00 91.06 384 CYS A C 1
ATOM 3015 O O . CYS A 1 384 ? -12.701 8.113 21.606 1.00 91.06 384 CYS A O 1
ATOM 3017 N N . GLY A 1 385 ? -14.866 8.700 21.589 1.00 88.56 385 GLY A N 1
ATOM 3018 C CA . GLY A 1 385 ? -15.193 8.187 20.265 1.00 88.56 385 GLY A CA 1
ATOM 3019 C C . GLY A 1 385 ? -14.948 9.167 19.116 1.00 88.56 385 GLY A C 1
ATOM 3020 O O . GLY A 1 385 ? -15.059 8.761 17.961 1.00 88.56 385 GLY A O 1
ATOM 3021 N N . THR A 1 386 ? -14.645 10.440 19.397 1.00 86.50 386 THR A N 1
ATOM 3022 C CA . THR A 1 386 ? -14.406 11.461 18.361 1.00 86.50 386 THR A CA 1
ATOM 3023 C C . THR A 1 386 ? -13.051 11.340 17.671 1.00 86.50 386 THR A C 1
ATOM 3025 O O . THR A 1 386 ? -12.896 11.873 16.573 1.00 86.50 386 THR A O 1
ATOM 3028 N N . ASP A 1 387 ? -12.087 10.654 18.284 1.00 77.94 387 ASP A N 1
ATOM 3029 C CA . ASP A 1 387 ? -10.772 10.441 17.683 1.00 77.94 387 ASP A CA 1
ATOM 3030 C C . ASP A 1 387 ? -10.830 9.423 16.539 1.00 77.94 387 ASP A C 1
ATOM 3032 O O . ASP A 1 387 ? -11.598 8.455 16.561 1.00 77.94 387 ASP A O 1
ATOM 3036 N N . ASP A 1 388 ? -9.970 9.624 15.536 1.00 63.84 388 ASP A N 1
ATOM 3037 C CA . ASP A 1 388 ? -9.919 8.734 14.378 1.00 63.84 388 ASP A CA 1
ATOM 3038 C C . ASP A 1 388 ? -9.486 7.303 14.729 1.00 63.84 388 ASP A C 1
ATOM 3040 O O . ASP A 1 388 ? -9.950 6.347 14.106 1.00 63.84 388 ASP A O 1
ATOM 3044 N N . ASP A 1 389 ? -8.685 7.155 15.782 1.00 76.44 389 ASP A N 1
ATOM 3045 C CA . ASP A 1 389 ? -8.270 5.874 16.344 1.00 76.44 389 ASP A CA 1
ATOM 3046 C C . ASP A 1 389 ? -8.758 5.758 17.790 1.00 76.44 389 ASP A C 1
ATOM 3048 O O . ASP A 1 389 ? -8.027 6.026 18.747 1.00 76.44 389 ASP A O 1
ATOM 3052 N N . VAL A 1 390 ? -10.022 5.351 17.949 1.00 82.75 390 VAL A N 1
ATOM 3053 C CA 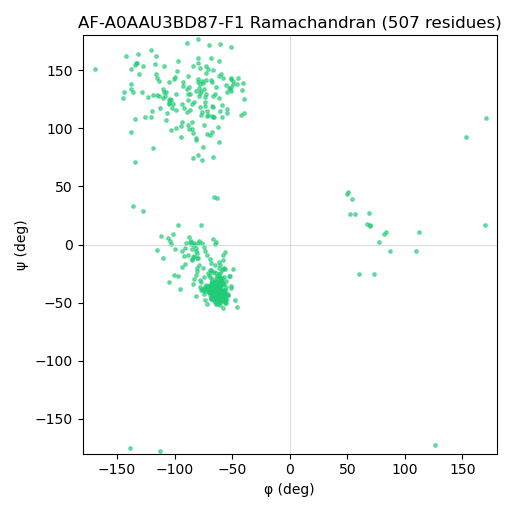. VAL A 1 390 ? -10.637 5.141 19.266 1.00 82.75 390 VAL A CA 1
ATOM 3054 C C . VAL A 1 390 ? -9.773 4.184 20.090 1.00 82.75 390 VAL A C 1
ATOM 3056 O O . VAL A 1 390 ? -9.611 3.012 19.747 1.00 82.75 390 VAL A O 1
ATOM 3059 N N . ASN A 1 391 ? -9.239 4.681 21.205 1.00 86.69 391 ASN A N 1
ATOM 3060 C CA . ASN A 1 391 ? -8.475 3.892 22.163 1.00 86.69 391 ASN A CA 1
ATOM 3061 C C . ASN A 1 391 ? -8.874 4.282 23.586 1.00 86.69 391 ASN A C 1
ATOM 3063 O O . ASN A 1 391 ? -8.352 5.238 24.168 1.00 86.69 391 ASN A O 1
ATOM 3067 N N . VAL A 1 392 ? -9.784 3.498 24.164 1.00 87.88 392 VAL A N 1
ATOM 3068 C CA . VAL A 1 392 ? -10.351 3.762 25.495 1.00 87.88 392 VAL A CA 1
ATOM 3069 C C . VAL A 1 392 ? -9.263 3.834 26.565 1.00 87.88 392 VAL A C 1
ATOM 3071 O O . VAL A 1 392 ? -9.320 4.671 27.461 1.00 87.88 392 VAL A O 1
ATOM 3074 N N . ARG A 1 393 ? -8.228 2.994 26.480 1.00 86.06 393 ARG A N 1
ATOM 3075 C CA . ARG A 1 393 ? -7.161 2.958 27.486 1.00 86.06 393 ARG A CA 1
ATOM 3076 C C . ARG A 1 393 ? -6.316 4.231 27.469 1.00 86.06 393 ARG A C 1
ATOM 3078 O O . ARG A 1 393 ? -6.051 4.800 28.530 1.00 86.06 393 ARG A O 1
ATOM 3085 N N . ASN A 1 394 ? -5.901 4.667 26.282 1.00 83.44 394 ASN A N 1
ATOM 3086 C CA . ASN A 1 394 ? -5.118 5.888 26.110 1.00 83.44 394 ASN A CA 1
ATOM 3087 C C . ASN A 1 394 ? -5.945 7.105 26.522 1.00 83.44 394 ASN A C 1
ATOM 3089 O O . ASN A 1 394 ? -5.465 7.929 27.296 1.00 83.44 394 ASN A O 1
ATOM 3093 N N . PHE A 1 395 ? -7.211 7.154 26.098 1.00 87.06 395 PHE A N 1
ATOM 3094 C CA . PHE A 1 395 ? -8.141 8.203 26.496 1.00 87.06 395 PHE A CA 1
ATOM 3095 C C . PHE A 1 395 ? -8.267 8.298 28.020 1.00 87.06 395 PHE A C 1
ATOM 3097 O O . PHE A 1 395 ? -8.047 9.363 28.589 1.00 87.06 395 PHE A O 1
ATOM 3104 N N . MET A 1 396 ? -8.517 7.175 28.702 1.00 85.38 396 MET A N 1
ATOM 3105 C CA . MET A 1 396 ? -8.643 7.138 30.164 1.00 85.38 396 MET A CA 1
ATOM 3106 C C . MET A 1 396 ? -7.346 7.509 30.892 1.00 85.38 396 MET A C 1
ATOM 3108 O O . MET A 1 396 ? -7.409 8.092 31.971 1.00 85.38 396 MET A O 1
ATOM 3112 N N . SER A 1 397 ? -6.181 7.198 30.318 1.00 80.44 397 SER A N 1
ATOM 3113 C CA . SER A 1 397 ? -4.875 7.565 30.894 1.00 80.44 397 SER A CA 1
ATOM 3114 C C . SER A 1 397 ? -4.598 9.069 30.807 1.00 80.44 397 SER A C 1
ATOM 3116 O O . SER A 1 397 ? -3.852 9.606 31.620 1.00 80.44 397 SER A O 1
ATOM 3118 N N . ASN A 1 398 ? -5.227 9.750 29.848 1.00 78.69 398 ASN A N 1
ATOM 3119 C CA . ASN A 1 398 ? -5.090 11.188 29.637 1.00 78.69 398 ASN A CA 1
ATOM 3120 C C . ASN A 1 398 ? -6.141 12.015 30.400 1.00 78.69 398 ASN A C 1
ATOM 3122 O O . ASN A 1 398 ? -6.090 13.245 30.364 1.00 78.69 398 ASN A O 1
ATOM 3126 N N . GLN A 1 399 ? -7.085 11.376 31.104 1.00 74.81 399 GLN A N 1
ATOM 3127 C CA . GLN A 1 399 ? -8.093 12.089 31.887 1.00 74.81 399 GLN A CA 1
ATOM 3128 C C . GLN A 1 399 ? -7.502 12.625 33.206 1.00 74.81 399 GLN A C 1
ATOM 3130 O O . GLN A 1 399 ? -6.862 11.873 33.953 1.00 74.81 399 GLN A O 1
ATOM 3135 N N . PRO A 1 400 ? -7.736 13.906 33.554 1.00 56.88 400 PRO A N 1
ATOM 3136 C CA . PRO A 1 400 ? -7.249 14.481 34.802 1.00 56.88 400 PRO A CA 1
ATOM 3137 C C . PRO A 1 400 ? -7.836 13.728 36.007 1.00 56.88 400 PRO A C 1
ATOM 3139 O O . PRO A 1 400 ? -9.042 13.737 36.240 1.00 56.88 400 PRO A O 1
ATOM 3142 N N . GLY A 1 401 ? -6.965 13.065 36.777 1.00 53.44 401 GLY A N 1
ATOM 3143 C CA . GLY A 1 401 ? -7.329 12.295 37.974 1.00 53.44 401 GLY A CA 1
ATOM 3144 C C . GLY A 1 401 ? -7.205 10.768 37.853 1.00 53.44 401 GLY A C 1
ATOM 3145 O O . GLY A 1 401 ? -7.333 10.089 38.872 1.00 53.44 401 GLY A O 1
ATOM 3146 N N . PHE A 1 402 ? -6.902 10.214 36.671 1.00 46.31 402 PHE A N 1
ATOM 3147 C CA . PHE A 1 402 ? -6.625 8.781 36.485 1.00 46.31 402 PHE A CA 1
ATOM 3148 C C . PHE A 1 402 ? -5.115 8.520 36.342 1.00 46.31 402 PHE A C 1
ATOM 3150 O O . PHE A 1 402 ? -4.540 8.658 35.271 1.00 46.31 402 PHE A O 1
ATOM 3157 N N . SER A 1 403 ? -4.455 8.113 37.433 1.00 33.28 403 SER A N 1
ATOM 3158 C CA . SER A 1 403 ? -3.082 7.588 37.391 1.00 33.28 403 SER A CA 1
ATOM 3159 C C . SER A 1 403 ? -3.127 6.064 37.298 1.00 33.28 403 SER A C 1
ATOM 3161 O O . SER A 1 403 ? -3.381 5.375 38.287 1.00 33.28 403 SER A O 1
ATOM 3163 N N . ILE A 1 404 ? -2.914 5.523 36.099 1.00 38.06 404 ILE A N 1
ATOM 3164 C CA . ILE A 1 404 ? -2.488 4.130 35.937 1.00 38.06 404 ILE A CA 1
ATOM 3165 C C . ILE A 1 404 ? -0.966 4.188 35.854 1.00 38.06 404 ILE A C 1
ATOM 3167 O O . ILE A 1 404 ? -0.432 4.885 34.997 1.00 38.06 404 ILE A O 1
ATOM 3171 N N . GLY A 1 405 ? -0.291 3.502 36.781 1.00 33.78 405 GLY A N 1
ATOM 3172 C CA . GLY A 1 405 ? 1.162 3.530 36.943 1.00 33.78 405 GLY A CA 1
ATOM 3173 C C . GLY A 1 405 ? 1.924 3.504 35.617 1.00 33.78 405 GLY A C 1
ATOM 3174 O O . GLY A 1 405 ? 1.625 2.711 34.723 1.00 33.78 405 GLY A O 1
ATOM 3175 N N . THR A 1 406 ? 2.897 4.402 35.527 1.00 27.52 406 THR A N 1
ATOM 3176 C CA . THR A 1 406 ? 3.791 4.656 34.401 1.00 27.52 406 THR A CA 1
ATOM 3177 C C . THR A 1 406 ? 4.287 3.348 33.782 1.00 27.52 406 THR A C 1
ATOM 3179 O O . THR A 1 406 ? 5.057 2.606 34.392 1.00 27.52 406 THR A O 1
ATOM 3182 N N . VAL A 1 407 ? 3.845 3.046 32.560 1.00 31.02 407 VAL A N 1
ATOM 3183 C CA . VAL A 1 407 ? 4.462 2.006 31.732 1.00 31.02 407 VAL A CA 1
ATOM 3184 C C . VAL A 1 407 ? 5.572 2.688 30.945 1.00 31.02 407 VAL A C 1
ATOM 3186 O O . VAL A 1 407 ? 5.305 3.407 29.986 1.00 31.02 407 VAL A O 1
ATOM 3189 N N . ASN A 1 408 ? 6.819 2.484 31.371 1.00 26.39 408 ASN A N 1
ATOM 3190 C CA . ASN A 1 408 ? 7.987 2.918 30.613 1.00 26.39 408 ASN A CA 1
ATOM 3191 C C . ASN A 1 408 ? 8.047 2.128 29.303 1.00 26.39 408 ASN A C 1
ATOM 3193 O O . ASN A 1 408 ? 8.313 0.925 29.300 1.00 26.39 408 ASN A O 1
ATOM 3197 N N . ASN A 1 409 ? 7.783 2.811 28.193 1.00 28.92 409 ASN A N 1
ATOM 3198 C CA . ASN A 1 409 ? 7.942 2.265 26.856 1.00 28.92 409 ASN A CA 1
ATOM 3199 C C . ASN A 1 409 ? 9.430 2.374 26.479 1.00 28.92 409 ASN A C 1
ATOM 3201 O O . ASN A 1 409 ? 9.891 3.410 26.009 1.00 28.92 409 ASN A O 1
ATOM 3205 N N . TYR A 1 410 ? 10.205 1.326 26.757 1.00 31.33 410 TYR A N 1
ATOM 3206 C CA . TYR A 1 410 ? 11.583 1.210 26.282 1.00 31.33 410 TYR A CA 1
ATOM 3207 C C . TYR A 1 410 ? 11.575 0.567 24.894 1.00 31.33 410 TYR A C 1
ATOM 3209 O O . TYR A 1 410 ? 11.486 -0.653 24.781 1.00 31.33 410 TYR A O 1
ATOM 3217 N N . GLY A 1 411 ? 11.680 1.376 23.838 1.00 27.88 411 GLY A N 1
ATOM 3218 C CA . GLY A 1 411 ? 11.950 0.862 22.494 1.00 27.88 411 GLY A CA 1
ATOM 3219 C C . GLY A 1 411 ? 11.422 1.740 21.368 1.00 27.88 411 GLY A C 1
ATOM 3220 O O . GLY A 1 411 ? 10.297 1.564 20.921 1.00 27.88 411 GLY A O 1
ATOM 3221 N N . GLY A 1 412 ? 12.258 2.649 20.869 1.00 30.09 412 GLY A N 1
ATOM 3222 C CA . GLY A 1 412 ? 12.006 3.366 19.620 1.00 30.09 412 GLY A CA 1
ATOM 3223 C C . GLY A 1 412 ? 13.004 4.499 19.422 1.00 30.09 412 GLY A C 1
ATOM 3224 O O . GLY A 1 412 ? 12.960 5.493 20.137 1.00 30.09 412 GLY A O 1
ATOM 3225 N N . ALA A 1 413 ? 13.928 4.345 18.473 1.00 33.16 413 ALA A N 1
ATOM 3226 C CA . ALA A 1 413 ? 14.857 5.408 18.105 1.00 33.16 413 ALA A CA 1
ATOM 3227 C C . ALA A 1 413 ? 14.080 6.597 17.495 1.00 33.16 413 ALA A C 1
ATOM 3229 O O . ALA A 1 413 ? 13.291 6.378 16.572 1.00 33.16 413 ALA A O 1
ATOM 3230 N N . PRO A 1 414 ? 14.288 7.845 17.953 1.00 37.53 414 PRO A N 1
ATOM 3231 C CA . PRO A 1 414 ? 13.621 9.000 17.366 1.00 37.53 414 PRO A CA 1
ATOM 3232 C C . PRO A 1 414 ? 14.119 9.231 15.930 1.00 37.53 414 PRO A C 1
ATOM 3234 O O . PRO A 1 414 ? 15.301 9.481 15.691 1.00 37.53 414 PRO A O 1
ATOM 3237 N N . GLN A 1 415 ? 13.208 9.143 14.957 1.00 33.59 415 GLN A N 1
ATOM 3238 C CA . GLN A 1 415 ? 13.476 9.485 13.561 1.00 33.59 415 GLN A CA 1
ATOM 3239 C C . GLN A 1 415 ? 13.640 11.005 13.414 1.00 33.59 415 GLN A C 1
ATOM 3241 O O . GLN A 1 415 ? 12.693 11.778 13.557 1.00 33.59 415 GLN A O 1
ATOM 3246 N N . ILE A 1 416 ? 14.865 11.432 13.111 1.00 33.53 416 ILE A N 1
ATOM 3247 C CA . ILE A 1 416 ? 15.237 12.830 12.883 1.00 33.53 416 ILE A CA 1
ATOM 3248 C C . ILE A 1 416 ? 14.952 13.178 11.414 1.00 33.53 416 ILE A C 1
ATOM 3250 O O . ILE A 1 416 ? 15.741 12.866 10.524 1.00 33.53 416 ILE A O 1
ATOM 3254 N N . GLY A 1 417 ? 13.812 13.825 11.163 1.00 32.69 417 GLY A N 1
ATOM 3255 C CA . GLY A 1 417 ? 13.446 14.413 9.873 1.00 32.69 417 GLY A CA 1
ATOM 3256 C C . GLY A 1 417 ? 13.366 15.937 9.969 1.00 32.69 417 GLY A C 1
ATOM 3257 O O . GLY A 1 417 ? 12.684 16.486 10.835 1.00 32.69 417 GLY A O 1
ATOM 3258 N N . MET A 1 418 ? 14.063 16.632 9.074 1.00 33.62 418 MET A N 1
ATOM 3259 C CA . MET A 1 418 ? 14.164 18.094 9.024 1.00 33.62 418 MET A CA 1
ATOM 3260 C C . MET A 1 418 ? 12.872 18.699 8.439 1.00 33.62 418 MET A C 1
ATOM 3262 O O . MET A 1 418 ? 12.834 19.052 7.269 1.00 33.62 418 MET A O 1
ATOM 3266 N N . ASN A 1 419 ? 11.793 18.676 9.237 1.00 31.44 419 ASN A N 1
ATOM 3267 C CA . ASN A 1 419 ? 10.545 19.471 9.155 1.00 31.44 419 ASN A CA 1
ATOM 3268 C C . ASN A 1 419 ? 9.441 18.959 10.111 1.00 31.44 419 ASN A C 1
ATOM 3270 O O . ASN A 1 419 ? 8.273 19.305 9.947 1.00 31.44 419 ASN A O 1
ATOM 3274 N N . ASN A 1 420 ? 9.777 18.141 11.116 1.00 30.55 420 ASN A N 1
ATOM 3275 C CA . ASN A 1 420 ? 8.780 17.593 12.032 1.00 30.55 420 ASN A CA 1
ATOM 3276 C C . ASN A 1 420 ? 8.732 18.394 13.344 1.00 30.55 420 ASN A C 1
ATOM 3278 O O . ASN A 1 420 ? 9.569 18.214 14.229 1.00 30.55 420 ASN A O 1
ATOM 3282 N N . THR A 1 421 ? 7.754 19.291 13.480 1.00 35.16 421 THR A N 1
ATOM 3283 C CA . THR A 1 421 ? 7.451 19.965 14.752 1.00 35.16 421 THR A CA 1
ATOM 3284 C C . THR A 1 421 ? 6.542 19.056 15.577 1.00 35.16 421 THR A C 1
ATOM 3286 O O . THR A 1 421 ? 5.341 19.285 15.677 1.00 35.16 421 THR A O 1
ATOM 3289 N N . GLN A 1 422 ? 7.099 17.985 16.145 1.00 33.84 422 GLN A N 1
ATOM 3290 C CA . GLN A 1 422 ? 6.369 17.190 17.131 1.00 33.84 422 GLN A CA 1
ATOM 3291 C C . GLN A 1 422 ? 6.306 17.971 18.449 1.00 33.84 422 GLN A C 1
ATOM 3293 O O . GLN A 1 422 ? 7.334 18.351 19.020 1.00 33.84 422 GLN A O 1
ATOM 3298 N N . HIS A 1 423 ? 5.084 18.221 18.924 1.00 30.95 423 HIS A N 1
ATOM 3299 C CA . HIS A 1 423 ? 4.801 18.649 20.292 1.00 30.95 423 HIS A CA 1
ATOM 3300 C C . HIS A 1 423 ? 5.158 17.498 21.248 1.00 30.95 423 HIS A C 1
ATOM 3302 O O . HIS A 1 423 ? 4.294 16.792 21.756 1.00 30.95 423 HIS A O 1
ATOM 3308 N N . ASN A 1 424 ? 6.453 17.288 21.484 1.00 34.91 424 ASN A N 1
ATOM 3309 C CA . ASN A 1 424 ? 6.912 16.438 22.573 1.00 34.91 424 ASN A CA 1
ATOM 3310 C C . ASN A 1 424 ? 6.650 17.193 23.873 1.00 34.91 424 ASN A C 1
ATOM 3312 O O . ASN A 1 424 ? 7.444 18.043 24.287 1.00 34.91 424 ASN A O 1
ATOM 3316 N N . THR A 1 425 ? 5.508 16.914 24.495 1.00 38.88 425 THR A N 1
ATOM 3317 C CA . THR A 1 425 ? 5.276 17.234 25.899 1.00 38.88 425 THR A CA 1
ATOM 3318 C C . THR A 1 425 ? 6.312 16.437 26.685 1.00 38.88 425 THR A C 1
ATOM 3320 O O . THR A 1 425 ? 6.198 15.222 26.815 1.00 38.88 425 THR A O 1
ATOM 3323 N N . PHE A 1 426 ? 7.391 17.102 27.108 1.00 46.66 426 PHE A N 1
ATOM 3324 C CA . PHE A 1 426 ? 8.426 16.500 27.944 1.00 46.66 426 PHE A CA 1
ATOM 3325 C C . PHE A 1 426 ? 7.746 15.914 29.187 1.00 46.66 426 PHE A C 1
ATOM 3327 O O . PHE A 1 426 ? 7.184 16.651 29.992 1.00 46.66 426 PHE A O 1
ATOM 3334 N N . GLY A 1 427 ? 7.765 14.586 29.312 1.00 43.62 427 GLY A N 1
ATOM 3335 C CA . GLY A 1 427 ? 7.147 13.840 30.412 1.00 43.62 427 GLY A CA 1
ATOM 3336 C C . GLY A 1 427 ? 7.943 13.879 31.716 1.00 43.62 427 GLY A C 1
ATOM 3337 O O . GLY A 1 427 ? 7.720 13.045 32.586 1.00 43.62 427 GLY A O 1
ATOM 3338 N N . SER A 1 428 ? 8.877 14.814 31.849 1.00 58.69 428 SER A N 1
ATOM 3339 C CA . SER A 1 428 ? 9.753 14.932 33.004 1.00 58.69 428 SER A CA 1
ATOM 3340 C C . SER A 1 428 ? 9.360 16.162 33.807 1.00 58.69 428 SER A C 1
ATOM 3342 O O . SER A 1 428 ? 9.157 17.246 33.253 1.00 58.69 428 SER A O 1
ATOM 3344 N N . SER A 1 429 ? 9.212 16.004 35.116 1.00 72.44 429 SER A N 1
ATOM 3345 C CA . SER A 1 429 ? 8.734 17.096 35.957 1.00 72.44 429 SER A CA 1
ATOM 3346 C C . SER A 1 429 ? 9.787 18.208 36.033 1.00 72.44 429 SER A C 1
ATOM 3348 O O . SER A 1 429 ? 10.984 17.948 36.141 1.00 72.44 429 SER A O 1
ATOM 3350 N N . ALA A 1 430 ? 9.353 19.473 36.027 1.00 78.06 430 ALA A N 1
ATOM 3351 C CA . ALA A 1 430 ? 10.240 20.628 36.222 1.00 78.06 430 ALA A CA 1
ATOM 3352 C C . ALA A 1 430 ? 11.116 20.494 37.489 1.00 78.06 430 ALA A C 1
ATOM 3354 O O . ALA A 1 430 ? 12.240 20.984 37.545 1.00 78.06 430 ALA A O 1
ATOM 3355 N N . LYS A 1 431 ? 10.615 19.750 38.481 1.00 79.88 431 LYS A N 1
ATOM 3356 C CA . LYS A 1 431 ? 11.316 19.413 39.715 1.00 79.88 431 LYS A CA 1
ATOM 3357 C C . LYS A 1 431 ? 12.555 18.540 39.486 1.00 79.88 431 LYS A C 1
ATOM 3359 O O . LYS A 1 431 ? 13.612 18.847 40.020 1.00 79.88 431 LYS A O 1
ATOM 3364 N N . GLU A 1 432 ? 12.450 17.487 38.684 1.00 84.06 432 GLU A N 1
ATOM 3365 C CA . GLU A 1 432 ? 13.573 16.583 38.401 1.00 84.06 432 GLU A CA 1
ATOM 3366 C C . GLU A 1 432 ? 14.678 17.290 37.581 1.00 84.06 432 GLU A C 1
ATOM 3368 O O . GLU A 1 432 ? 15.864 17.045 37.799 1.00 84.06 432 GLU A O 1
ATOM 3373 N N . LEU A 1 433 ? 14.308 18.228 36.694 1.00 86.81 433 LEU A N 1
ATOM 3374 C CA . LEU A 1 433 ? 15.267 19.095 35.988 1.00 86.81 433 LEU A CA 1
ATOM 3375 C C . LEU A 1 433 ? 16.032 20.010 36.948 1.00 86.81 433 LEU A C 1
ATOM 3377 O O . LEU A 1 433 ? 17.251 20.152 36.828 1.00 86.81 433 LEU A O 1
ATOM 3381 N N . ALA A 1 434 ? 15.324 20.618 37.903 1.00 86.00 434 ALA A N 1
ATOM 3382 C CA . ALA A 1 434 ? 15.941 21.449 38.929 1.00 86.00 434 ALA A CA 1
ATOM 3383 C C . ALA A 1 434 ? 16.884 20.619 39.818 1.00 86.00 434 ALA A C 1
ATOM 3385 O O . ALA A 1 434 ? 18.010 21.038 40.082 1.00 86.00 434 ALA A O 1
ATOM 3386 N N . GLU A 1 435 ? 16.478 19.408 40.212 1.00 88.06 435 GLU A N 1
ATOM 3387 C CA . GLU A 1 435 ? 17.316 18.485 40.990 1.00 88.06 435 GLU A CA 1
ATOM 3388 C C . GLU A 1 435 ? 18.597 18.094 40.239 1.00 88.06 435 GLU A C 1
ATOM 3390 O O . GLU A 1 435 ? 19.682 18.123 40.823 1.00 88.06 435 GLU A O 1
ATOM 3395 N N . PHE A 1 436 ? 18.505 17.790 38.942 1.00 91.00 436 PHE A N 1
ATOM 3396 C CA . PHE A 1 436 ? 19.681 17.506 38.118 1.00 91.00 436 PHE A CA 1
ATOM 3397 C C . PHE A 1 436 ? 20.624 18.715 38.026 1.00 91.00 436 PHE A C 1
ATOM 3399 O O . PHE A 1 436 ? 21.831 18.577 38.238 1.00 91.00 436 PHE A O 1
ATOM 3406 N N . ALA A 1 437 ? 20.091 19.911 37.766 1.00 92.19 437 ALA A N 1
ATOM 3407 C CA . ALA A 1 437 ? 20.896 21.129 37.704 1.00 92.19 437 ALA A CA 1
ATOM 3408 C C . ALA A 1 437 ? 21.636 21.394 39.031 1.00 92.19 437 ALA A C 1
ATOM 3410 O O . ALA A 1 437 ? 22.826 21.717 39.023 1.00 92.19 437 ALA A O 1
ATOM 3411 N N . GLN A 1 438 ? 20.976 21.160 40.170 1.00 91.31 438 GLN A N 1
ATOM 3412 C CA . GLN A 1 438 ? 21.591 21.264 41.498 1.00 91.31 438 GLN A CA 1
ATOM 3413 C C . GLN A 1 438 ? 22.689 20.217 41.733 1.00 91.31 438 GLN A C 1
ATOM 3415 O O . GLN A 1 438 ? 23.730 20.534 42.313 1.00 91.31 438 GLN A O 1
ATOM 3420 N N . GLN A 1 439 ? 22.514 18.985 41.246 1.00 90.50 439 GLN A N 1
ATOM 3421 C CA . GLN A 1 439 ? 23.562 17.957 41.312 1.00 90.50 439 GLN A CA 1
ATOM 3422 C C . GLN A 1 439 ? 24.804 18.359 40.508 1.00 90.50 439 GLN A C 1
ATOM 3424 O O . GLN A 1 439 ? 25.926 18.187 40.989 1.00 90.50 439 GLN A O 1
ATOM 3429 N N . VAL A 1 440 ? 24.618 18.942 39.319 1.00 91.75 440 VAL A N 1
ATOM 3430 C CA . VAL A 1 440 ? 25.727 19.454 38.500 1.00 91.75 440 VAL A CA 1
ATOM 3431 C C . VAL A 1 440 ? 26.444 20.607 39.207 1.00 91.75 440 VAL A C 1
ATOM 3433 O O . VAL A 1 440 ? 27.673 20.607 39.250 1.00 91.75 440 VAL A O 1
ATOM 3436 N N . LEU A 1 441 ? 25.709 21.549 39.812 1.00 92.12 441 LEU A N 1
ATOM 3437 C CA . LEU A 1 441 ? 26.292 22.653 40.589 1.00 92.12 441 LEU A CA 1
ATOM 3438 C C . LEU A 1 441 ? 27.127 22.140 41.772 1.00 92.12 441 LEU A C 1
ATOM 3440 O O . LEU A 1 441 ? 28.270 22.561 41.949 1.00 92.12 441 LEU A O 1
ATOM 3444 N N . ALA A 1 442 ? 26.597 21.188 42.545 1.00 89.38 442 ALA A N 1
ATOM 3445 C CA . ALA A 1 442 ? 27.311 20.595 43.674 1.00 89.38 442 ALA A CA 1
ATOM 3446 C C . ALA A 1 442 ? 28.589 19.862 43.228 1.00 89.38 442 ALA A C 1
ATOM 3448 O O . ALA A 1 442 ? 29.653 20.028 43.829 1.00 89.38 442 ALA A O 1
ATOM 3449 N N . ALA A 1 443 ? 28.505 19.092 42.141 1.00 87.75 443 ALA A N 1
ATOM 3450 C CA . ALA A 1 443 ? 29.633 18.334 41.615 1.00 87.75 443 ALA A CA 1
ATOM 3451 C C . ALA A 1 443 ? 30.710 19.227 40.984 1.00 87.75 443 ALA A C 1
ATOM 3453 O O . ALA A 1 443 ? 31.901 18.948 41.141 1.00 87.75 443 ALA A O 1
ATOM 3454 N N . ALA A 1 444 ? 30.326 20.328 40.330 1.00 88.12 444 ALA A N 1
ATOM 3455 C CA . ALA A 1 444 ? 31.251 21.258 39.681 1.00 88.12 444 ALA A CA 1
ATOM 3456 C C . ALA A 1 444 ? 32.274 21.877 40.653 1.00 88.12 444 ALA A C 1
ATOM 3458 O O . ALA A 1 444 ? 33.348 22.297 40.222 1.00 88.12 444 ALA A O 1
ATOM 3459 N N . HIS A 1 445 ? 31.993 21.905 41.960 1.00 83.31 445 HIS A N 1
ATOM 3460 C CA . HIS A 1 445 ? 32.957 22.319 42.988 1.00 83.31 445 HIS A CA 1
ATOM 3461 C C . HIS A 1 445 ? 33.954 21.221 43.382 1.00 83.31 445 HIS A C 1
ATOM 3463 O O . HIS A 1 445 ? 35.039 21.531 43.866 1.00 83.31 445 HIS A O 1
ATOM 3469 N N . THR A 1 446 ? 33.608 19.955 43.157 1.00 83.88 446 THR A N 1
ATOM 3470 C CA . THR A 1 446 ? 34.426 18.789 43.530 1.00 83.88 446 THR A CA 1
ATOM 3471 C C . THR A 1 446 ? 35.281 18.248 42.387 1.00 83.88 446 THR A C 1
ATOM 3473 O O . THR A 1 446 ? 36.338 17.683 42.647 1.00 83.88 446 THR A O 1
ATOM 3476 N N . ILE A 1 447 ? 34.856 18.449 41.135 1.00 84.12 447 ILE A N 1
ATOM 3477 C CA . ILE A 1 447 ? 35.572 17.973 39.945 1.00 84.12 447 ILE A CA 1
ATOM 3478 C C . ILE A 1 447 ? 36.791 18.872 39.685 1.00 84.12 447 ILE A C 1
ATOM 3480 O O . ILE A 1 447 ? 36.720 20.100 39.833 1.00 84.12 447 ILE A O 1
ATOM 3484 N N . ASP A 1 448 ? 37.910 18.271 39.285 1.00 83.00 448 ASP A N 1
ATOM 3485 C CA . ASP A 1 448 ? 39.128 18.986 38.893 1.00 83.00 448 ASP A CA 1
ATOM 3486 C C . ASP A 1 448 ? 39.010 19.529 37.458 1.00 83.00 448 ASP A C 1
ATOM 3488 O O . ASP A 1 448 ? 39.496 18.943 36.495 1.00 83.00 448 ASP A O 1
ATOM 3492 N N . LEU A 1 449 ? 38.271 20.632 37.310 1.00 85.69 449 LEU A N 1
ATOM 3493 C CA . LEU A 1 449 ? 38.095 21.339 36.041 1.00 85.69 449 LEU A CA 1
ATOM 3494 C C . LEU A 1 449 ? 39.014 22.565 35.955 1.00 85.69 449 LEU A C 1
ATOM 3496 O O . LEU A 1 449 ? 39.136 23.287 36.959 1.00 85.69 449 LEU A O 1
ATOM 3500 N N . PRO A 1 450 ? 39.550 22.877 34.754 1.00 88.69 450 PRO A N 1
ATOM 3501 C CA . PRO A 1 450 ? 40.108 24.191 34.452 1.00 88.69 450 PRO A CA 1
ATOM 3502 C C . PRO A 1 450 ? 39.133 25.304 34.853 1.00 88.69 450 PRO A C 1
ATOM 3504 O O . PRO A 1 450 ? 37.918 25.167 34.689 1.00 88.69 450 PRO A O 1
ATOM 3507 N N . GLU A 1 451 ? 39.655 26.400 35.406 1.00 86.69 451 GLU A N 1
ATOM 3508 C CA . GLU A 1 451 ? 38.843 27.470 36.003 1.00 86.69 451 GLU A CA 1
ATOM 3509 C C . GLU A 1 451 ? 37.819 28.050 35.013 1.00 86.69 451 GLU A C 1
ATOM 3511 O O . GLU A 1 451 ? 36.653 28.234 35.358 1.00 86.69 451 GLU A O 1
ATOM 3516 N N . ASP A 1 452 ? 38.212 28.225 33.752 1.00 87.00 452 ASP A N 1
ATOM 3517 C CA . ASP A 1 452 ? 37.355 28.720 32.675 1.00 87.00 452 ASP A CA 1
ATOM 3518 C C . ASP A 1 452 ? 36.199 27.763 32.333 1.00 87.00 452 ASP A C 1
ATOM 3520 O O . ASP A 1 452 ? 35.076 28.205 32.075 1.00 87.00 452 ASP A O 1
ATOM 3524 N N . GLN A 1 453 ? 36.445 26.453 32.366 1.00 87.56 453 GLN A N 1
ATOM 3525 C CA . GLN A 1 453 ? 35.420 25.433 32.136 1.00 87.56 453 GLN A CA 1
ATOM 3526 C C . GLN A 1 453 ? 34.487 25.291 33.337 1.00 87.56 453 GLN A C 1
ATOM 3528 O O . GLN A 1 453 ? 33.272 25.177 33.161 1.00 87.56 453 GLN A O 1
ATOM 3533 N N . ARG A 1 454 ? 35.033 25.370 34.556 1.00 91.00 454 ARG A N 1
ATOM 3534 C CA . ARG A 1 454 ? 34.254 25.363 35.798 1.00 91.00 454 ARG A CA 1
ATOM 3535 C C . ARG A 1 454 ? 33.269 26.527 35.829 1.00 91.00 454 ARG A C 1
ATOM 3537 O O . ARG A 1 454 ? 32.093 26.315 36.111 1.00 91.00 454 ARG A O 1
ATOM 3544 N N . THR A 1 455 ? 33.716 27.738 35.490 1.00 90.44 455 THR A N 1
ATOM 3545 C CA . THR A 1 455 ? 32.841 28.919 35.439 1.00 90.44 455 THR A CA 1
ATOM 3546 C C . THR A 1 455 ? 31.712 28.752 34.422 1.00 90.44 455 THR A C 1
ATOM 3548 O O . THR A 1 455 ? 30.568 29.072 34.738 1.00 90.44 455 THR A O 1
ATOM 3551 N N . ARG A 1 456 ? 31.996 28.211 33.228 1.00 89.88 456 ARG A N 1
ATOM 3552 C CA . ARG A 1 456 ? 30.966 27.966 32.200 1.00 89.88 456 ARG A CA 1
ATOM 3553 C C . ARG A 1 456 ? 29.951 26.913 32.634 1.00 89.88 456 ARG A C 1
ATOM 3555 O O . ARG A 1 456 ? 28.754 27.158 32.528 1.00 89.88 456 ARG A O 1
ATOM 3562 N N . LEU A 1 457 ? 30.416 25.788 33.181 1.00 92.44 457 LEU A N 1
ATOM 3563 C CA . LEU A 1 457 ? 29.541 24.724 33.675 1.00 92.44 457 LEU A CA 1
ATOM 3564 C C . LEU A 1 457 ? 28.619 25.229 34.793 1.00 92.44 457 LEU A C 1
ATOM 3566 O O . LEU A 1 457 ? 27.421 24.960 34.758 1.00 92.44 457 LEU A O 1
ATOM 3570 N N . LEU A 1 458 ? 29.159 25.998 35.746 1.00 93.50 458 LEU A N 1
ATOM 3571 C CA . LEU A 1 458 ? 28.368 26.616 36.814 1.00 93.50 458 LEU A CA 1
ATOM 3572 C C . LEU A 1 458 ? 27.310 27.574 36.249 1.00 93.50 458 LEU A C 1
ATOM 3574 O O . LEU A 1 458 ? 26.162 27.550 36.686 1.00 93.50 458 LEU A O 1
ATOM 3578 N N . GLN A 1 459 ? 27.668 28.385 35.252 1.00 93.06 459 GLN A N 1
ATOM 3579 C CA . GLN A 1 459 ? 26.744 29.331 34.627 1.00 93.06 459 GLN A CA 1
ATOM 3580 C C . GLN A 1 459 ? 25.611 28.632 33.858 1.00 93.06 459 GLN A C 1
ATOM 3582 O O . GLN A 1 459 ? 24.448 29.033 33.977 1.00 93.06 459 GLN A O 1
ATOM 3587 N N . ASP A 1 460 ? 25.927 27.594 33.081 1.00 93.62 460 ASP A N 1
ATOM 3588 C CA . ASP A 1 460 ? 24.933 26.841 32.311 1.00 93.62 460 ASP A CA 1
ATOM 3589 C C . ASP A 1 460 ? 24.018 26.013 33.230 1.00 93.62 460 ASP A C 1
ATOM 3591 O O . ASP A 1 460 ? 22.802 25.994 33.025 1.00 93.62 460 ASP A O 1
ATOM 3595 N N . ALA A 1 461 ? 24.568 25.398 34.284 1.00 93.44 461 ALA A N 1
ATOM 3596 C CA . ALA A 1 461 ? 23.793 24.651 35.275 1.00 93.44 461 ALA A CA 1
ATOM 3597 C C . ALA A 1 461 ? 22.868 25.565 36.096 1.00 93.44 461 ALA A C 1
ATOM 3599 O O . ALA A 1 461 ? 21.698 25.234 36.282 1.00 93.44 461 ALA A O 1
ATOM 3600 N N . GLN A 1 462 ? 23.335 26.750 36.509 1.00 94.00 462 GLN A N 1
ATOM 3601 C CA . GLN A 1 462 ? 22.481 27.735 37.184 1.00 94.00 462 GLN A CA 1
ATOM 3602 C C . GLN A 1 462 ? 21.353 28.217 36.265 1.00 94.00 462 GLN A C 1
ATOM 3604 O O . GLN A 1 462 ? 20.194 28.253 36.665 1.00 94.00 462 GLN A O 1
ATOM 3609 N N . SER A 1 463 ? 21.671 28.513 35.002 1.00 94.56 463 SER A N 1
ATOM 3610 C CA . SER A 1 463 ? 20.668 28.941 34.020 1.00 94.56 463 SER A CA 1
ATOM 3611 C C . SER A 1 463 ? 19.607 27.863 33.765 1.00 94.56 463 SER A C 1
ATOM 3613 O O . SER A 1 463 ? 18.449 28.189 33.498 1.00 94.56 463 SER A O 1
ATOM 3615 N N . LEU A 1 464 ? 19.994 26.584 33.827 1.00 92.69 464 LEU A N 1
ATOM 3616 C CA . LEU A 1 464 ? 19.078 25.449 33.719 1.00 92.69 464 LEU A CA 1
ATOM 3617 C C . LEU A 1 464 ? 18.165 25.341 34.949 1.00 92.69 464 LEU A C 1
ATOM 3619 O O . LEU A 1 464 ? 16.961 25.155 34.774 1.00 92.69 464 LEU A O 1
ATOM 3623 N N . ALA A 1 465 ? 18.709 25.513 36.159 1.00 92.00 465 ALA A N 1
ATOM 3624 C CA . ALA A 1 465 ? 17.934 25.527 37.402 1.00 92.00 465 ALA A CA 1
ATOM 3625 C C . ALA A 1 465 ? 16.894 26.661 37.409 1.00 92.00 465 ALA A C 1
ATOM 3627 O O . ALA A 1 465 ? 15.708 26.406 37.609 1.00 92.00 465 ALA A O 1
ATOM 3628 N N . ASP A 1 466 ? 17.309 27.887 37.075 1.00 91.25 466 ASP A N 1
ATOM 3629 C CA . ASP A 1 466 ? 16.424 29.059 37.042 1.00 91.25 466 ASP A CA 1
ATOM 3630 C C . ASP A 1 466 ? 15.273 28.876 36.038 1.00 91.25 466 ASP A C 1
ATOM 3632 O O . ASP A 1 466 ? 14.133 29.277 36.281 1.00 91.25 466 ASP A O 1
ATOM 3636 N N . GLN A 1 467 ? 15.555 28.254 34.888 1.00 89.75 467 GLN A N 1
ATOM 3637 C CA . GLN A 1 467 ? 14.531 27.951 33.887 1.00 89.75 467 GLN A CA 1
ATOM 3638 C C . GLN A 1 467 ? 13.570 26.861 34.351 1.00 89.75 467 GLN A C 1
ATOM 3640 O O . GLN A 1 467 ? 12.365 26.998 34.136 1.00 89.75 467 GLN A O 1
ATOM 3645 N N . ALA A 1 468 ? 14.075 25.817 35.008 1.00 88.62 468 ALA A N 1
ATOM 3646 C CA . ALA A 1 468 ? 13.245 24.763 35.579 1.00 88.62 468 ALA A CA 1
ATOM 3647 C C . ALA A 1 468 ? 12.309 25.303 36.680 1.00 88.62 468 ALA A C 1
ATOM 3649 O O . ALA A 1 468 ? 11.154 24.891 36.760 1.00 88.62 468 ALA A O 1
ATOM 3650 N N . GLU A 1 469 ? 12.760 26.280 37.470 1.00 88.81 469 GLU A N 1
ATOM 3651 C CA . GLU A 1 469 ? 11.977 26.891 38.555 1.00 88.81 469 GLU A CA 1
ATOM 3652 C C . GLU A 1 469 ? 11.029 28.014 38.100 1.00 88.81 469 GLU A C 1
ATOM 3654 O O . GLU A 1 469 ? 10.151 28.425 38.859 1.00 88.81 469 GLU A O 1
ATOM 3659 N N . SER A 1 470 ? 11.136 28.487 36.853 1.00 82.25 470 SER A N 1
ATOM 3660 C CA . SER A 1 470 ? 10.395 29.655 36.343 1.00 82.25 470 SER A CA 1
ATOM 3661 C C . SER A 1 470 ? 8.863 29.503 36.258 1.00 82.25 470 SER A C 1
ATOM 3663 O O . SER A 1 470 ? 8.176 30.429 35.831 1.00 82.25 470 SER A O 1
ATOM 3665 N N . GLY A 1 471 ? 8.294 28.353 36.641 1.00 72.31 471 GLY A N 1
ATOM 3666 C CA . GLY A 1 471 ? 6.854 28.055 36.591 1.00 72.31 471 GLY A CA 1
ATOM 3667 C C . GLY A 1 471 ? 6.303 27.821 35.176 1.00 72.31 471 GLY A C 1
ATOM 3668 O O . GLY A 1 471 ? 5.332 27.084 35.011 1.00 72.31 471 GLY A O 1
ATOM 3669 N N . THR A 1 472 ? 6.955 28.375 34.152 1.00 77.50 472 THR A N 1
ATOM 3670 C CA . THR A 1 472 ? 6.676 28.159 32.725 1.00 77.50 472 THR A CA 1
ATOM 3671 C C . THR A 1 472 ? 7.984 27.912 31.956 1.00 77.50 472 THR A C 1
ATOM 3673 O O . THR A 1 472 ? 8.427 28.787 31.208 1.00 77.50 472 THR A O 1
ATOM 3676 N N . PRO A 1 473 ? 8.639 26.750 32.139 1.00 80.38 473 PRO A N 1
ATOM 3677 C CA . PRO A 1 473 ? 9.900 26.446 31.469 1.00 80.38 473 PRO A CA 1
ATOM 3678 C C . PRO A 1 473 ? 9.728 26.426 29.945 1.00 80.38 473 PRO A C 1
ATOM 3680 O O . PRO A 1 473 ? 8.897 25.693 29.410 1.00 80.38 473 PRO A O 1
ATOM 3683 N N . GLU A 1 474 ? 10.540 27.205 29.227 1.00 81.56 474 GLU A N 1
ATOM 3684 C CA . GLU A 1 474 ? 10.543 27.222 27.761 1.00 81.56 474 GLU A CA 1
ATOM 3685 C C . GLU A 1 474 ? 11.260 25.971 27.208 1.00 81.56 474 GLU A C 1
ATOM 3687 O O . GLU A 1 474 ? 12.485 25.854 27.347 1.00 81.56 474 GLU A O 1
ATOM 3692 N N . PRO A 1 475 ? 10.574 25.040 26.510 1.00 77.25 475 PRO A N 1
ATOM 3693 C CA . PRO A 1 475 ? 11.158 23.739 26.155 1.00 77.25 475 PRO A CA 1
ATOM 3694 C C . PRO A 1 475 ? 12.388 23.827 25.244 1.00 77.25 475 PRO A C 1
ATOM 3696 O O . PRO A 1 475 ? 13.305 23.009 25.337 1.00 77.25 475 PRO A O 1
ATOM 3699 N N . GLY A 1 476 ? 12.417 24.816 24.345 1.00 80.12 476 GLY A N 1
ATOM 3700 C CA . GLY A 1 476 ? 13.561 25.053 23.463 1.00 80.12 476 GLY A CA 1
ATOM 3701 C C . GLY A 1 476 ? 14.793 25.542 24.226 1.00 80.12 476 GLY A C 1
ATOM 3702 O O . GLY A 1 476 ? 15.912 25.120 23.932 1.00 80.12 476 GLY A O 1
ATOM 3703 N N . ARG A 1 477 ? 14.586 26.379 25.247 1.00 85.75 477 ARG A N 1
ATOM 3704 C CA . ARG A 1 477 ? 15.655 26.943 26.073 1.00 85.75 477 ARG A CA 1
ATOM 3705 C C . ARG A 1 477 ? 16.231 25.907 27.032 1.00 85.75 477 ARG A C 1
ATOM 3707 O O . ARG A 1 477 ? 17.451 25.792 27.124 1.00 85.75 477 ARG A O 1
ATOM 3714 N N . VAL A 1 478 ? 15.371 25.102 27.661 1.00 87.12 478 VAL A N 1
ATOM 3715 C CA . VAL A 1 478 ? 15.783 23.968 28.507 1.00 87.12 478 VAL A CA 1
ATOM 3716 C C . VAL A 1 478 ? 16.651 22.991 27.712 1.00 87.12 478 VAL A C 1
ATOM 3718 O O . VAL A 1 478 ? 17.744 22.651 28.158 1.00 87.12 478 VAL A O 1
ATOM 3721 N N . ARG A 1 479 ? 16.238 22.614 26.491 1.00 83.19 479 ARG A N 1
ATOM 3722 C CA . ARG A 1 479 ? 17.039 21.737 25.616 1.00 83.19 479 ARG A CA 1
ATOM 3723 C C . ARG A 1 479 ? 18.413 22.317 25.293 1.00 83.19 479 ARG A C 1
ATOM 3725 O O . ARG A 1 479 ? 19.411 21.609 25.390 1.00 83.19 479 ARG A O 1
ATOM 3732 N N . GLN A 1 480 ? 18.479 23.594 24.921 1.00 85.81 480 GLN A N 1
ATOM 3733 C CA . GLN A 1 480 ? 19.755 24.242 24.607 1.00 85.81 480 GLN A CA 1
ATOM 3734 C C . GLN A 1 480 ? 20.700 24.271 25.812 1.00 85.81 480 GLN A C 1
ATOM 3736 O O . GLN A 1 480 ? 21.887 23.992 25.655 1.00 85.81 480 GLN A O 1
ATOM 3741 N N . LEU A 1 481 ? 20.184 24.581 27.002 1.00 90.62 481 LEU A N 1
ATOM 3742 C CA . LEU A 1 481 ? 20.970 24.594 28.236 1.00 90.62 481 LEU A CA 1
ATOM 3743 C C . LEU A 1 481 ? 21.441 23.187 28.618 1.00 90.62 481 LEU A C 1
ATOM 3745 O O . LEU A 1 481 ? 22.609 23.005 28.948 1.00 90.62 481 LEU A O 1
ATOM 3749 N N . MET A 1 482 ? 20.578 22.179 28.477 1.00 88.81 482 MET A N 1
ATOM 3750 C CA . MET A 1 482 ? 20.926 20.789 28.769 1.00 88.81 482 MET A CA 1
ATOM 3751 C C . MET A 1 482 ? 22.044 20.268 27.855 1.00 88.81 482 MET A C 1
ATOM 3753 O O . MET A 1 482 ? 22.997 19.648 28.328 1.00 88.81 482 MET A O 1
ATOM 3757 N N . VAL A 1 483 ? 21.988 20.585 26.556 1.00 89.00 483 VAL A N 1
ATOM 3758 C CA . VAL A 1 483 ? 23.065 20.251 25.608 1.00 89.00 483 VAL A CA 1
ATOM 3759 C C . VAL A 1 483 ? 24.385 20.906 26.024 1.00 89.00 483 VAL A C 1
ATOM 3761 O O . VAL A 1 483 ? 25.403 20.222 26.060 1.00 89.00 483 VAL A O 1
ATOM 3764 N N . ARG A 1 484 ? 24.380 22.184 26.426 1.00 90.38 484 ARG A N 1
ATOM 3765 C CA . ARG A 1 484 ? 25.603 22.881 26.873 1.00 90.38 484 ARG A CA 1
ATOM 3766 C C . ARG A 1 484 ? 26.200 22.294 28.152 1.00 90.38 484 ARG A C 1
ATOM 3768 O O . ARG A 1 484 ? 27.417 22.111 28.224 1.00 90.38 484 ARG A O 1
ATOM 3775 N N . VAL A 1 485 ? 25.356 21.953 29.130 1.00 90.12 485 VAL A N 1
ATOM 3776 C CA . VAL A 1 485 ? 25.788 21.279 30.367 1.00 90.12 485 VAL A CA 1
ATOM 3777 C C . VAL A 1 485 ? 26.430 19.932 30.032 1.00 90.12 485 VAL A C 1
ATOM 3779 O O . VAL A 1 485 ? 27.540 19.647 30.479 1.00 90.12 485 VAL A O 1
ATOM 3782 N N . ARG A 1 486 ? 25.784 19.124 29.184 1.00 89.94 486 ARG A N 1
ATOM 3783 C CA . ARG A 1 486 ? 26.318 17.827 28.751 1.00 89.94 486 ARG A CA 1
ATOM 3784 C C . ARG A 1 486 ? 27.633 17.968 27.989 1.00 89.94 486 ARG A C 1
ATOM 3786 O O . ARG A 1 486 ? 28.564 17.209 28.249 1.00 89.94 486 ARG A O 1
ATOM 3793 N N . ASP A 1 487 ? 27.726 18.906 27.054 1.00 86.38 487 ASP A N 1
ATOM 3794 C CA . ASP A 1 487 ? 28.931 19.096 26.245 1.00 86.38 487 ASP A CA 1
ATOM 3795 C C . ASP A 1 487 ? 30.116 19.536 27.127 1.00 86.38 487 ASP A C 1
ATOM 3797 O O . ASP A 1 487 ? 31.230 19.043 26.946 1.00 86.38 487 ASP A O 1
ATOM 3801 N N . SER A 1 488 ? 29.862 20.361 28.150 1.00 85.56 488 SER A N 1
ATOM 3802 C CA . SER A 1 488 ? 30.856 20.744 29.165 1.00 85.56 488 SER A CA 1
ATOM 3803 C C . SER A 1 488 ? 31.309 19.560 30.033 1.00 85.56 488 SER A C 1
ATOM 3805 O O . SER A 1 488 ? 32.498 19.422 30.327 1.00 85.56 488 SER A O 1
ATOM 3807 N N . LEU A 1 489 ? 30.386 18.666 30.405 1.00 85.12 489 LEU A N 1
ATOM 3808 C CA . LEU A 1 489 ? 30.701 17.434 31.140 1.00 85.12 489 LEU A CA 1
ATOM 3809 C C . LEU A 1 489 ? 31.477 16.427 30.269 1.00 85.12 489 LEU A C 1
ATOM 3811 O O . LEU A 1 489 ? 32.449 15.830 30.719 1.00 85.12 489 LEU A O 1
ATOM 3815 N N . THR A 1 490 ? 31.104 16.270 28.997 1.00 85.38 490 THR A N 1
ATOM 3816 C CA . THR A 1 490 ? 31.708 15.285 28.076 1.00 85.38 490 THR A CA 1
ATOM 3817 C C . THR A 1 490 ? 33.171 15.601 27.773 1.00 85.38 490 THR A C 1
ATOM 3819 O O . THR A 1 490 ? 33.988 14.692 27.636 1.00 85.38 490 THR A O 1
ATOM 3822 N N . GLN A 1 491 ? 33.529 16.886 27.729 1.00 79.81 491 GLN A N 1
ATOM 3823 C CA . GLN A 1 491 ? 34.918 17.325 27.562 1.00 79.81 491 GLN A CA 1
ATOM 3824 C C . GLN A 1 491 ? 35.840 16.870 28.710 1.00 79.81 491 GLN A C 1
ATOM 3826 O O . GLN A 1 491 ? 37.054 16.863 28.532 1.00 79.81 491 GLN A O 1
ATOM 3831 N N . ASN A 1 492 ? 35.278 16.427 29.843 1.00 71.50 492 ASN A N 1
ATOM 3832 C CA . ASN A 1 492 ? 36.000 16.034 31.056 1.00 71.50 492 ASN A CA 1
ATOM 3833 C C . ASN A 1 492 ? 35.603 14.629 31.558 1.00 71.50 492 ASN A C 1
ATOM 3835 O O . ASN A 1 492 ? 35.669 14.329 32.749 1.00 71.50 492 ASN A O 1
ATOM 3839 N N . ALA A 1 493 ? 35.186 13.749 30.642 1.00 66.88 493 ALA A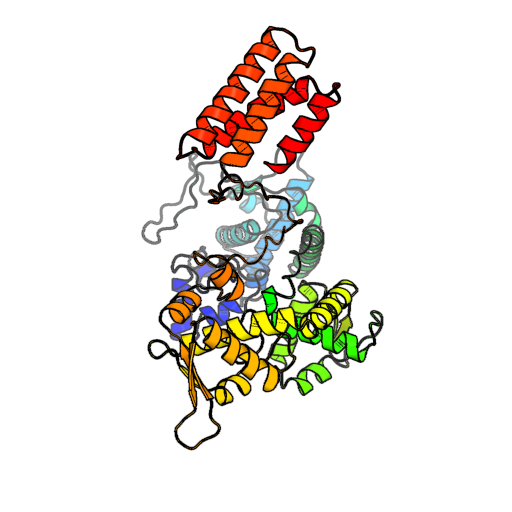 N 1
ATOM 3840 C CA . ALA A 1 493 ? 34.574 12.447 30.924 1.00 66.88 493 ALA A CA 1
ATOM 3841 C C . ALA A 1 493 ? 35.468 11.406 31.645 1.00 66.88 493 ALA A C 1
ATOM 3843 O O . ALA A 1 493 ? 35.036 10.274 31.853 1.00 66.88 493 ALA A O 1
ATOM 3844 N N . THR A 1 494 ? 36.707 11.730 32.019 1.00 69.25 494 THR A N 1
ATOM 3845 C CA . THR A 1 494 ? 37.612 10.801 32.721 1.00 69.25 494 THR A CA 1
ATOM 3846 C C . THR A 1 494 ? 37.343 10.687 34.225 1.00 69.25 494 THR A C 1
ATOM 3848 O O . THR A 1 494 ? 37.876 9.783 34.863 1.00 69.25 494 THR A O 1
ATOM 3851 N N . ASP A 1 495 ? 36.519 11.570 34.797 1.00 73.81 495 ASP A N 1
ATOM 3852 C CA . ASP A 1 495 ? 36.132 11.547 36.212 1.00 73.81 495 ASP A CA 1
ATOM 3853 C C . ASP A 1 495 ? 34.876 10.676 36.438 1.00 73.81 495 ASP A C 1
ATOM 3855 O O . ASP A 1 495 ? 33.881 10.779 35.715 1.00 73.81 495 ASP A O 1
ATOM 3859 N N . ALA A 1 496 ? 34.901 9.810 37.455 1.00 75.94 496 ALA A N 1
ATOM 3860 C CA . ALA A 1 496 ? 33.788 8.922 37.793 1.00 75.94 496 ALA A CA 1
ATOM 3861 C C . ALA A 1 496 ? 32.505 9.685 38.184 1.00 75.94 496 ALA A C 1
ATOM 3863 O O . ALA A 1 496 ? 31.399 9.219 37.900 1.00 75.94 496 ALA A O 1
ATOM 3864 N N . VAL A 1 497 ? 32.639 10.872 38.785 1.00 77.44 497 VAL A N 1
ATOM 3865 C CA . VAL A 1 497 ? 31.517 11.762 39.125 1.00 77.44 497 VAL A CA 1
ATOM 3866 C C . VAL A 1 497 ? 30.889 12.336 37.853 1.00 77.44 497 VAL A C 1
ATOM 3868 O O . VAL A 1 497 ? 29.665 12.357 37.716 1.00 77.44 497 VAL A O 1
ATOM 3871 N N . VAL A 1 498 ? 31.720 12.719 36.878 1.00 81.31 498 VAL A N 1
ATOM 3872 C CA . VAL A 1 498 ? 31.270 13.217 35.569 1.00 81.31 498 VAL A CA 1
ATOM 3873 C C . VAL A 1 498 ? 30.539 12.125 34.787 1.00 81.31 498 VAL A C 1
ATOM 3875 O O . VAL A 1 498 ? 29.499 12.398 34.195 1.00 81.31 498 VAL A O 1
ATOM 3878 N N . GLN A 1 499 ? 31.011 10.878 34.839 1.00 77.75 499 GLN A N 1
ATOM 3879 C CA . GLN A 1 499 ? 30.320 9.736 34.226 1.00 77.75 499 GLN A CA 1
ATOM 3880 C C . GLN A 1 499 ? 28.937 9.482 34.845 1.00 77.75 499 GLN A C 1
ATOM 3882 O O . GLN A 1 499 ? 27.972 9.235 34.121 1.00 77.75 499 GLN A O 1
ATOM 3887 N N . GLY A 1 500 ? 28.804 9.611 36.171 1.00 80.31 500 GLY A N 1
ATOM 3888 C CA . GLY A 1 500 ? 27.505 9.533 36.849 1.00 80.31 500 GLY A CA 1
ATOM 3889 C C . GLY A 1 500 ? 26.520 10.605 36.369 1.00 80.31 500 GLY A C 1
ATOM 3890 O O . GLY A 1 500 ? 25.363 10.298 36.080 1.00 80.31 500 GLY A O 1
ATOM 3891 N N . LEU A 1 501 ? 26.993 11.844 36.204 1.00 82.94 501 LEU A N 1
ATOM 3892 C CA . LEU A 1 501 ? 26.184 12.957 35.695 1.00 82.94 501 LEU A CA 1
ATOM 3893 C C . LEU A 1 501 ? 25.845 12.819 34.206 1.00 82.94 501 LEU A C 1
ATOM 3895 O O . LEU A 1 501 ? 24.742 13.178 33.802 1.00 82.94 501 LEU A O 1
ATOM 3899 N N . LEU A 1 502 ? 26.755 12.282 33.390 1.00 80.44 502 LEU A N 1
ATOM 3900 C CA . LEU A 1 502 ? 26.497 12.008 31.973 1.00 80.44 502 LEU A CA 1
ATOM 3901 C C . LEU A 1 502 ? 25.433 10.920 31.795 1.00 80.44 502 LEU A C 1
ATOM 3903 O O . LEU A 1 502 ? 24.548 11.079 30.956 1.00 80.44 502 LEU A O 1
ATOM 3907 N N . ASN A 1 503 ? 25.457 9.871 32.619 1.00 77.56 503 ASN A N 1
ATOM 3908 C CA . ASN A 1 503 ? 24.407 8.849 32.634 1.00 77.56 503 ASN A CA 1
ATOM 3909 C C . ASN A 1 503 ? 23.065 9.426 33.100 1.00 77.56 503 ASN A C 1
ATOM 3911 O O . ASN A 1 503 ? 22.026 9.107 32.526 1.00 77.56 503 ASN A O 1
ATOM 3915 N N . ALA A 1 504 ? 23.076 10.314 34.101 1.00 75.31 504 ALA A N 1
ATOM 3916 C CA . ALA A 1 504 ? 21.870 11.021 34.517 1.00 75.31 504 ALA A CA 1
ATOM 3917 C C . ALA A 1 504 ? 21.319 11.889 33.377 1.00 75.31 504 ALA A C 1
ATOM 3919 O O . ALA A 1 504 ? 20.128 11.807 33.106 1.00 75.31 504 ALA A O 1
ATOM 3920 N N . ALA A 1 505 ? 22.177 12.635 32.668 1.00 76.75 505 ALA A N 1
ATOM 3921 C CA . ALA A 1 505 ? 21.829 13.482 31.523 1.00 76.75 505 ALA A CA 1
ATOM 3922 C C . ALA A 1 505 ? 21.295 12.700 30.306 1.00 76.75 505 ALA A C 1
ATOM 3924 O O . ALA A 1 505 ? 20.468 13.226 29.564 1.00 76.75 505 ALA A O 1
ATOM 3925 N N . GLN A 1 506 ? 21.741 11.456 30.092 1.00 72.12 506 GLN A N 1
ATOM 3926 C CA . GLN A 1 506 ? 21.248 10.592 29.009 1.00 72.12 506 GLN A CA 1
ATOM 3927 C C . GLN A 1 506 ? 19.769 10.224 29.157 1.00 72.12 506 GLN A C 1
ATOM 3929 O O . GLN A 1 506 ? 19.119 9.974 28.153 1.00 72.12 506 GLN A O 1
ATOM 3934 N N . ASN A 1 507 ? 19.213 10.250 30.372 1.00 65.94 507 ASN A N 1
ATOM 3935 C CA . ASN A 1 507 ? 17.790 9.974 30.594 1.00 65.94 507 ASN A CA 1
ATOM 3936 C C . ASN A 1 507 ? 16.862 11.128 30.149 1.00 65.94 507 ASN A C 1
ATOM 3938 O O . ASN A 1 507 ? 15.645 11.003 30.264 1.00 65.94 507 ASN A O 1
ATOM 3942 N N . TRP A 1 508 ? 17.422 12.247 29.671 1.00 64.50 508 TRP A N 1
ATOM 3943 C CA . TRP A 1 508 ? 16.706 13.492 29.352 1.00 64.50 508 TRP A CA 1
ATOM 3944 C C . TRP A 1 508 ? 16.720 13.878 27.869 1.00 64.50 508 TRP A C 1
ATOM 3946 O O . TRP A 1 508 ? 16.108 14.884 27.494 1.00 64.50 508 TRP A O 1
ATOM 3956 N N . LEU A 1 509 ? 17.440 13.119 27.041 1.00 57.53 509 LEU A N 1
ATOM 3957 C CA . LEU A 1 509 ? 17.575 13.298 25.593 1.00 57.53 509 LEU A CA 1
ATOM 3958 C C . LEU A 1 509 ? 17.015 12.074 24.878 1.00 57.53 509 LEU A C 1
ATOM 3960 O O . LEU A 1 509 ? 16.365 12.286 23.830 1.00 57.53 509 LEU A O 1
#

Foldseek 3Di:
DVCCVPVVFFDFPLVVCVVCVVVVHHSLVVVVPDDVQFWPQDDDPVDSDHDRRGGIDGALVNLVPDPPSVQLQLQLLLVLLLLLVQQVPPPDPVDWRKDKLVNSLVRRDGPDPPSSSSNSSSVVNVCPDPFKDDDPPDPPDPPPPDVVDPDQPQDVVRDRIDMITGDPLSNLSNPPPGPVSVVVSRVVVVVVVLVPPDQDDLDALLRQCFLPDFDARDLSLLLLVLLLVQCVVCVNDQVDKDDCVVVCVVRVNDPVSSVSSVVVNVSNQQKDWDQDPVGIIIGGDPVSSVSSVSLVVLVPDLVNLLQLLLQNLLQVLCVPPPFSKDKLVNCQPTPSQADSNHGNDPVSNVVSLVVCVVVQQWDWDCDDPDNIIMITGDPLSVVLNPDPRRGPVVSQCPDPPDDDDDDPPPDDDDDDDVPDPDPPPQPDQLVVQLVLLVLQLVVLVVDPDDPVLSVQLNVLSVQSNCLSPVVDRDPVSNVVSLVSNLVSLVVVVPDPSSVVSNVVSVVRD

Radius of gyration: 32.24 Å; Cα contacts (8 Å, |Δi|>4): 594; chains: 1; bounding box: 79×58×86 Å